Protein AF-0000000074729184 (afdb_homodimer)

Sequence (604 aa):
MAMTLVSCALLVPGFPAAHVAEIGSKRNSAFKLLSKLRTRQGRRKLGRFFAEGETFLRMRPRGVFVRKSRWKQEGLAQIRQQVLEGAEAPEAPAARPLFWGGGVPEDDGAAARQASYAVLENELFDQISTQEKSQGVLCVFGMPLDTAVSKVTSSNVVVLDGVEDPNNLGVILRTMEAFGSRTLLVTKGTVDVFNPKVVRCSMGAAVRGRVDVAEVLASELRPMLRGYRLFSTRLDGSLPSTRLQERLTGRDAFLFGHEARGLSRELLDLADEHVRIPMSPHVDSLNVGVAVGVLLHSTLKGMAMTLVSCALLVPGFPAAHVAEIGSKRNSAFKLLSKLRTRQGRRKLGRFFAEGETFLRMRPRGVFVRKSRWKQEGLAQIRQQVLEGAEAPEAPAARPLFWGGGVPEDDGAAARQASYAVLENELFDQISTQEKSQGVLCVFGMPLDTAVSKVTSSNVVVLDGVEDPNNLGVILRTMEAFGSRTLLVTKGTVDVFNPKVVRCSMGAAVRGRVDVAEVLASELRPMLRGYRLFSTRLDGSLPSTRLQERLTGRDAFLFGHEARGLSRELLDLADEHVRIPMSPHVDSLNVGVAVGVLLHSTLKG

Structure (mmCIF, N/CA/C/O backbone):
data_AF-0000000074729184-model_v1
#
loop_
_entity.id
_entity.type
_entity.pdbx_description
1 polymer 'tRNA/rRNA methyltransferase SpoU type domain-containing protein'
#
loop_
_atom_site.group_PDB
_atom_site.id
_atom_site.type_symbol
_atom_site.label_atom_id
_atom_site.label_alt_id
_atom_site.label_comp_id
_atom_site.label_asym_id
_atom_site.label_entity_id
_atom_site.label_seq_id
_atom_site.pdbx_PDB_ins_code
_atom_site.Cartn_x
_atom_site.Cartn_y
_atom_site.Cartn_z
_atom_site.occupancy
_atom_site.B_iso_or_equiv
_atom_site.auth_seq_id
_atom_site.auth_comp_id
_atom_site.auth_asym_id
_atom_site.auth_atom_id
_atom_site.pdbx_PDB_model_num
ATOM 1 N N . MET A 1 1 ? 1.644 -3.072 58.469 1 27.36 1 MET A N 1
ATOM 2 C CA . MET A 1 1 ? 0.978 -1.812 58.156 1 27.36 1 MET A CA 1
ATOM 3 C C . MET A 1 1 ? 0.994 -1.547 56.656 1 27.36 1 MET A C 1
ATOM 5 O O . MET A 1 1 ? 2.062 -1.442 56.031 1 27.36 1 MET A O 1
ATOM 9 N N . ALA A 1 2 ? -0.051 -2.082 55.938 1 30.73 2 ALA A N 1
ATOM 10 C CA . ALA A 1 2 ? -0.292 -2.268 54.531 1 30.73 2 ALA A CA 1
ATOM 11 C C . ALA A 1 2 ? -0.452 -0.927 53.812 1 30.73 2 ALA A C 1
ATOM 13 O O . ALA A 1 2 ? -1.361 -0.155 54.125 1 30.73 2 ALA A O 1
ATOM 14 N N . MET A 1 3 ? 0.65 -0.183 53.344 1 28.08 3 MET A N 1
ATOM 15 C CA . MET A 1 3 ? 0.645 1.119 52.688 1 28.08 3 MET A CA 1
ATOM 16 C C . MET A 1 3 ? -0.182 1.078 51.406 1 28.08 3 MET A C 1
ATOM 18 O O . MET A 1 3 ? 0.105 0.29 50.5 1 28.08 3 MET A O 1
ATOM 22 N N . THR A 1 4 ? -1.462 1.43 51.469 1 27.19 4 THR A N 1
ATOM 23 C CA . THR A 1 4 ? -2.434 1.506 50.375 1 27.19 4 THR A CA 1
ATOM 24 C C . THR A 1 4 ? -1.97 2.488 49.281 1 27.19 4 THR A C 1
ATOM 26 O O . THR A 1 4 ? -1.747 3.666 49.594 1 27.19 4 THR A O 1
ATOM 29 N N . LEU A 1 5 ? -1.323 2.102 48.219 1 26.89 5 LEU A N 1
ATOM 30 C CA . LEU A 1 5 ? -0.9 2.881 47.062 1 26.89 5 LEU A CA 1
ATOM 31 C C . LEU A 1 5 ? -2.094 3.566 46.406 1 26.89 5 LEU A C 1
ATOM 33 O O . LEU A 1 5 ? -2.963 2.898 45.844 1 26.89 5 LEU A O 1
ATOM 37 N N . VAL A 1 6 ? -2.623 4.691 46.969 1 28.09 6 VAL A N 1
ATOM 38 C CA . VAL A 1 6 ? -3.682 5.504 46.375 1 28.09 6 VAL A CA 1
ATOM 39 C C . VAL A 1 6 ? -3.244 6.012 45 1 28.09 6 VAL A C 1
ATOM 41 O O . VAL A 1 6 ? -2.211 6.676 44.875 1 28.09 6 VAL A O 1
ATOM 44 N N . SER A 1 7 ? -3.525 5.359 43.969 1 28.75 7 SER A N 1
ATOM 45 C CA . SER A 1 7 ? -3.414 5.805 42.594 1 28.75 7 SER A CA 1
ATOM 46 C C . SER A 1 7 ? -3.979 7.211 42.406 1 28.75 7 SER A C 1
ATOM 48 O O . SER A 1 7 ? -5.168 7.441 42.625 1 28.75 7 SER A O 1
ATOM 50 N N . CYS A 1 8 ? -3.277 8.25 42.781 1 27.09 8 CYS A N 1
ATOM 51 C CA . CYS A 1 8 ? -3.621 9.664 42.625 1 27.09 8 CYS A CA 1
ATOM 52 C C . CYS A 1 8 ? -4.035 9.977 41.188 1 27.09 8 CYS A C 1
ATOM 54 O O . CYS A 1 8 ? -3.221 9.891 40.281 1 27.09 8 CYS A O 1
ATOM 56 N N . ALA A 1 9 ? -5.223 9.648 40.812 1 32.56 9 ALA A N 1
ATOM 57 C CA . ALA A 1 9 ? -5.875 10.312 39.688 1 32.56 9 ALA A CA 1
ATOM 58 C C . ALA A 1 9 ? -5.609 11.812 39.688 1 32.56 9 ALA A C 1
ATOM 60 O O . ALA A 1 9 ? -6.172 12.539 40.531 1 32.56 9 ALA A O 1
ATOM 61 N N . LEU A 1 10 ? -4.375 12.203 39.594 1 30.69 10 LEU A N 1
ATOM 62 C CA . LEU A 1 10 ? -4.125 13.641 39.469 1 30.69 10 LEU A CA 1
ATOM 63 C C . LEU A 1 10 ? -5.074 14.273 38.469 1 30.69 10 LEU A C 1
ATOM 65 O O . LEU A 1 10 ? -5.016 13.969 37.25 1 30.69 10 LEU A O 1
ATOM 69 N N . LEU A 1 11 ? -6.293 14.562 38.75 1 34.03 11 LEU A N 1
ATOM 70 C CA . LEU A 1 11 ? -7.078 15.602 38.094 1 34.03 11 LEU A CA 1
ATOM 71 C C . LEU A 1 11 ? -6.211 16.812 37.75 1 34.03 11 LEU A C 1
ATOM 73 O O . LEU A 1 11 ? -5.684 17.469 38.656 1 34.03 11 LEU A O 1
ATOM 77 N N . VAL A 1 12 ? -5.438 16.828 36.719 1 35.41 12 VAL A N 1
ATOM 78 C CA . VAL A 1 12 ? -4.852 18.141 36.469 1 35.41 12 VAL A CA 1
ATOM 79 C C . VAL A 1 12 ? -5.91 19.219 36.656 1 35.41 12 VAL A C 1
ATOM 81 O O . VAL A 1 12 ? -6.949 19.219 36 1 35.41 12 VAL A O 1
ATOM 84 N N . PRO A 1 13 ? -6.152 19.875 37.719 1 38.81 13 PRO A N 1
ATOM 85 C CA . PRO A 1 13 ? -7.219 20.766 38.188 1 38.81 13 PRO A CA 1
ATOM 86 C C . PRO A 1 13 ? -7.715 21.719 37.094 1 38.81 13 PRO A C 1
ATOM 88 O O . PRO A 1 13 ? -8.883 22.125 37.094 1 38.81 13 PRO A O 1
ATOM 91 N N . GLY A 1 14 ? -6.848 22.281 36.25 1 37 14 GLY A N 1
ATOM 92 C CA . GLY A 1 14 ? -7.102 23.516 35.5 1 37 14 GLY A CA 1
ATOM 93 C C . GLY A 1 14 ? -7.93 23.297 34.25 1 37 14 GLY A C 1
ATOM 94 O O . GLY A 1 14 ? -8.117 24.219 33.469 1 37 14 GLY A O 1
ATOM 95 N N . PHE A 1 15 ? -7.812 22.141 33.562 1 41.38 15 PHE A N 1
ATOM 96 C CA . PHE A 1 15 ? -8.602 22.281 32.375 1 41.38 15 PHE A CA 1
ATOM 97 C C . PHE A 1 15 ? -10.094 22.281 32.688 1 41.38 15 PHE A C 1
ATOM 99 O O . PHE A 1 15 ? -10.609 21.328 33.281 1 41.38 15 PHE A O 1
ATOM 106 N N . PRO A 1 16 ? -10.703 23.375 32.969 1 42.16 16 PRO A N 1
ATOM 107 C CA . PRO A 1 16 ? -12.156 23.359 33.188 1 42.16 16 PRO A CA 1
ATOM 108 C C . PRO A 1 16 ? -12.859 22.266 32.406 1 42.16 16 PRO A C 1
ATOM 110 O O . PRO A 1 16 ? -12.359 21.844 31.344 1 42.16 16 PRO A O 1
ATOM 113 N N . ALA A 1 17 ? -13.609 21.328 32.969 1 47.88 17 ALA A N 1
ATOM 114 C CA . ALA A 1 17 ? -14.5 20.391 32.281 1 47.88 17 ALA A CA 1
ATOM 115 C C . ALA A 1 17 ? -15.109 21.016 31.031 1 47.88 17 ALA A C 1
ATOM 117 O O . ALA A 1 17 ? -16.141 21.688 31.109 1 47.88 17 ALA A O 1
ATOM 118 N N . ALA A 1 18 ? -14.297 21.594 30.188 1 54.84 18 ALA A N 1
ATOM 119 C CA . ALA A 1 18 ? -14.883 22.25 29.031 1 54.84 18 ALA A CA 1
ATOM 120 C C . ALA A 1 18 ? -15.945 21.375 28.375 1 54.84 18 ALA A C 1
ATOM 122 O O . ALA A 1 18 ? -15.828 20.156 28.359 1 54.84 18 ALA A O 1
ATOM 123 N N . HIS A 1 19 ? -17.156 21.812 28.266 1 70.31 19 HIS A N 1
ATOM 124 C CA . HIS A 1 19 ? -18.359 21.266 27.641 1 70.31 19 HIS A CA 1
ATOM 125 C C . HIS A 1 19 ? -18.016 20.641 26.297 1 70.31 19 HIS A C 1
ATOM 127 O O . HIS A 1 19 ? -17.344 21.25 25.469 1 70.31 19 HIS A O 1
ATOM 133 N N . VAL A 1 20 ? -18.109 19.328 26.25 1 86.81 20 VAL A N 1
ATOM 134 C CA . VAL A 1 20 ? -17.953 18.594 25 1 86.81 20 VAL A CA 1
ATOM 135 C C . VAL A 1 20 ? -19.297 18.469 24.297 1 86.81 20 VAL A C 1
ATOM 137 O O . VAL A 1 20 ? -20.266 18 24.891 1 86.81 20 VAL A O 1
ATOM 140 N N . ALA A 1 21 ? -19.359 19.016 23.109 1 92 21 ALA A N 1
ATOM 141 C CA . ALA A 1 21 ? -20.609 18.938 22.344 1 92 21 ALA A CA 1
ATOM 142 C C . ALA A 1 21 ? -20.938 17.484 22.016 1 92 21 ALA A C 1
ATOM 144 O O . ALA A 1 21 ? -20.047 16.703 21.656 1 92 21 ALA A O 1
ATOM 145 N N . GLU A 1 22 ? -22.172 17.125 22.219 1 93.94 22 GLU A N 1
ATOM 146 C CA . GLU A 1 22 ? -22.688 15.82 21.797 1 93.94 22 GLU A CA 1
ATOM 147 C C . GLU A 1 22 ? -23.594 15.961 20.578 1 93.94 22 GLU A C 1
ATOM 149 O O . GLU A 1 22 ? -24.625 16.625 20.641 1 93.94 22 GLU A O 1
ATOM 154 N N . ILE A 1 23 ? -23.234 15.297 19.547 1 96.5 23 ILE A N 1
ATOM 155 C CA . ILE A 1 23 ? -23.922 15.461 18.281 1 96.5 23 ILE A CA 1
ATOM 156 C C . ILE A 1 23 ? -24.688 14.18 17.938 1 96.5 23 ILE A C 1
ATOM 158 O O . ILE A 1 23 ? -24.062 13.148 17.656 1 96.5 23 ILE A O 1
ATOM 162 N N . GLY A 1 24 ? -26 14.328 17.828 1 96.25 24 GLY A N 1
ATOM 163 C CA . GLY A 1 24 ? -26.828 13.156 17.578 1 96.25 24 GLY A CA 1
ATOM 164 C C . GLY A 1 24 ? -27.656 13.273 16.328 1 96.25 24 GLY A C 1
ATOM 165 O O . GLY A 1 24 ? -28.359 12.328 15.945 1 96.25 24 GLY A O 1
ATOM 166 N N . SER A 1 25 ? -27.562 14.469 15.672 1 95.88 25 SER A N 1
ATOM 167 C CA . SER A 1 25 ? -28.422 14.695 14.508 1 95.88 25 SER A CA 1
ATOM 168 C C . SER A 1 25 ? -27.594 15.055 13.281 1 95.88 25 SER A C 1
ATOM 170 O O . SER A 1 25 ? -26.609 15.812 13.375 1 95.88 25 SER A O 1
ATOM 172 N N . LYS A 1 26 ? -28.062 14.555 12.141 1 96.06 26 LYS A N 1
ATOM 173 C CA . LYS A 1 26 ? -27.438 14.867 10.867 1 96.06 26 LYS A CA 1
ATOM 174 C C . LYS A 1 26 ? -27.609 16.344 10.516 1 96.06 26 LYS A C 1
ATOM 176 O O . LYS A 1 26 ? -26.906 16.875 9.648 1 96.06 26 LYS A O 1
ATOM 181 N N . ARG A 1 27 ? -28.594 17 11.148 1 95.75 27 ARG A N 1
ATOM 182 C CA . ARG A 1 27 ? -28.891 18.391 10.867 1 95.75 27 ARG A CA 1
ATOM 183 C C . ARG A 1 27 ? -27.938 19.312 11.633 1 95.75 27 ARG A C 1
ATOM 185 O O . ARG A 1 27 ? -27.922 20.531 11.391 1 95.75 27 ARG A O 1
ATOM 192 N N . ASN A 1 28 ? -27.188 18.75 12.562 1 97 28 ASN A N 1
ATOM 193 C CA . ASN A 1 28 ? -26.234 19.547 13.32 1 97 28 ASN A CA 1
ATOM 194 C C . ASN A 1 28 ? -25.203 20.219 12.406 1 97 28 ASN A C 1
ATOM 196 O O . ASN A 1 28 ? -24.625 19.562 11.539 1 97 28 ASN A O 1
ATOM 200 N N . SER A 1 29 ? -24.984 21.453 12.602 1 97 29 SER A N 1
ATOM 201 C CA . SER A 1 29 ? -24.125 22.219 11.711 1 97 29 SER A CA 1
ATOM 202 C C . SER A 1 29 ? -22.703 21.672 11.688 1 97 29 SER A C 1
ATOM 204 O O . SER A 1 29 ? -22.094 21.562 10.633 1 97 29 SER A O 1
ATOM 206 N N . ALA A 1 30 ? -22.234 21.312 12.844 1 97.19 30 ALA A N 1
ATOM 207 C CA . ALA A 1 30 ? -20.875 20.781 12.922 1 97.19 30 ALA A CA 1
ATOM 208 C C . ALA A 1 30 ? -20.766 19.453 12.164 1 97.19 30 ALA A C 1
ATOM 210 O O . ALA A 1 30 ? -19.766 19.203 11.484 1 97.19 30 ALA A O 1
ATOM 211 N N . PHE A 1 31 ? -21.797 18.672 12.266 1 97.94 31 PHE A N 1
ATOM 212 C CA . PHE A 1 31 ? -21.797 17.406 11.547 1 97.94 31 PHE A CA 1
ATOM 213 C C . PHE A 1 31 ? -21.797 17.641 10.039 1 97.94 31 PHE A C 1
ATOM 215 O O . PHE A 1 31 ? -21.078 16.953 9.305 1 97.94 31 PHE A O 1
ATOM 222 N N . LYS A 1 32 ? -22.562 18.547 9.594 1 97.88 32 LYS A N 1
ATOM 223 C CA . LYS A 1 32 ? -22.641 18.859 8.164 1 97.88 32 LYS A CA 1
ATOM 224 C C . LYS A 1 32 ? -21.281 19.328 7.633 1 97.88 32 LYS A C 1
ATOM 226 O O . LYS A 1 32 ? -20.859 18.906 6.562 1 97.88 32 LYS A O 1
ATOM 231 N N . LEU A 1 33 ? -20.703 20.203 8.43 1 97.62 33 LEU A N 1
ATOM 232 C CA . LEU A 1 33 ? -19.406 20.719 8.008 1 97.62 33 LEU A CA 1
ATOM 233 C C . LEU A 1 33 ? -18.359 19.609 8 1 97.62 33 LEU A C 1
ATOM 235 O O . LEU A 1 33 ? -17.562 19.516 7.062 1 97.62 33 LEU A O 1
ATOM 239 N N . LEU A 1 34 ? -18.375 18.781 9.016 1 97.62 34 LEU A N 1
ATOM 240 C CA . LEU A 1 34 ? -17.453 17.641 9.078 1 97.62 34 LEU A CA 1
ATOM 241 C C . LEU A 1 34 ? -17.641 16.719 7.887 1 97.62 34 LEU A C 1
ATOM 243 O O . LEU A 1 34 ? -16.672 16.266 7.289 1 97.62 34 LEU A O 1
ATOM 247 N N . SER A 1 35 ? -18.844 16.469 7.496 1 97.69 35 SER A N 1
ATOM 248 C CA . SER A 1 35 ? -19.188 15.602 6.371 1 97.69 35 SER A CA 1
ATOM 249 C C . SER A 1 35 ? -18.656 16.172 5.059 1 97.69 35 SER A C 1
ATOM 251 O O . SER A 1 35 ? -18.266 15.422 4.164 1 97.69 35 SER A O 1
ATOM 253 N N . LYS A 1 36 ? -18.625 17.469 4.965 1 97.25 36 LYS A N 1
ATOM 254 C CA . LYS A 1 36 ? -18.156 18.125 3.75 1 97.25 36 LYS A CA 1
ATOM 255 C C . LYS A 1 36 ? -16.656 17.875 3.549 1 97.25 36 LYS A C 1
ATOM 257 O O . LYS A 1 36 ? -16.156 17.969 2.426 1 97.25 36 LYS A O 1
ATOM 262 N N . LEU A 1 37 ? -15.938 17.578 4.629 1 97.19 37 LEU A N 1
ATOM 263 C CA . LEU A 1 37 ? -14.492 17.375 4.555 1 97.19 37 LEU A CA 1
ATOM 264 C C . LEU A 1 37 ? -14.156 16.078 3.83 1 97.19 37 LEU A C 1
ATOM 266 O O . LEU A 1 37 ? -13 15.844 3.479 1 97.19 37 LEU A O 1
ATOM 270 N N . ARG A 1 38 ? -15.133 15.242 3.531 1 96.19 38 ARG A N 1
ATOM 271 C CA . ARG A 1 38 ? -14.922 14 2.801 1 96.19 38 ARG A CA 1
ATOM 272 C C . ARG A 1 38 ? -14.602 14.273 1.334 1 96.19 38 ARG A C 1
ATOM 274 O O . ARG A 1 38 ? -13.984 13.453 0.663 1 96.19 38 ARG A O 1
ATOM 281 N N . THR A 1 39 ? -15.047 15.484 0.867 1 95.75 39 THR A N 1
ATOM 282 C CA . THR A 1 39 ? -14.852 15.82 -0.538 1 95.75 39 THR A CA 1
ATOM 283 C C . THR A 1 39 ? -13.711 16.828 -0.697 1 95.75 39 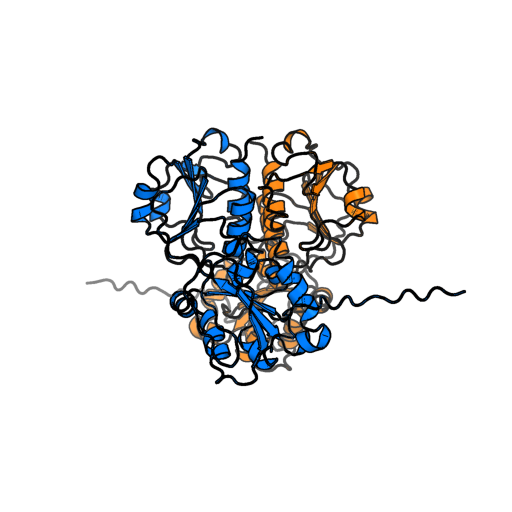THR A C 1
ATOM 285 O O . THR A 1 39 ? -13.453 17.625 0.205 1 95.75 39 THR A O 1
ATOM 288 N N . ARG A 1 40 ? -13.102 16.75 -1.852 1 94.19 40 ARG A N 1
ATOM 289 C CA . ARG A 1 40 ? -12.047 17.703 -2.164 1 94.19 40 ARG A CA 1
ATOM 290 C C . ARG A 1 40 ? -12.562 19.125 -2.105 1 94.19 40 ARG A C 1
ATOM 292 O O . ARG A 1 40 ? -11.922 20 -1.521 1 94.19 40 ARG A O 1
ATOM 299 N N . GLN A 1 41 ? -13.688 19.328 -2.672 1 95.19 41 GLN A N 1
ATOM 300 C CA . GLN A 1 41 ? -14.289 20.656 -2.695 1 95.19 41 GLN A CA 1
ATOM 301 C C . GLN A 1 41 ? -14.578 21.156 -1.283 1 95.19 41 GLN A C 1
ATOM 303 O O . GLN A 1 41 ? -14.305 22.312 -0.959 1 95.19 41 GLN A O 1
ATOM 308 N N . GLY A 1 42 ? -15.117 20.359 -0.445 1 96.56 42 GLY A N 1
ATOM 309 C CA . GLY A 1 42 ? -15.391 20.719 0.938 1 96.56 42 GLY A CA 1
ATOM 310 C C . GLY A 1 42 ? -14.148 21.109 1.711 1 96.56 42 GLY A C 1
ATOM 311 O O . GLY A 1 42 ? -14.156 22.094 2.443 1 96.56 42 GLY A O 1
ATOM 312 N N . ARG A 1 43 ? -13.117 20.359 1.54 1 95.5 43 ARG A N 1
ATOM 313 C CA . ARG A 1 43 ? -11.852 20.641 2.209 1 95.5 43 ARG A CA 1
ATOM 314 C C . ARG A 1 43 ? -11.273 21.984 1.75 1 95.5 43 ARG A C 1
ATOM 316 O O . ARG A 1 43 ? -10.82 22.781 2.57 1 95.5 43 ARG A O 1
ATOM 323 N N . ARG A 1 44 ? -11.305 22.234 0.492 1 91.81 44 ARG A N 1
ATOM 324 C CA . ARG A 1 44 ? -10.781 23.484 -0.05 1 91.81 44 ARG A CA 1
ATOM 325 C C . ARG A 1 44 ? -11.602 24.672 0.431 1 91.81 44 ARG A C 1
ATOM 327 O O . ARG A 1 44 ? -11.047 25.719 0.772 1 91.81 44 ARG A O 1
ATOM 334 N N . LYS A 1 45 ? -12.859 24.5 0.462 1 93.94 45 LYS A N 1
ATOM 335 C CA . LYS A 1 45 ? -13.75 25.562 0.882 1 93.94 45 LYS A CA 1
ATOM 336 C C . LYS A 1 45 ? -13.57 25.891 2.363 1 93.94 45 LYS A C 1
ATOM 338 O O . LYS A 1 45 ? -13.508 27.062 2.752 1 93.94 45 LYS A O 1
ATOM 343 N N . LEU A 1 46 ? -13.461 24.875 3.193 1 95.06 46 LEU A N 1
ATOM 344 C CA . LEU A 1 46 ? -13.422 25.062 4.641 1 95.06 46 LEU A CA 1
ATOM 345 C C . LEU A 1 46 ? -11.992 25.234 5.129 1 95.06 46 LEU A C 1
ATOM 347 O O . LEU A 1 46 ? -11.766 25.656 6.266 1 95.06 46 LEU A O 1
ATOM 351 N N . GLY A 1 47 ? -10.992 24.906 4.289 1 93.31 47 GLY A N 1
ATOM 352 C CA . GLY A 1 47 ? -9.594 25.016 4.664 1 93.31 47 GLY A CA 1
ATOM 353 C C . GLY A 1 47 ? -9.195 24.031 5.75 1 93.31 47 GLY A C 1
ATOM 354 O O . GLY A 1 47 ? -8.422 24.375 6.648 1 93.31 47 GLY A O 1
ATOM 355 N N . ARG A 1 48 ? -9.867 22.844 5.707 1 95.75 48 ARG A N 1
ATOM 356 C CA . ARG A 1 48 ? -9.617 21.812 6.711 1 95.75 48 ARG A CA 1
ATOM 357 C C . ARG A 1 48 ? -9.578 20.422 6.074 1 95.75 48 ARG A C 1
ATOM 359 O O . ARG A 1 48 ? -10.117 20.219 4.984 1 95.75 48 ARG A O 1
ATOM 366 N N . PHE A 1 49 ? -8.891 19.562 6.676 1 95.94 49 PHE A N 1
ATOM 367 C CA . PHE A 1 49 ? -8.969 18.141 6.363 1 95.94 49 PHE A CA 1
ATOM 368 C C . PHE A 1 49 ? -8.969 17.297 7.637 1 95.94 49 PHE A C 1
ATOM 370 O O . PHE A 1 49 ? -8.711 17.812 8.727 1 95.94 49 PHE A O 1
ATOM 377 N N . PHE A 1 50 ? -9.391 16.047 7.543 1 96.75 50 PHE A N 1
ATOM 378 C CA . PHE A 1 50 ? -9.391 15.234 8.75 1 96.75 50 PHE A CA 1
ATOM 379 C C . PHE A 1 50 ? -8.609 13.938 8.531 1 96.75 50 PHE A C 1
ATOM 381 O O . PHE A 1 50 ? -8.344 13.555 7.387 1 96.75 50 PHE A O 1
ATOM 388 N N . ALA A 1 51 ? -8.203 13.406 9.562 1 95.81 51 ALA A N 1
ATOM 389 C CA . ALA A 1 51 ? -7.543 12.102 9.641 1 95.81 51 ALA A CA 1
ATOM 390 C C . ALA A 1 51 ? -8.172 11.227 10.719 1 95.81 51 ALA A C 1
ATOM 392 O O . ALA A 1 51 ? -8.516 11.719 11.797 1 95.81 51 ALA A O 1
ATOM 393 N N . GLU A 1 52 ? -8.281 10.016 10.359 1 95.38 52 GLU A N 1
ATOM 394 C CA . GLU A 1 52 ? -8.898 9.078 11.289 1 95.38 52 GLU A CA 1
ATOM 395 C C . GLU A 1 52 ? -7.852 8.18 11.953 1 95.38 52 GLU A C 1
ATOM 397 O O . GLU A 1 52 ? -6.992 7.617 11.273 1 95.38 52 GLU A O 1
ATOM 402 N N . GLY A 1 53 ? -7.906 8.109 13.281 1 92.88 53 GLY A N 1
ATOM 403 C CA . GLY A 1 53 ? -7.023 7.199 13.992 1 92.88 53 GLY A CA 1
ATOM 404 C C . GLY A 1 53 ? -6.324 7.848 15.172 1 92.88 53 GLY A C 1
ATOM 405 O O . GLY A 1 53 ? -6.09 9.055 15.172 1 92.88 53 GLY A O 1
ATOM 406 N N . GLU A 1 54 ? -5.93 7.059 16.109 1 91.56 54 GLU A N 1
ATOM 407 C CA . GLU A 1 54 ? -5.34 7.531 17.359 1 91.56 54 GLU A CA 1
ATOM 408 C C . GLU A 1 54 ? -3.984 8.188 17.125 1 91.56 54 GLU A C 1
ATOM 410 O O . GLU A 1 54 ? -3.594 9.102 17.844 1 91.56 54 GLU A O 1
ATOM 415 N N . THR A 1 55 ? -3.293 7.715 16.109 1 88.19 55 THR A N 1
ATOM 416 C CA . THR A 1 55 ? -1.965 8.25 15.82 1 88.19 55 THR A CA 1
ATOM 417 C C . THR A 1 55 ? -2.025 9.75 15.578 1 88.19 55 THR A C 1
ATOM 419 O O . THR A 1 55 ? -1.078 10.477 15.898 1 88.19 55 THR A O 1
ATOM 422 N N . PHE A 1 56 ? -3.117 10.227 15.133 1 93.5 56 PHE A N 1
ATOM 423 C CA . PHE A 1 56 ? -3.232 11.625 14.734 1 93.5 56 PHE A CA 1
ATOM 424 C C . PHE A 1 56 ? -3.574 12.508 15.922 1 93.5 56 PHE A C 1
ATOM 426 O O . PHE A 1 56 ? -3.49 13.734 15.836 1 93.5 56 PHE A O 1
ATOM 433 N N . LEU A 1 57 ? -3.916 11.914 17.062 1 92.94 57 LEU A N 1
ATOM 434 C CA . LEU A 1 57 ? -4.152 12.672 18.281 1 92.94 57 LEU A CA 1
ATOM 435 C C . LEU A 1 57 ? -2.883 13.391 18.734 1 92.94 57 LEU A C 1
ATOM 437 O O . LEU A 1 57 ? -2.943 14.516 19.234 1 92.94 57 LEU A O 1
ATOM 441 N N . ARG A 1 58 ? -1.79 12.828 18.406 1 91.38 58 ARG A N 1
ATOM 442 C CA . ARG A 1 58 ? -0.522 13.391 18.859 1 91.38 58 ARG A CA 1
ATOM 443 C C . ARG A 1 58 ? 0.066 14.336 17.828 1 91.38 58 ARG A C 1
ATOM 445 O O . ARG A 1 58 ? 1.239 14.703 17.906 1 91.38 58 ARG A O 1
ATOM 452 N N . MET A 1 59 ? -0.737 14.703 16.891 1 91.44 59 MET A N 1
ATOM 453 C CA . MET A 1 59 ? -0.232 15.555 15.82 1 91.44 59 MET A CA 1
ATOM 454 C C . MET A 1 59 ? -0.889 16.938 15.867 1 91.44 59 MET A C 1
ATOM 456 O O . MET A 1 59 ? -1.088 17.562 14.828 1 91.44 59 MET A O 1
ATOM 460 N N . ARG A 1 60 ? -1.317 17.312 17.047 1 90.25 60 ARG A N 1
ATOM 461 C CA . ARG A 1 60 ? -1.812 18.641 17.359 1 90.25 60 ARG A CA 1
ATOM 462 C C . ARG A 1 60 ? -3.006 19.016 16.484 1 90.25 60 ARG A C 1
ATOM 464 O O . ARG A 1 60 ? -2.982 20.031 15.781 1 90.25 60 ARG A O 1
ATOM 471 N N . PRO A 1 61 ? -4.012 18.188 16.547 1 94.25 61 PRO A N 1
ATOM 472 C CA . PRO A 1 61 ? -5.227 18.531 15.797 1 94.25 61 PRO A CA 1
ATOM 473 C C . PRO A 1 61 ? -5.898 19.797 16.312 1 94.25 61 PRO A C 1
ATOM 475 O O . PRO A 1 61 ? -5.699 20.188 17.469 1 94.25 61 PRO A O 1
ATOM 478 N N . ARG A 1 62 ? -6.66 20.453 15.398 1 93.44 62 ARG A N 1
ATOM 479 C CA . ARG A 1 62 ? -7.434 21.625 15.766 1 93.44 62 ARG A CA 1
ATOM 480 C C . ARG A 1 62 ? -8.781 21.234 16.359 1 93.44 62 ARG A C 1
ATOM 482 O O . ARG A 1 62 ? -9.406 22.031 17.062 1 93.44 62 ARG A O 1
ATOM 489 N N . GLY A 1 63 ? -9.203 20.062 16.047 1 94.44 63 GLY A N 1
ATOM 490 C CA . GLY A 1 63 ? -10.453 19.5 16.531 1 94.44 63 GLY A CA 1
ATOM 491 C C . GLY A 1 63 ? -10.445 17.984 16.562 1 94.44 63 GLY A C 1
ATOM 492 O O . GLY A 1 63 ? -9.797 17.344 15.719 1 94.44 63 GLY A O 1
ATOM 493 N N . VAL A 1 64 ? -11.156 17.422 17.531 1 96 64 VAL A N 1
ATOM 494 C CA . VAL A 1 64 ? -11.258 15.969 17.641 1 96 64 VAL A CA 1
ATOM 495 C C . VAL A 1 64 ? -12.719 15.57 17.797 1 96 64 VAL A C 1
ATOM 497 O O . VAL A 1 64 ? -13.422 16.062 18.688 1 96 64 VAL A O 1
ATOM 500 N N . PHE A 1 65 ? -13.172 14.797 16.906 1 97.06 65 PHE A N 1
ATOM 501 C CA . PHE A 1 65 ? -14.5 14.203 16.984 1 97.06 65 PHE A CA 1
ATOM 502 C C . PHE A 1 65 ? -14.414 12.742 17.406 1 97.06 65 PHE A C 1
ATOM 504 O O . PHE A 1 65 ? -13.719 11.945 16.766 1 97.06 65 PHE A O 1
ATOM 511 N N . VAL A 1 66 ? -15.148 12.398 18.453 1 96.75 66 VAL A N 1
ATOM 512 C CA . VAL A 1 66 ? -15 11.086 19.078 1 96.75 66 VAL A CA 1
ATOM 513 C C . VAL A 1 66 ? -16.297 10.297 18.922 1 96.75 66 VAL A C 1
ATOM 515 O O . VAL A 1 66 ? -17.391 10.836 19.141 1 96.75 66 VAL A O 1
ATOM 518 N N . ARG A 1 67 ? -16.109 9.055 18.547 1 96.56 67 ARG A N 1
ATOM 519 C CA . ARG A 1 67 ? -17.25 8.141 18.516 1 96.56 67 ARG A CA 1
ATOM 520 C C . ARG A 1 67 ? -17.828 7.934 19.906 1 96.56 67 ARG A C 1
ATOM 522 O O . ARG A 1 67 ? -17.078 7.758 20.875 1 96.56 67 ARG A O 1
ATOM 529 N N . LYS A 1 68 ? -19.078 7.824 20.078 1 95.19 68 LYS A N 1
ATOM 530 C CA . LYS A 1 68 ? -19.75 7.742 21.375 1 95.19 68 LYS A CA 1
ATOM 531 C C . LYS A 1 68 ? -19.281 6.508 22.141 1 95.19 68 LYS A C 1
ATOM 533 O O . LYS A 1 68 ? -19.016 6.59 23.344 1 95.19 68 LYS A O 1
ATOM 538 N N . SER A 1 69 ? -19.219 5.434 21.5 1 93.25 69 SER A N 1
ATOM 539 C CA . SER A 1 69 ? -18.797 4.207 22.156 1 93.25 69 SER A CA 1
ATOM 540 C C . SER A 1 69 ? -17.391 4.34 22.734 1 93.25 69 SER A C 1
ATOM 542 O O . SER A 1 69 ? -17.109 3.869 23.828 1 93.25 69 SER A O 1
ATOM 544 N N . ARG A 1 70 ? -16.516 4.992 22.016 1 91.5 70 ARG A N 1
ATOM 545 C CA . ARG A 1 70 ? -15.156 5.238 22.484 1 91.5 70 ARG A CA 1
ATOM 546 C C . ARG A 1 70 ? -15.141 6.18 23.672 1 91.5 70 ARG A C 1
ATOM 548 O O . ARG A 1 70 ? -14.398 5.965 24.641 1 91.5 70 ARG A O 1
ATOM 555 N N . TRP A 1 71 ? -15.883 7.133 23.594 1 86.56 71 TRP A N 1
ATOM 556 C CA . TRP A 1 71 ? -16.016 8.109 24.672 1 86.56 71 TRP A CA 1
ATOM 557 C C . TRP A 1 71 ? -16.516 7.445 25.938 1 86.56 71 TRP A C 1
ATOM 559 O O . TRP A 1 71 ? -16.016 7.738 27.031 1 86.56 71 TRP A O 1
ATOM 569 N N . LYS A 1 72 ? -17.375 6.609 25.844 1 83.62 72 LYS A N 1
ATOM 570 C CA . LYS A 1 72 ? -17.953 5.922 26.984 1 83.62 72 LYS A CA 1
ATOM 571 C C . LYS A 1 72 ? -16.938 4.977 27.625 1 83.62 72 LYS A C 1
ATOM 573 O O . LYS A 1 72 ? -16.922 4.801 28.844 1 83.62 72 LYS A O 1
ATOM 578 N N . GLN A 1 73 ? -16.156 4.438 26.828 1 80.38 73 GLN A N 1
ATOM 579 C CA . GLN A 1 73 ? -15.188 3.441 27.297 1 80.38 73 GLN A CA 1
ATOM 580 C C . GLN A 1 73 ? -14.039 4.102 28.062 1 80.38 73 GLN A C 1
ATOM 582 O O . GLN A 1 73 ? -13.672 3.652 29.141 1 80.38 73 GLN A O 1
ATOM 587 N N . GLU A 1 74 ? -13.406 5.035 27.531 1 76.25 74 GLU A N 1
ATOM 588 C CA . GLU A 1 74 ? -12.148 5.527 28.078 1 76.25 74 GLU A CA 1
ATOM 589 C C . GLU A 1 74 ? -12.258 6.996 28.469 1 76.25 74 GLU A C 1
ATOM 591 O O . GLU A 1 74 ? -11.391 7.523 29.172 1 76.25 74 GLU A O 1
ATOM 596 N N . GLY A 1 75 ? -13.414 7.582 28.047 1 74.19 75 GLY A N 1
ATOM 597 C CA . GLY A 1 75 ? -13.547 9.008 28.297 1 74.19 75 GLY A CA 1
ATOM 598 C C . GLY A 1 75 ? -12.656 9.859 27.422 1 74.19 75 GLY A C 1
ATOM 599 O O . GLY A 1 75 ? -12.039 9.344 26.484 1 74.19 75 GLY A O 1
ATOM 600 N N . LEU A 1 76 ? -12.727 11.117 27.688 1 81.06 76 LEU A N 1
ATOM 601 C CA . LEU A 1 76 ? -11.984 12.078 26.875 1 81.06 76 LEU A CA 1
ATOM 602 C C . LEU A 1 76 ? -10.594 12.32 27.453 1 81.06 76 LEU A C 1
ATOM 604 O O . LEU A 1 76 ? -9.719 12.867 26.781 1 81.06 76 LEU A O 1
ATOM 608 N N . ALA A 1 77 ? -10.492 11.867 28.703 1 83.12 77 ALA A N 1
ATOM 609 C CA . ALA A 1 77 ? -9.266 12.211 29.422 1 83.12 77 ALA A CA 1
ATOM 610 C C . ALA A 1 77 ? -8.039 11.648 28.703 1 83.12 77 ALA A C 1
ATOM 612 O O . ALA A 1 77 ? -7.055 12.352 28.484 1 83.12 77 ALA A O 1
ATOM 613 N N . GLN A 1 78 ? -8.18 10.438 28.359 1 85.81 78 GLN A N 1
ATOM 614 C CA . GLN A 1 78 ? -7.055 9.797 27.672 1 85.81 78 GLN A CA 1
ATOM 615 C C . GLN A 1 78 ? -6.793 10.445 26.312 1 85.81 78 GLN A C 1
ATOM 617 O O . GLN A 1 78 ? -5.637 10.625 25.922 1 85.81 78 GLN A O 1
ATOM 622 N N . ILE A 1 79 ? -7.84 10.82 25.656 1 90.19 79 ILE A N 1
ATOM 623 C CA . ILE A 1 79 ? -7.738 11.469 24.359 1 90.19 79 ILE A CA 1
ATOM 624 C C . ILE A 1 79 ? -7.078 12.836 24.516 1 90.19 79 ILE A C 1
ATOM 626 O O . ILE A 1 79 ? -6.145 13.172 23.781 1 90.19 79 ILE A O 1
ATOM 630 N N . ARG A 1 80 ? -7.477 13.562 25.469 1 89.12 80 ARG A N 1
ATOM 631 C CA . ARG A 1 80 ? -6.941 14.898 25.719 1 89.12 80 ARG A CA 1
ATOM 632 C C . ARG A 1 80 ? -5.461 14.836 26.078 1 89.12 80 ARG A C 1
ATOM 634 O O . ARG A 1 80 ? -4.676 15.688 25.656 1 89.12 80 ARG A O 1
ATOM 641 N N . GLN A 1 81 ? -5.176 13.852 26.859 1 88.31 81 GLN A N 1
ATOM 642 C CA . GLN A 1 81 ? -3.781 13.68 27.25 1 88.31 81 GLN A CA 1
ATOM 643 C C . GLN A 1 81 ? -2.891 13.445 26.031 1 88.31 81 GLN A C 1
ATOM 645 O O . GLN A 1 81 ? -1.801 14.016 25.938 1 88.31 81 GLN A O 1
ATOM 650 N N . GLN A 1 82 ? -3.359 12.695 25.125 1 88.31 82 GLN A N 1
ATOM 651 C CA . GLN A 1 82 ? -2.592 12.422 23.922 1 88.31 82 GLN A CA 1
ATOM 652 C C . GLN A 1 82 ? -2.436 13.672 23.062 1 88.31 82 GLN A C 1
ATOM 654 O O . GLN A 1 82 ? -1.358 13.938 22.531 1 88.31 82 GLN A O 1
ATOM 659 N N . VAL A 1 83 ? -3.467 14.383 22.969 1 89.19 83 VAL A N 1
ATOM 660 C CA . VAL A 1 83 ? -3.457 15.617 22.188 1 89.19 83 VAL A CA 1
ATOM 661 C C . VAL A 1 83 ? -2.471 16.609 22.797 1 89.19 83 VAL A C 1
ATOM 663 O O . VAL A 1 83 ? -1.709 17.266 22.078 1 89.19 83 VAL A O 1
ATOM 666 N N . LEU A 1 84 ? -2.469 16.641 24.062 1 81.5 84 LEU A N 1
ATOM 667 C CA . LEU A 1 84 ? -1.615 17.578 24.781 1 81.5 84 LEU A CA 1
ATOM 668 C C . LEU A 1 84 ? -0.146 17.188 24.641 1 81.5 84 LEU A C 1
ATOM 670 O O . LEU A 1 84 ? 0.725 18.062 24.594 1 81.5 84 LEU A O 1
ATOM 674 N N . GLU A 1 85 ? 0.081 15.984 24.5 1 80.25 85 GLU A N 1
ATOM 675 C CA . GLU A 1 85 ? 1.463 15.547 24.328 1 80.25 85 GLU A CA 1
ATOM 676 C C . GLU A 1 85 ? 2.033 16.031 23 1 80.25 85 GLU A C 1
ATOM 678 O O . GLU A 1 85 ? 3.188 16.453 22.922 1 80.25 85 GLU A O 1
ATOM 683 N N . GLY A 1 86 ? 1.218 16.172 21.969 1 68.44 86 GLY A N 1
ATOM 684 C CA . GLY A 1 86 ? 1.426 16.766 20.656 1 68.44 86 GLY A CA 1
ATOM 685 C C . GLY A 1 86 ? 2.842 16.609 20.141 1 68.44 86 GLY A C 1
ATOM 686 O O . GLY A 1 86 ? 3.381 17.5 19.484 1 68.44 86 GLY A O 1
ATOM 687 N N . ALA A 1 87 ? 3.559 15.656 20.406 1 68.94 87 ALA A N 1
ATOM 688 C CA . ALA A 1 87 ? 5.004 15.516 20.25 1 68.94 87 ALA A CA 1
ATOM 689 C C . ALA A 1 87 ? 5.359 15.102 18.828 1 68.94 87 ALA A C 1
ATOM 691 O O . ALA A 1 87 ? 6.527 15.164 18.422 1 68.94 87 ALA A O 1
ATOM 692 N N . GLU A 1 88 ? 4.383 14.969 18 1 76.06 88 GLU A N 1
ATOM 693 C CA . GLU A 1 88 ? 4.738 14.297 16.75 1 76.06 88 GLU A CA 1
ATOM 694 C C . GLU A 1 88 ? 4.508 15.211 15.547 1 76.06 88 GLU A C 1
ATOM 696 O O . GLU A 1 88 ? 4.516 14.75 14.406 1 76.06 88 GLU A O 1
ATOM 701 N N . ALA A 1 89 ? 4.215 16.469 15.82 1 78.69 89 ALA A N 1
ATOM 702 C CA . ALA A 1 89 ? 4.035 17.422 14.734 1 78.69 89 ALA A CA 1
ATOM 703 C C . ALA A 1 89 ? 4.438 18.828 15.156 1 78.69 89 ALA A C 1
ATOM 705 O O . ALA A 1 89 ? 4.383 19.156 16.344 1 78.69 89 ALA A O 1
ATOM 706 N N . PRO A 1 90 ? 4.91 19.5 14.102 1 77.5 90 PRO A N 1
ATOM 707 C CA . PRO A 1 90 ? 5.145 20.922 14.43 1 77.5 90 PRO A CA 1
ATOM 708 C C . PRO A 1 90 ? 3.855 21.672 14.758 1 77.5 90 PRO A C 1
ATOM 710 O O . PRO A 1 90 ? 2.764 21.094 14.664 1 77.5 90 PRO A O 1
ATOM 713 N N . GLU A 1 91 ? 4.066 22.875 15.234 1 74.75 91 GLU A N 1
ATOM 714 C CA . GLU A 1 91 ? 2.906 23.703 15.547 1 74.75 91 GLU A CA 1
ATOM 715 C C . GLU A 1 91 ? 1.98 23.828 14.336 1 74.75 91 GLU A C 1
ATOM 717 O O . GLU A 1 91 ? 2.445 23.984 13.203 1 74.75 91 GLU A O 1
ATOM 722 N N . ALA A 1 92 ? 0.714 23.688 14.625 1 69.69 92 ALA A N 1
ATOM 723 C CA . ALA A 1 92 ? -0.287 23.812 13.562 1 69.69 92 ALA A CA 1
ATOM 724 C C . ALA A 1 92 ? -0.196 25.156 12.875 1 69.69 92 ALA A C 1
ATOM 726 O O . ALA A 1 92 ? -0.109 26.203 13.531 1 69.69 92 ALA A O 1
ATOM 727 N N . PRO A 1 93 ? -0.254 25.062 11.594 1 75.62 93 PRO A N 1
ATOM 728 C CA . PRO A 1 93 ? -0.227 26.344 10.883 1 75.62 93 PRO A CA 1
ATOM 729 C C . PRO A 1 93 ? -1.526 27.141 11.039 1 75.62 93 PRO A C 1
ATOM 731 O O . PRO A 1 93 ? -2.555 26.562 11.422 1 75.62 93 PRO A O 1
ATOM 734 N N . ALA A 1 94 ? -1.377 28.422 10.859 1 82.25 94 ALA A N 1
ATOM 735 C CA . ALA A 1 94 ? -2.586 29.234 10.812 1 82.25 94 ALA A CA 1
ATOM 736 C C . ALA A 1 94 ? -3.504 28.797 9.672 1 82.25 94 ALA A C 1
ATOM 738 O O . ALA A 1 94 ? -3.043 28.234 8.68 1 82.25 94 ALA A O 1
ATOM 739 N N . ALA A 1 95 ? -4.742 28.875 9.969 1 85.69 95 ALA A N 1
ATOM 740 C CA . ALA A 1 95 ? -5.77 28.562 8.984 1 85.69 95 ALA A CA 1
ATOM 741 C C . ALA A 1 95 ? -6.898 29.578 9.016 1 85.69 95 ALA A C 1
ATOM 743 O O . ALA A 1 95 ? -6.926 30.469 9.883 1 85.69 95 ALA A O 1
ATOM 744 N N . ARG A 1 96 ? -7.688 29.516 8.016 1 87.25 96 ARG A N 1
ATOM 745 C CA . ARG A 1 96 ? -8.859 30.375 8.047 1 87.25 96 ARG A CA 1
ATOM 746 C C . ARG A 1 96 ? -9.781 30 9.203 1 87.25 96 ARG A C 1
ATOM 748 O O . ARG A 1 96 ? -9.953 28.828 9.508 1 87.25 96 ARG A O 1
ATOM 755 N N . PRO A 1 97 ? -10.352 31 9.797 1 92.44 97 PRO A N 1
ATOM 756 C CA . PRO A 1 97 ? -11.297 30.688 10.867 1 92.44 97 PRO A CA 1
ATOM 757 C C . PRO A 1 97 ? -12.477 29.844 10.383 1 92.44 97 PRO A C 1
ATOM 759 O O . PRO A 1 97 ? -12.891 29.953 9.227 1 92.44 97 PRO A O 1
ATOM 762 N N . LEU A 1 98 ? -12.93 28.969 11.234 1 94.5 98 LEU A N 1
ATOM 763 C CA . LEU A 1 98 ? -14.062 28.109 10.93 1 94.5 98 LEU A CA 1
ATOM 764 C C . LEU A 1 98 ? -15.055 28.078 12.086 1 94.5 98 LEU A C 1
ATOM 766 O O . LEU A 1 98 ? -14.688 27.719 13.211 1 94.5 98 LEU A O 1
ATOM 770 N N . PHE A 1 99 ? -16.297 28.438 11.766 1 95.31 99 PHE A N 1
ATOM 771 C CA . PHE A 1 99 ? -17.391 28.344 12.734 1 95.31 99 PHE A CA 1
ATOM 772 C C . PHE A 1 99 ? -18.141 27.031 12.555 1 95.31 99 PHE A C 1
ATOM 774 O O . PHE A 1 99 ? -18.953 26.891 11.641 1 95.31 99 PHE A O 1
ATOM 781 N N . TRP A 1 100 ? -17.938 26.078 13.422 1 94.69 100 TRP A N 1
ATOM 782 C CA . TRP A 1 100 ? -18.547 24.75 13.328 1 94.69 100 TRP A CA 1
ATOM 783 C C . TRP A 1 100 ? -20.047 24.828 13.586 1 94.69 100 TRP A C 1
ATOM 785 O O . TRP A 1 100 ? -20.844 24.234 12.852 1 94.69 100 TRP A O 1
ATOM 795 N N . GLY A 1 101 ? -20.344 25.656 14.664 1 94 101 GLY A N 1
ATOM 796 C CA . GLY A 1 101 ? -21.703 25.609 15.18 1 94 101 GLY A CA 1
ATOM 797 C C . GLY A 1 101 ? -22.031 24.297 15.867 1 94 101 GLY A C 1
ATOM 798 O O . GLY A 1 101 ? -21.141 23.531 16.219 1 94 101 GLY A O 1
ATOM 799 N N . GLY A 1 102 ? -23.297 24.109 16.297 1 92.62 102 GLY A N 1
ATOM 800 C CA . GLY A 1 102 ? -23.766 22.859 16.859 1 92.62 102 GLY A CA 1
ATOM 801 C C . GLY A 1 102 ? -23.156 22.547 18.203 1 92.62 102 GLY A C 1
ATOM 802 O O . GLY A 1 102 ? -23 21.375 18.562 1 92.62 102 GLY A O 1
ATOM 803 N N . GLY A 1 103 ? -22.672 23.5 18.828 1 93.12 103 GLY A N 1
ATOM 804 C CA . GLY A 1 103 ? -22.125 23.312 20.172 1 93.12 103 GLY A CA 1
ATOM 805 C C . GLY A 1 103 ? -20.609 23.156 20.172 1 93.12 103 GLY A C 1
ATOM 806 O O . GLY A 1 103 ? -19.984 23.141 21.234 1 93.12 103 GLY A O 1
ATOM 807 N N . VAL A 1 104 ? -20.047 23.047 19.016 1 94.44 104 VAL A N 1
ATOM 808 C CA . VAL A 1 104 ? -18.594 22.906 18.922 1 94.44 104 VAL A CA 1
ATOM 809 C C . VAL A 1 104 ? -17.938 24.297 18.922 1 94.44 104 VAL A C 1
ATOM 811 O O . VAL A 1 104 ? -18.359 25.172 18.172 1 94.44 104 VAL A O 1
ATOM 814 N N . PRO A 1 105 ? -17 24.438 19.766 1 92.31 105 PRO A N 1
ATOM 815 C CA . PRO A 1 105 ? -16.328 25.734 19.812 1 92.31 105 PRO A CA 1
ATOM 816 C C . PRO A 1 105 ? -15.758 26.156 18.453 1 92.31 105 PRO A C 1
ATOM 818 O O . PRO A 1 105 ? -15.352 25.297 17.672 1 92.31 105 PRO A O 1
ATOM 821 N N . GLU A 1 106 ? -15.68 27.406 18.266 1 91.25 106 GLU A N 1
ATOM 822 C CA . GLU A 1 106 ? -15.133 27.969 17.047 1 91.25 106 GLU A CA 1
ATOM 823 C C . GLU A 1 106 ? -13.633 27.719 16.938 1 91.25 106 GLU A C 1
ATOM 825 O O . GLU A 1 106 ? -12.922 27.719 17.938 1 91.25 106 GLU A O 1
ATOM 830 N N . ASP A 1 107 ? -13.234 27.469 15.734 1 92.81 107 ASP A N 1
ATOM 831 C CA . ASP A 1 107 ? -11.82 27.453 15.383 1 92.81 107 ASP A CA 1
ATOM 832 C C . ASP A 1 107 ? -11.383 28.812 14.828 1 92.81 107 ASP A C 1
ATOM 834 O O . ASP A 1 107 ? -11.664 29.125 13.672 1 92.81 107 ASP A O 1
ATOM 838 N N . ASP A 1 108 ? -10.656 29.578 15.578 1 90.56 108 ASP A N 1
ATOM 839 C CA . ASP A 1 108 ? -10.32 30.938 15.203 1 90.56 108 ASP A CA 1
ATOM 840 C C . ASP A 1 108 ? -9.203 30.969 14.156 1 90.56 108 ASP A C 1
ATOM 842 O O . ASP A 1 108 ? -8.812 32.031 13.68 1 90.56 108 ASP A O 1
ATOM 846 N N . GLY A 1 109 ? -8.703 29.797 13.852 1 89.12 109 GLY A N 1
ATOM 847 C CA . GLY A 1 109 ? -7.688 29.719 12.812 1 89.12 109 GLY A CA 1
ATOM 848 C C . GLY A 1 109 ? -6.289 30.031 13.312 1 89.12 109 GLY A C 1
ATOM 849 O O . GLY A 1 109 ? -5.32 29.922 12.562 1 89.12 109 GLY A O 1
ATOM 850 N N . ALA A 1 110 ? -6.18 30.344 14.633 1 87.81 110 ALA A N 1
ATOM 851 C CA . ALA A 1 110 ? -4.883 30.734 15.172 1 87.81 110 ALA A CA 1
ATOM 852 C C . ALA A 1 110 ? -3.922 29.562 15.219 1 87.81 110 ALA A C 1
ATOM 854 O O . ALA A 1 110 ? -4.344 28.406 15.406 1 87.81 110 ALA A O 1
ATOM 855 N N . ALA A 1 111 ? -2.641 29.938 15.078 1 82.81 111 ALA A N 1
ATOM 856 C CA . ALA A 1 111 ? -1.618 28.906 15.266 1 82.81 111 ALA A CA 1
ATOM 857 C C . ALA A 1 111 ? -1.573 28.438 16.719 1 82.81 111 ALA A C 1
ATOM 859 O O . ALA A 1 111 ? -1.916 29.188 17.641 1 82.81 111 ALA A O 1
ATOM 860 N N . ALA A 1 112 ? -1.229 27.266 16.984 1 77.75 112 ALA A N 1
ATOM 861 C CA . ALA A 1 112 ? -1.035 26.672 18.297 1 77.75 112 ALA A CA 1
ATOM 862 C C . ALA A 1 112 ? -2.328 26.703 19.109 1 77.75 112 ALA A C 1
ATOM 864 O O . ALA A 1 112 ? -2.297 26.766 20.328 1 77.75 112 ALA A O 1
ATOM 865 N N . ARG A 1 113 ? -3.4 26.719 18.469 1 79.5 113 ARG A N 1
ATOM 866 C CA . ARG A 1 113 ? -4.672 26.688 19.188 1 79.5 113 ARG A CA 1
ATOM 867 C C . ARG A 1 113 ? -4.887 25.344 19.859 1 79.5 113 ARG A C 1
ATOM 869 O O . ARG A 1 113 ? -4.406 24.312 19.375 1 79.5 113 ARG A O 1
ATOM 876 N N . GLN A 1 114 ? -5.691 25.391 20.953 1 84.06 114 GLN A N 1
ATOM 877 C CA . GLN A 1 114 ? -6.105 24.156 21.609 1 84.06 114 GLN A CA 1
ATOM 878 C C . GLN A 1 114 ? -7.215 23.469 20.812 1 84.06 114 GLN A C 1
ATOM 880 O O . GLN A 1 114 ? -8.07 24.125 20.234 1 84.06 114 GLN A O 1
ATOM 885 N N . ALA A 1 115 ? -7.207 22.219 20.875 1 90.88 115 ALA A N 1
ATOM 886 C CA . ALA A 1 115 ? -8.172 21.438 20.109 1 90.88 115 ALA A CA 1
ATOM 887 C C . ALA A 1 115 ? -9.57 21.547 20.703 1 90.88 115 ALA A C 1
ATOM 889 O O . ALA A 1 115 ? -9.727 21.594 21.922 1 90.88 115 ALA A O 1
ATOM 890 N N . SER A 1 116 ? -10.555 21.656 19.875 1 92.5 116 SER A N 1
ATOM 891 C CA . SER A 1 116 ? -11.938 21.469 20.281 1 92.5 116 SER A CA 1
ATOM 892 C C . SER A 1 116 ? -12.328 19.984 20.266 1 92.5 116 SER A C 1
ATOM 894 O O . SER A 1 116 ? -11.727 19.203 19.531 1 92.5 116 SER A O 1
ATOM 896 N N . TYR A 1 117 ? -13.32 19.641 21.078 1 93.5 117 TYR A N 1
ATOM 897 C CA . TYR A 1 117 ? -13.75 18.25 21.172 1 93.5 117 TYR A CA 1
ATOM 898 C C . TYR A 1 117 ? -15.258 18.125 20.984 1 93.5 117 TYR A C 1
ATOM 900 O O . TYR A 1 117 ? -16.016 18.984 21.438 1 93.5 117 TYR A O 1
ATOM 908 N N . ALA A 1 118 ? -15.688 17.094 20.344 1 96.19 118 ALA A N 1
ATOM 909 C CA . ALA A 1 118 ? -17.109 16.75 20.203 1 96.19 118 ALA A CA 1
ATOM 910 C C . ALA A 1 118 ? -17.312 15.242 20.156 1 96.19 118 ALA A C 1
ATOM 912 O O . ALA A 1 118 ? -16.406 14.5 19.766 1 96.19 118 ALA A O 1
ATOM 913 N N . VAL A 1 119 ? -18.453 14.805 20.578 1 96.19 119 VAL A N 1
ATOM 914 C CA . VAL A 1 119 ? -18.828 13.398 20.531 1 96.19 119 VAL A CA 1
ATOM 915 C C . VAL A 1 119 ? -19.922 13.18 19.5 1 96.19 119 VAL A C 1
ATOM 917 O O . VAL A 1 119 ? -20.938 13.891 19.484 1 96.19 119 VAL A O 1
ATOM 920 N N . LEU A 1 120 ? -19.703 12.227 18.609 1 97.12 120 LEU A N 1
ATOM 921 C CA . LEU A 1 120 ? -20.688 11.859 17.594 1 97.12 120 LEU A CA 1
ATOM 922 C C . LEU A 1 120 ? -21.391 10.562 17.969 1 97.12 120 LEU A C 1
ATOM 924 O O . LEU A 1 120 ? -20.75 9.609 18.422 1 97.12 120 LEU A O 1
ATOM 928 N N . GLU A 1 121 ? -22.656 10.609 17.734 1 97.5 121 GLU A N 1
ATOM 929 C CA . GLU A 1 121 ? -23.344 9.328 17.797 1 97.5 121 GLU A CA 1
ATOM 930 C C . GLU A 1 121 ? -22.688 8.305 16.875 1 97.5 121 GLU A C 1
ATOM 932 O O . GLU A 1 121 ? -22.172 8.656 15.82 1 97.5 121 GLU A O 1
ATOM 937 N N . ASN A 1 122 ? -22.859 7.012 17.281 1 96.56 122 ASN A N 1
ATOM 938 C CA . ASN A 1 122 ? -22.156 5.961 16.578 1 96.56 122 ASN A CA 1
ATOM 939 C C . ASN A 1 122 ? -22.516 5.941 15.094 1 96.56 122 ASN A C 1
ATOM 941 O O . ASN A 1 122 ? -21.641 5.887 14.227 1 96.56 122 ASN A O 1
ATOM 945 N N . GLU A 1 123 ? -23.703 6.051 14.766 1 96.38 123 GLU A N 1
ATOM 946 C CA . GLU A 1 123 ? -24.172 5.992 13.383 1 96.38 123 GLU A CA 1
ATOM 947 C C . GLU A 1 123 ? -23.641 7.168 12.57 1 96.38 123 GLU A C 1
ATOM 949 O O . GLU A 1 123 ? -23.328 7.02 11.391 1 96.38 123 GLU A O 1
ATOM 954 N N . LEU A 1 124 ? -23.625 8.336 13.203 1 97.25 124 LEU A N 1
ATOM 955 C CA . LEU A 1 124 ? -23.109 9.523 12.531 1 97.25 124 LEU A CA 1
ATOM 956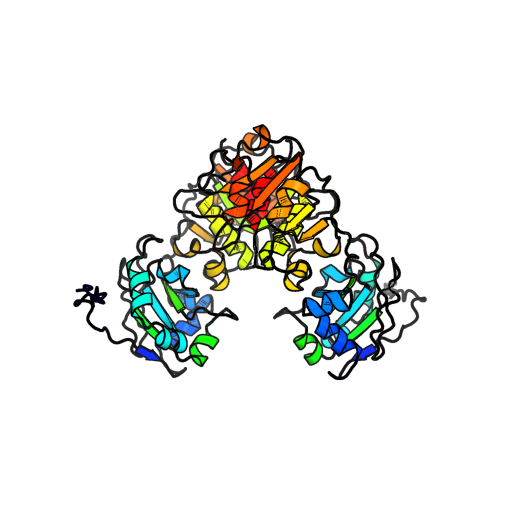 C C . LEU A 1 124 ? -21.609 9.383 12.258 1 97.25 124 LEU A C 1
ATOM 958 O O . LEU A 1 124 ? -21.141 9.711 11.164 1 97.25 124 LEU A O 1
ATOM 962 N N . PHE A 1 125 ? -20.891 8.898 13.281 1 97.44 125 PHE A N 1
ATOM 963 C CA . PHE A 1 125 ? -19.469 8.656 13.109 1 97.44 125 PHE A CA 1
ATOM 964 C C . PHE A 1 125 ? -19.219 7.707 11.945 1 97.44 125 PHE A C 1
ATOM 966 O O . PHE A 1 125 ? -18.344 7.949 11.117 1 97.44 125 PHE A O 1
ATOM 973 N N . ASP A 1 126 ? -20.016 6.66 11.797 1 95.12 126 ASP A N 1
ATOM 974 C CA . ASP A 1 126 ? -19.844 5.617 10.781 1 95.12 126 ASP A CA 1
ATOM 975 C C . ASP A 1 126 ? -20.062 6.176 9.375 1 95.12 126 ASP A C 1
ATOM 977 O O . ASP A 1 126 ? -19.5 5.664 8.406 1 95.12 126 ASP A O 1
ATOM 981 N N . GLN A 1 127 ? -20.797 7.215 9.297 1 94.81 127 GLN A N 1
ATOM 982 C CA . GLN A 1 127 ? -21.062 7.836 8 1 94.81 127 GLN A CA 1
ATOM 983 C C . GLN A 1 127 ? -19.828 8.578 7.488 1 94.81 127 GLN A C 1
ATOM 985 O O . GLN A 1 127 ? -19.688 8.781 6.281 1 94.81 127 GLN A O 1
ATOM 990 N N . ILE A 1 128 ? -19 8.992 8.422 1 95.06 128 ILE A N 1
ATOM 991 C CA . ILE A 1 128 ? -17.844 9.789 8.047 1 95.06 128 ILE A CA 1
ATOM 992 C C . ILE A 1 128 ? -16.609 8.898 7.969 1 95.06 128 ILE A C 1
ATOM 994 O O . ILE A 1 128 ? -15.711 9.133 7.152 1 95.06 128 ILE A O 1
ATOM 998 N N . SER A 1 129 ? -16.594 7.871 8.742 1 93.19 129 SER A N 1
ATOM 999 C CA . SER A 1 129 ? -15.445 6.977 8.875 1 93.19 129 SER A CA 1
ATOM 1000 C C . SER A 1 129 ? -15.086 6.332 7.543 1 93.19 129 SER A C 1
ATOM 1002 O O . SER A 1 129 ? -15.977 6.023 6.742 1 93.19 129 SER A O 1
ATOM 1004 N N . THR A 1 130 ? -13.859 6.25 7.367 1 83.88 130 THR A N 1
ATOM 1005 C CA . THR A 1 130 ? -13.336 5.613 6.16 1 83.88 130 THR A CA 1
ATOM 1006 C C . THR A 1 130 ? -12.828 4.207 6.469 1 83.88 130 THR A C 1
ATOM 1008 O O . THR A 1 130 ? -12.242 3.553 5.605 1 83.88 130 THR A O 1
ATOM 1011 N N . GLN A 1 131 ? -13.031 3.699 7.641 1 85.25 131 GLN A N 1
ATOM 1012 C CA . GLN A 1 131 ? -12.484 2.42 8.07 1 85.25 131 GLN A CA 1
ATOM 1013 C C . GLN A 1 131 ? -13.586 1.463 8.508 1 85.25 131 GLN A C 1
ATOM 1015 O O . GLN A 1 131 ? -14.578 1.885 9.102 1 85.25 131 GLN A O 1
ATOM 1020 N N . GLU A 1 132 ? -13.367 0.207 8.117 1 76.81 132 GLU A N 1
ATOM 1021 C CA . GLU A 1 132 ? -14.273 -0.818 8.617 1 76.81 132 GLU A CA 1
ATOM 1022 C C . GLU A 1 132 ? -14.156 -0.981 10.125 1 76.81 132 GLU A C 1
ATOM 1024 O O . GLU A 1 132 ? -15.164 -1.054 10.836 1 76.81 132 GLU A O 1
ATOM 1029 N N . LYS A 1 133 ? -12.914 -1.043 10.664 1 81.19 133 LYS A N 1
ATOM 1030 C CA . LYS A 1 133 ? -12.648 -1.121 12.094 1 81.19 133 LYS A CA 1
ATOM 1031 C C . LYS A 1 133 ? -12.016 0.172 12.609 1 81.19 133 LYS A C 1
ATOM 1033 O O . LYS A 1 133 ? -10.797 0.265 12.742 1 81.19 133 LYS A O 1
ATOM 1038 N N . SER A 1 134 ? -12.891 1.084 13.023 1 90.31 134 SER A N 1
ATOM 1039 C CA . SER A 1 134 ? -12.438 2.412 13.422 1 90.31 134 SER A CA 1
ATOM 1040 C C . SER A 1 134 ? -12.008 2.432 14.883 1 90.31 134 SER A C 1
ATOM 1042 O O . SER A 1 134 ? -12.586 1.731 15.719 1 90.31 134 SER A O 1
ATOM 1044 N N . GLN A 1 135 ? -11 3.252 15.18 1 91.12 135 GLN A N 1
ATOM 1045 C CA . GLN A 1 135 ? -10.57 3.471 16.562 1 91.12 135 GLN A CA 1
ATOM 1046 C C . GLN A 1 135 ? -11.406 4.562 17.219 1 91.12 135 GLN A C 1
ATOM 1048 O O . GLN A 1 135 ? -11.156 4.93 18.375 1 91.12 135 GLN A O 1
ATOM 1053 N N . GLY A 1 136 ? -12.312 5.184 16.469 1 94.69 136 GLY A N 1
ATOM 1054 C CA . GLY A 1 136 ? -13.352 6.035 17.031 1 94.69 136 GLY A CA 1
ATOM 1055 C C . GLY A 1 136 ? -12.914 7.477 17.203 1 94.69 136 GLY A C 1
ATOM 1056 O O . GLY A 1 136 ? -13.453 8.203 18.047 1 94.69 136 GLY A O 1
ATOM 1057 N N . VAL A 1 137 ? -11.898 7.906 16.484 1 95.94 137 VAL A N 1
ATOM 1058 C CA . VAL A 1 137 ? -11.469 9.289 16.625 1 95.94 137 VAL A CA 1
ATOM 1059 C C . VAL A 1 137 ? -11.195 9.875 15.234 1 95.94 137 VAL A C 1
ATOM 1061 O O . VAL A 1 137 ? -10.555 9.234 14.398 1 95.94 137 VAL A O 1
ATOM 1064 N N . LEU A 1 138 ? -11.711 11.031 14.977 1 97.06 138 LEU A N 1
ATOM 1065 C CA . LEU A 1 138 ? -11.438 11.867 13.812 1 97.06 138 LEU A CA 1
ATOM 1066 C C . LEU A 1 138 ? -10.75 13.164 14.227 1 97.06 138 LEU A C 1
ATOM 1068 O O . LEU A 1 138 ? -11.297 13.938 15.016 1 97.06 138 LEU A O 1
ATOM 1072 N N . CYS A 1 139 ? -9.625 13.406 13.68 1 96.25 139 CYS A N 1
ATOM 1073 C CA . CYS A 1 139 ? -8.852 14.609 13.984 1 96.25 139 CYS A CA 1
ATOM 1074 C C . CYS A 1 139 ? -8.898 15.594 12.82 1 96.25 139 CYS A C 1
ATOM 1076 O O . CYS A 1 139 ? -8.625 15.219 11.68 1 96.25 139 CYS A O 1
ATOM 1078 N N . VAL A 1 140 ? -9.203 16.812 13.133 1 96.5 140 VAL A N 1
ATOM 1079 C CA . VAL A 1 140 ? -9.312 17.828 12.102 1 96.5 140 VAL A CA 1
ATOM 1080 C C . VAL A 1 140 ? -8.07 18.719 12.133 1 96.5 140 VAL A C 1
ATOM 1082 O O . VAL A 1 140 ? -7.617 19.125 13.203 1 96.5 140 VAL A O 1
ATOM 1085 N N . PHE A 1 141 ? -7.547 19.031 10.945 1 94.94 141 PHE A N 1
ATOM 1086 C CA . PHE A 1 141 ? -6.352 19.844 10.773 1 94.94 141 PHE A CA 1
ATOM 1087 C C . PHE A 1 141 ? -6.609 20.969 9.781 1 94.94 141 PHE A C 1
ATOM 1089 O O . PHE A 1 141 ? -7.605 20.953 9.055 1 94.94 141 PHE A O 1
ATOM 1096 N N . GLY A 1 142 ? -5.711 21.984 9.852 1 92.12 142 GLY A N 1
ATOM 1097 C CA . GLY A 1 142 ? -5.758 23.047 8.859 1 92.12 142 GLY A CA 1
ATOM 1098 C C . GLY A 1 142 ? -5.023 22.703 7.578 1 92.12 142 GLY A C 1
ATOM 1099 O O . GLY A 1 142 ? -3.971 22.062 7.613 1 92.12 142 GLY A O 1
ATOM 1100 N N . MET A 1 143 ? -5.59 23.078 6.473 1 89.5 143 MET A N 1
ATOM 1101 C CA . MET A 1 143 ? -4.867 22.984 5.207 1 89.5 143 MET A CA 1
ATOM 1102 C C . MET A 1 143 ? -3.852 24.109 5.066 1 89.5 143 MET A C 1
ATOM 1104 O O . MET A 1 143 ? -4.094 25.219 5.52 1 89.5 143 MET A O 1
ATOM 1108 N N . PRO A 1 144 ? -2.721 23.719 4.402 1 78.44 144 PRO A N 1
ATOM 1109 C CA . PRO A 1 144 ? -1.785 24.812 4.156 1 78.44 144 PRO A CA 1
ATOM 1110 C C . PRO A 1 144 ? -2.365 25.891 3.238 1 78.44 144 PRO A C 1
ATOM 1112 O O . PRO A 1 144 ? -3.121 25.578 2.314 1 78.44 144 PRO A O 1
ATOM 1115 N N . LEU A 1 145 ? -2.141 27.125 3.637 1 69 145 LEU A N 1
ATOM 1116 C CA . LEU A 1 145 ? -2.574 28.219 2.781 1 69 145 LEU A CA 1
ATOM 1117 C C . LEU A 1 145 ? -1.815 28.219 1.459 1 69 145 LEU A C 1
ATOM 1119 O O . LEU A 1 145 ? -0.65 27.812 1.409 1 69 145 LEU A O 1
ATOM 1123 N N . ASP A 1 146 ? -2.574 28.016 0.311 1 60.38 146 ASP A N 1
ATOM 1124 C CA . ASP A 1 146 ? -2.043 27.906 -1.045 1 60.38 146 ASP A CA 1
ATOM 1125 C C . ASP A 1 146 ? -0.728 28.672 -1.183 1 60.38 146 ASP A C 1
ATOM 1127 O O . ASP A 1 146 ? -0.698 29.891 -1.051 1 60.38 146 ASP A O 1
ATOM 1131 N N . THR A 1 147 ? 0.371 28.156 -0.718 1 55.69 147 THR A N 1
ATOM 1132 C CA . THR A 1 147 ? 1.625 28.797 -1.087 1 55.69 147 THR A CA 1
ATOM 1133 C C . THR A 1 147 ? 2.164 28.219 -2.395 1 55.69 147 THR A C 1
ATOM 1135 O O . THR A 1 147 ? 2.287 27 -2.539 1 55.69 147 THR A O 1
ATOM 1138 N N . ALA A 1 148 ? 1.727 28.844 -3.525 1 55.19 148 ALA A N 1
ATOM 1139 C CA . ALA A 1 148 ? 2.311 28.484 -4.812 1 55.19 148 ALA A CA 1
ATOM 1140 C C . ALA A 1 148 ? 3.791 28.141 -4.664 1 55.19 148 ALA A C 1
ATOM 1142 O O . ALA A 1 148 ? 4.531 28.859 -3.988 1 55.19 148 ALA A O 1
ATOM 1143 N N . VAL A 1 149 ? 4.125 26.719 -4.805 1 60.56 149 VAL A N 1
ATOM 1144 C CA . VAL A 1 149 ? 5.551 26.438 -4.926 1 60.56 149 VAL A CA 1
ATOM 1145 C C . VAL A 1 149 ? 6.164 27.328 -6 1 60.56 149 VAL A C 1
ATOM 1147 O O . VAL A 1 149 ? 5.91 27.141 -7.195 1 60.56 149 VAL A O 1
ATOM 1150 N N . SER A 1 150 ? 6.43 28.609 -5.75 1 62.62 150 SER A N 1
ATOM 1151 C CA . SER A 1 150 ? 6.961 29.531 -6.75 1 62.62 150 SER A CA 1
ATOM 1152 C C . SER A 1 150 ? 8.383 29.141 -7.156 1 62.62 150 SER A C 1
ATOM 1154 O O . SER A 1 150 ? 8.75 29.25 -8.328 1 62.62 150 SER A O 1
ATOM 1156 N N . LYS A 1 151 ? 9.148 28.641 -6.184 1 78.44 151 LYS A N 1
ATOM 1157 C CA . LYS A 1 151 ? 10.523 28.281 -6.531 1 78.44 151 LYS A CA 1
ATOM 1158 C C . LYS A 1 151 ? 10.914 26.953 -5.883 1 78.44 151 LYS A C 1
ATOM 1160 O O . LYS A 1 151 ? 10.758 26.781 -4.672 1 78.44 151 LYS A O 1
ATOM 1165 N N . VAL A 1 152 ? 11.289 26.047 -6.762 1 84.69 152 VAL A N 1
ATOM 1166 C CA . VAL A 1 152 ? 11.781 24.766 -6.281 1 84.69 152 VAL A CA 1
ATOM 1167 C C . VAL A 1 152 ? 13.25 24.875 -5.887 1 84.69 152 VAL A C 1
ATOM 1169 O O . VAL A 1 152 ? 14.086 25.266 -6.707 1 84.69 152 VAL A O 1
ATOM 1172 N N . THR A 1 153 ? 13.57 24.594 -4.594 1 84.19 153 THR A N 1
ATOM 1173 C CA . THR A 1 153 ? 14.945 24.734 -4.133 1 84.19 153 THR A CA 1
ATOM 1174 C C . THR A 1 153 ? 15.461 23.406 -3.584 1 84.19 153 THR A C 1
ATOM 1176 O O . THR A 1 153 ? 16.656 23.266 -3.307 1 84.19 153 THR A O 1
ATOM 1179 N N . SER A 1 154 ? 14.633 22.406 -3.572 1 88.5 154 SER A N 1
ATOM 1180 C CA . SER A 1 154 ? 15.023 21.125 -2.994 1 88.5 154 SER A CA 1
ATOM 1181 C C . SER A 1 154 ? 16.016 20.406 -3.887 1 88.5 154 SER A C 1
ATOM 1183 O O . SER A 1 154 ? 15.992 20.562 -5.109 1 88.5 154 SER A O 1
ATOM 1185 N N . SER A 1 155 ? 16.875 19.609 -3.262 1 89.56 155 SER A N 1
ATOM 1186 C CA . SER A 1 155 ? 17.891 18.844 -4.008 1 89.56 155 SER A CA 1
ATOM 1187 C C . SER A 1 155 ? 17.25 17.688 -4.777 1 89.56 155 SER A C 1
ATOM 1189 O O . SER A 1 155 ? 17.734 17.297 -5.836 1 89.56 155 SER A O 1
ATOM 1191 N N . ASN A 1 156 ? 16.234 17.141 -4.238 1 93.94 156 ASN A N 1
ATOM 1192 C CA . ASN A 1 156 ? 15.516 16.031 -4.867 1 93.94 156 ASN A CA 1
ATOM 1193 C C . ASN A 1 156 ? 14.016 16.312 -4.953 1 93.94 156 ASN A C 1
ATOM 1195 O O . ASN A 1 156 ? 13.367 16.594 -3.939 1 93.94 156 ASN A O 1
ATOM 1199 N N . VAL A 1 157 ? 13.531 16.328 -6.156 1 97.25 157 VAL A N 1
ATOM 1200 C CA . VAL A 1 157 ? 12.117 16.578 -6.426 1 97.25 157 VAL A CA 1
ATOM 1201 C C . VAL A 1 157 ? 11.453 15.312 -6.965 1 97.25 157 VAL A C 1
ATOM 1203 O O . VAL A 1 157 ? 12.039 14.609 -7.797 1 97.25 157 VAL A O 1
ATOM 1206 N N . VAL A 1 158 ? 10.289 14.992 -6.453 1 98.38 158 VAL A N 1
ATOM 1207 C CA . VAL A 1 158 ? 9.492 13.891 -6.988 1 98.38 158 VAL A CA 1
ATOM 1208 C C . VAL A 1 158 ? 8.336 14.445 -7.812 1 98.38 158 VAL A C 1
ATOM 1210 O O . VAL A 1 158 ? 7.652 15.383 -7.391 1 98.38 158 VAL A O 1
ATOM 1213 N N . VAL A 1 159 ? 8.188 13.938 -8.992 1 98.38 159 VAL A N 1
ATOM 1214 C CA . VAL A 1 159 ? 7.066 14.273 -9.867 1 98.38 159 VAL A CA 1
ATOM 1215 C C . VAL A 1 159 ? 6.199 13.039 -10.094 1 98.38 159 VAL A C 1
ATOM 1217 O O . VAL A 1 159 ? 6.688 12.008 -10.555 1 98.38 159 VAL A O 1
ATOM 1220 N N . LEU A 1 160 ? 4.922 13.148 -9.758 1 98.5 160 LEU A N 1
ATOM 1221 C CA . LEU A 1 160 ? 3.982 12.055 -9.977 1 98.5 160 LEU A CA 1
ATOM 1222 C C . LEU A 1 160 ? 3.018 12.383 -11.109 1 98.5 160 LEU A C 1
ATOM 1224 O O . LEU A 1 160 ? 2.334 13.414 -11.062 1 98.5 160 LEU A O 1
ATOM 1228 N N . ASP A 1 161 ? 2.967 11.508 -12.055 1 98.19 161 ASP A N 1
ATOM 1229 C CA . ASP A 1 161 ? 2.129 11.672 -13.234 1 98.19 161 ASP A CA 1
ATOM 1230 C C . ASP A 1 161 ? 0.883 10.797 -13.156 1 98.19 161 ASP A C 1
ATOM 1232 O O . ASP A 1 161 ? 0.862 9.688 -13.695 1 98.19 161 ASP A O 1
ATOM 1236 N N . GLY A 1 162 ? -0.154 11.344 -12.547 1 97.56 162 GLY A N 1
ATOM 1237 C CA . GLY A 1 162 ? -1.451 10.688 -12.547 1 97.56 162 GLY A CA 1
ATOM 1238 C C . GLY A 1 162 ? -1.516 9.5 -11.602 1 97.56 162 GLY A C 1
ATOM 1239 O O . GLY A 1 162 ? -2.119 8.477 -11.93 1 97.56 162 GLY A O 1
ATOM 1240 N N . VAL A 1 163 ? -0.863 9.5 -10.461 1 97.56 163 VAL A N 1
ATOM 1241 C CA . VAL A 1 163 ? -0.981 8.445 -9.461 1 97.56 163 VAL A CA 1
ATOM 1242 C C . VAL A 1 163 ? -2.359 8.5 -8.805 1 97.56 163 VAL A C 1
ATOM 1244 O O . VAL A 1 163 ? -2.709 9.492 -8.164 1 97.56 163 VAL A O 1
ATOM 1247 N N . GLU A 1 164 ? -3.1 7.426 -8.906 1 96.12 164 GLU A N 1
ATOM 1248 C CA . GLU A 1 164 ? -4.512 7.48 -8.539 1 96.12 164 GLU A CA 1
ATOM 1249 C C . GLU A 1 164 ? -4.766 6.805 -7.195 1 96.12 164 GLU A C 1
ATOM 1251 O O . GLU A 1 164 ? -5.719 7.148 -6.492 1 96.12 164 GLU A O 1
ATOM 1256 N N . ASP A 1 165 ? -4.039 5.844 -6.824 1 95.12 165 ASP A N 1
ATOM 1257 C CA . ASP A 1 165 ? -4.289 5.066 -5.613 1 95.12 165 ASP A CA 1
ATOM 1258 C C . ASP A 1 165 ? -3.889 5.852 -4.363 1 95.12 165 ASP A C 1
ATOM 1260 O O . ASP A 1 165 ? -2.719 6.207 -4.199 1 95.12 165 ASP A O 1
ATOM 1264 N N . PRO A 1 166 ? -4.797 6.062 -3.43 1 95.81 166 PRO A N 1
ATOM 1265 C CA . PRO A 1 166 ? -4.492 6.852 -2.234 1 95.81 166 PRO A CA 1
ATOM 1266 C C . PRO A 1 166 ? -3.438 6.199 -1.347 1 95.81 166 PRO A C 1
ATOM 1268 O O . PRO A 1 166 ? -2.646 6.895 -0.704 1 95.81 166 PRO A O 1
ATOM 1271 N N . ASN A 1 167 ? -3.428 4.895 -1.269 1 94.88 167 ASN A N 1
ATOM 1272 C CA . ASN A 1 167 ? -2.408 4.215 -0.473 1 94.88 167 ASN A CA 1
ATOM 1273 C C . ASN A 1 167 ? -1.005 4.504 -0.997 1 94.88 167 ASN A C 1
ATOM 1275 O O . ASN A 1 167 ? -0.105 4.832 -0.223 1 94.88 167 ASN A O 1
ATOM 1279 N N . ASN A 1 168 ? -0.894 4.449 -2.295 1 97.44 168 ASN A N 1
ATOM 1280 C CA . ASN A 1 168 ? 0.404 4.734 -2.898 1 97.44 168 ASN A CA 1
ATOM 1281 C C . ASN A 1 168 ? 0.868 6.152 -2.588 1 97.44 168 ASN A C 1
ATOM 1283 O O . ASN A 1 168 ? 2.014 6.359 -2.184 1 97.44 168 ASN A O 1
ATOM 1287 N N . LEU A 1 169 ? 0.006 7.082 -2.777 1 98.19 169 LEU A N 1
ATOM 1288 C CA . LEU A 1 169 ? 0.402 8.469 -2.545 1 98.19 169 LEU A CA 1
ATOM 1289 C C . LEU A 1 169 ? 0.778 8.688 -1.083 1 98.19 169 LEU A C 1
ATOM 1291 O O . LEU A 1 169 ? 1.751 9.383 -0.786 1 98.19 169 LEU A O 1
ATOM 1295 N N . GLY A 1 170 ? -0.013 8.117 -0.178 1 97.31 170 GLY A N 1
ATOM 1296 C CA . GLY A 1 170 ? 0.342 8.211 1.229 1 97.31 170 GLY A CA 1
ATOM 1297 C C . GLY A 1 170 ? 1.716 7.645 1.536 1 97.31 170 GLY A C 1
ATOM 1298 O O . GLY A 1 170 ? 2.518 8.281 2.219 1 97.31 170 GLY A O 1
ATOM 1299 N N . VAL A 1 171 ? 2 6.484 1.007 1 97.56 171 VAL A N 1
ATOM 1300 C CA . VAL A 1 171 ? 3.277 5.809 1.201 1 97.56 171 VAL A CA 1
ATOM 1301 C C . VAL A 1 171 ? 4.406 6.656 0.612 1 97.56 171 VAL A C 1
ATOM 1303 O O . VAL A 1 171 ? 5.473 6.785 1.217 1 97.56 171 VAL A O 1
ATOM 1306 N N . ILE A 1 172 ? 4.145 7.238 -0.517 1 98.5 172 ILE A N 1
ATOM 1307 C CA . ILE A 1 172 ? 5.145 8.055 -1.193 1 98.5 172 ILE A CA 1
ATOM 1308 C C . ILE A 1 172 ? 5.477 9.281 -0.339 1 98.5 172 ILE A C 1
ATOM 1310 O O . ILE A 1 172 ? 6.648 9.609 -0.146 1 98.5 172 ILE A O 1
ATOM 1314 N N . LEU A 1 173 ? 4.492 9.945 0.218 1 97.06 173 LEU A N 1
ATOM 1315 C CA . LEU A 1 173 ? 4.715 11.086 1.092 1 97.06 173 LEU A CA 1
ATOM 1316 C C . LEU A 1 173 ? 5.566 10.695 2.293 1 97.06 173 LEU A C 1
ATOM 1318 O O . LEU A 1 173 ? 6.523 11.398 2.635 1 97.06 173 LEU A O 1
ATOM 1322 N N . ARG A 1 174 ? 5.184 9.562 2.857 1 96.56 174 ARG A N 1
ATOM 1323 C CA . ARG A 1 174 ? 5.934 9.047 3.996 1 96.56 174 ARG A CA 1
ATOM 1324 C C . ARG A 1 174 ? 7.383 8.766 3.615 1 96.56 174 ARG A C 1
ATOM 1326 O O . ARG A 1 174 ? 8.305 9.094 4.363 1 96.56 174 ARG A O 1
ATOM 1333 N N . THR A 1 175 ? 7.566 8.211 2.5 1 98.06 175 THR A N 1
ATOM 1334 C CA . THR A 1 175 ? 8.891 7.867 1.987 1 98.06 175 THR A CA 1
ATOM 1335 C C . THR A 1 175 ? 9.703 9.125 1.704 1 98.06 175 THR A C 1
ATOM 1337 O O . THR A 1 175 ? 10.883 9.195 2.049 1 98.06 175 THR A O 1
ATOM 1340 N N . MET A 1 176 ? 9.086 10.109 1.1 1 97.31 176 MET A N 1
ATOM 1341 C CA . MET A 1 176 ? 9.758 11.375 0.813 1 97.31 176 MET A CA 1
ATOM 1342 C C . MET A 1 176 ? 10.227 12.047 2.1 1 97.31 176 MET A C 1
ATOM 1344 O O . MET A 1 176 ? 11.367 12.508 2.182 1 97.31 176 MET A O 1
ATOM 1348 N N . GLU A 1 177 ? 9.344 12.062 3.064 1 95.25 177 GLU A N 1
ATOM 1349 C CA . GLU A 1 177 ? 9.734 12.625 4.352 1 95.25 177 GLU A CA 1
ATOM 1350 C C . GLU A 1 177 ? 10.93 11.883 4.945 1 95.25 177 GLU A C 1
ATOM 1352 O O . GLU A 1 177 ? 11.859 12.508 5.453 1 95.25 177 GLU A O 1
ATOM 1357 N N . ALA A 1 178 ? 10.938 10.625 4.852 1 96.25 178 ALA A N 1
ATOM 1358 C CA . ALA A 1 178 ? 11.992 9.781 5.41 1 96.25 178 ALA A CA 1
ATOM 1359 C C . ALA A 1 178 ? 13.336 10.062 4.742 1 96.25 178 ALA A C 1
ATOM 1361 O O . ALA A 1 178 ? 14.367 10.117 5.41 1 96.25 178 ALA A O 1
ATOM 1362 N N . PHE A 1 179 ? 13.297 10.281 3.453 1 96.38 179 PHE A N 1
ATOM 1363 C CA . PHE A 1 179 ? 14.547 10.391 2.711 1 96.38 179 PHE A CA 1
ATOM 1364 C C . PHE A 1 179 ? 14.898 11.852 2.459 1 96.38 179 PHE A C 1
ATOM 1366 O O . PHE A 1 179 ? 15.844 12.156 1.729 1 96.38 179 PHE A O 1
ATOM 1373 N N . GLY A 1 180 ? 14.117 12.773 2.969 1 94.12 180 GLY A N 1
ATOM 1374 C CA . GLY A 1 180 ? 14.445 14.188 2.932 1 94.12 180 GLY A CA 1
ATOM 1375 C C . GLY A 1 180 ? 14.086 14.852 1.615 1 94.12 180 GLY A C 1
ATOM 1376 O O . GLY A 1 180 ? 14.656 15.875 1.254 1 94.12 180 GLY A O 1
ATOM 1377 N N . SER A 1 181 ? 13.281 14.242 0.815 1 94.88 181 SER A N 1
ATOM 1378 C CA . SER A 1 181 ? 12.727 14.875 -0.377 1 94.88 181 SER A CA 1
ATOM 1379 C C . SER A 1 181 ? 11.57 15.805 -0.023 1 94.88 181 SER A C 1
ATOM 1381 O O . SER A 1 181 ? 10.508 15.352 0.407 1 94.88 181 SER A O 1
ATOM 1383 N N . ARG A 1 182 ? 11.703 17.062 -0.336 1 93.38 182 ARG A N 1
ATOM 1384 C CA . ARG A 1 182 ? 10.812 18.047 0.29 1 93.38 182 ARG A CA 1
ATOM 1385 C C . ARG A 1 182 ? 9.836 18.625 -0.729 1 93.38 182 ARG A C 1
ATOM 1387 O O . ARG A 1 182 ? 9.016 19.484 -0.39 1 93.38 182 ARG A O 1
ATOM 1394 N N . THR A 1 183 ? 9.922 18.234 -1.967 1 95.56 183 THR A N 1
ATOM 1395 C CA . THR A 1 183 ? 9.039 18.797 -2.984 1 95.56 183 THR A CA 1
ATOM 1396 C C . THR A 1 183 ? 8.383 17.703 -3.805 1 95.56 183 THR A C 1
ATOM 1398 O O . THR A 1 183 ? 9.062 16.844 -4.363 1 95.56 183 THR A O 1
ATOM 1401 N N . LEU A 1 184 ? 7.09 17.781 -3.809 1 96.56 184 LEU A N 1
ATOM 1402 C CA . LEU A 1 184 ? 6.277 16.875 -4.625 1 96.56 184 LEU A CA 1
ATOM 1403 C C . LEU A 1 184 ? 5.457 17.672 -5.641 1 96.56 184 LEU A C 1
ATOM 1405 O O . LEU A 1 184 ? 4.633 18.5 -5.27 1 96.56 184 LEU A O 1
ATOM 1409 N N . LEU A 1 185 ? 5.758 17.438 -6.898 1 96.62 185 LEU A N 1
ATOM 1410 C CA . LEU A 1 185 ? 4.934 17.969 -7.98 1 96.62 185 LEU A CA 1
ATOM 1411 C C . LEU A 1 185 ? 4.016 16.891 -8.547 1 96.62 185 LEU A C 1
ATOM 1413 O O . LEU A 1 185 ? 4.461 15.773 -8.82 1 96.62 185 LEU A O 1
ATOM 1417 N N . VAL A 1 186 ? 2.723 17.234 -8.656 1 96.75 186 VAL A N 1
ATOM 1418 C CA . VAL A 1 186 ? 1.768 16.25 -9.141 1 96.75 186 VAL A CA 1
ATOM 1419 C C . VAL A 1 186 ? 1.024 16.797 -10.352 1 96.75 186 VAL A C 1
ATOM 1421 O O . VAL A 1 186 ? 0.699 17.984 -10.406 1 96.75 186 VAL A O 1
ATOM 1424 N N . THR A 1 187 ? 0.81 15.953 -11.336 1 96.5 187 THR A N 1
ATOM 1425 C CA . THR A 1 187 ? 0.026 16.359 -12.5 1 96.5 187 THR A CA 1
ATOM 1426 C C . THR A 1 187 ? -1.441 15.984 -12.32 1 96.5 187 THR A C 1
ATOM 1428 O O . THR A 1 187 ? -1.806 15.328 -11.344 1 96.5 187 THR A O 1
ATOM 1431 N N . LYS A 1 188 ? -2.213 16.469 -13.242 1 93.81 188 LYS A N 1
ATOM 1432 C CA . LYS A 1 188 ? -3.645 16.172 -13.227 1 93.81 188 LYS A CA 1
ATOM 1433 C C . LYS A 1 188 ? -3.904 14.672 -13.203 1 93.81 188 LYS A C 1
ATOM 1435 O O . LYS A 1 188 ? -3.215 13.906 -13.875 1 93.81 188 LYS A O 1
ATOM 1440 N N . GLY A 1 189 ? -4.938 14.352 -12.398 1 94.44 189 GLY A N 1
ATOM 1441 C CA . GLY A 1 189 ? -5.285 12.938 -12.297 1 94.44 189 GLY A CA 1
ATOM 1442 C C . GLY A 1 189 ? -4.719 12.273 -11.055 1 94.44 189 GLY A C 1
ATOM 1443 O O . GLY A 1 189 ? -5.172 11.195 -10.664 1 94.44 189 GLY A O 1
ATOM 1444 N N . THR A 1 190 ? -3.762 12.914 -10.469 1 96.75 190 THR A N 1
ATOM 1445 C CA . THR A 1 190 ? -3.227 12.406 -9.211 1 96.75 190 THR A CA 1
ATOM 1446 C C . THR A 1 190 ? -4.203 12.648 -8.062 1 96.75 190 THR A C 1
ATOM 1448 O O . THR A 1 190 ? -4.801 13.727 -7.977 1 96.75 190 THR A O 1
ATOM 1451 N N . VAL A 1 191 ? -4.375 11.672 -7.25 1 97.19 191 VAL A N 1
ATOM 1452 C CA . VAL A 1 191 ? -5.293 11.766 -6.117 1 97.19 191 VAL A CA 1
ATOM 1453 C C . VAL A 1 191 ? -4.871 12.914 -5.203 1 97.19 191 VAL A C 1
ATOM 1455 O O . VAL A 1 191 ? -3.682 13.211 -5.082 1 97.19 191 VAL A O 1
ATOM 1458 N N . ASP A 1 192 ? -5.855 13.484 -4.551 1 96 192 ASP A N 1
ATOM 1459 C CA . ASP A 1 192 ? -5.648 14.641 -3.68 1 96 192 ASP A CA 1
ATOM 1460 C C . ASP A 1 192 ? -4.867 14.25 -2.426 1 96 192 ASP A C 1
ATOM 1462 O O . ASP A 1 192 ? -5.191 13.25 -1.774 1 96 192 ASP A O 1
ATOM 1466 N N . VAL A 1 193 ? -3.873 15.023 -2.049 1 95.25 193 VAL A N 1
ATOM 1467 C CA . VAL A 1 193 ? -2.963 14.719 -0.952 1 95.25 193 VAL A CA 1
ATOM 1468 C C . VAL A 1 193 ? -3.719 14.758 0.374 1 95.25 193 VAL A C 1
ATOM 1470 O O . VAL A 1 193 ? -3.34 14.078 1.331 1 95.25 193 VAL A O 1
ATOM 1473 N N . PHE A 1 194 ? -4.789 15.461 0.416 1 95.25 194 PHE A N 1
ATOM 1474 C CA . PHE A 1 194 ? -5.52 15.609 1.671 1 95.25 194 PHE A CA 1
ATOM 1475 C C . PHE A 1 194 ? -6.742 14.703 1.699 1 95.25 194 PHE A C 1
ATOM 1477 O O . PHE A 1 194 ? -7.574 14.805 2.604 1 95.25 194 PHE A O 1
ATOM 1484 N N . ASN A 1 195 ? -6.816 13.875 0.669 1 96.19 195 ASN A N 1
ATOM 1485 C CA . ASN A 1 195 ? -7.777 12.781 0.759 1 96.19 195 ASN A CA 1
ATOM 1486 C C . ASN A 1 195 ? -7.617 12 2.057 1 96.19 195 ASN A C 1
ATOM 1488 O O . ASN A 1 195 ? -6.496 11.664 2.449 1 96.19 195 ASN A O 1
ATOM 1492 N N . PRO A 1 196 ? -8.766 11.703 2.727 1 95.12 196 PRO A N 1
ATOM 1493 C CA . PRO A 1 196 ? -8.672 11.062 4.039 1 95.12 196 PRO A CA 1
ATOM 1494 C C . PRO A 1 196 ? -7.859 9.766 4 1 95.12 196 PRO A C 1
ATOM 1496 O O . PRO A 1 196 ? -7.09 9.492 4.922 1 95.12 196 PRO A O 1
ATOM 1499 N N . LYS A 1 197 ? -8.023 9.031 2.963 1 93.38 197 LYS A N 1
ATOM 1500 C CA . LYS A 1 197 ? -7.277 7.777 2.854 1 93.38 197 LYS A CA 1
ATOM 1501 C C . LYS A 1 197 ? -5.789 8.039 2.639 1 93.38 197 LYS A C 1
ATOM 1503 O O . LYS A 1 197 ? -4.945 7.309 3.166 1 93.38 197 LYS A O 1
ATOM 1508 N N . VAL A 1 198 ? -5.465 9.062 1.847 1 96.75 198 VAL A N 1
ATOM 1509 C CA . VAL A 1 198 ? -4.07 9.438 1.644 1 96.75 198 VAL A CA 1
ATOM 1510 C C . VAL A 1 198 ? -3.447 9.852 2.975 1 96.75 198 VAL A C 1
ATOM 1512 O O . VAL A 1 198 ? -2.369 9.383 3.34 1 96.75 198 VAL A O 1
ATOM 1515 N N . VAL A 1 199 ? -4.148 10.68 3.697 1 95.88 199 VAL A N 1
ATOM 1516 C CA . VAL A 1 199 ? -3.654 11.188 4.973 1 95.88 199 VAL A CA 1
ATOM 1517 C C . VAL A 1 199 ? -3.395 10.031 5.93 1 95.88 199 VAL A C 1
ATOM 1519 O O . VAL A 1 199 ? -2.334 9.953 6.555 1 95.88 199 VAL A O 1
ATOM 1522 N N . ARG A 1 200 ? -4.262 9.172 5.977 1 92.69 200 ARG A N 1
ATOM 1523 C CA . ARG A 1 200 ? -4.109 8.016 6.855 1 92.69 200 ARG A CA 1
ATOM 1524 C C . ARG A 1 200 ? -2.896 7.184 6.461 1 92.69 200 ARG A C 1
ATOM 1526 O O . ARG A 1 200 ? -2.076 6.832 7.309 1 92.69 200 ARG A O 1
ATOM 1533 N N . CYS A 1 201 ? -2.758 6.914 5.18 1 92.94 201 CYS A N 1
ATOM 1534 C CA . CYS A 1 201 ? -1.694 6.047 4.68 1 92.94 201 CYS A CA 1
ATOM 1535 C C . CYS A 1 201 ? -0.339 6.734 4.773 1 92.94 201 CYS A C 1
ATOM 1537 O O . CYS A 1 201 ? 0.702 6.078 4.707 1 92.94 201 CYS A O 1
ATOM 1539 N N . SER A 1 202 ? -0.322 8.023 4.922 1 94.75 202 SER A N 1
ATOM 1540 C CA . SER A 1 202 ? 0.931 8.766 5.027 1 94.75 202 SER A CA 1
ATOM 1541 C C . SER A 1 202 ? 1.526 8.648 6.426 1 94.75 202 SER A C 1
ATOM 1543 O O . SER A 1 202 ? 2.666 9.055 6.66 1 94.75 202 SER A O 1
ATOM 1545 N N . MET A 1 203 ? 0.693 8.133 7.379 1 90.69 203 MET A N 1
ATOM 1546 C CA . MET A 1 203 ? 1.098 7.953 8.766 1 90.69 203 MET A CA 1
ATOM 1547 C C . MET A 1 203 ? 1.647 9.25 9.344 1 90.69 203 MET A C 1
ATOM 1549 O O . MET A 1 203 ? 2.715 9.258 9.961 1 90.69 203 MET A O 1
ATOM 1553 N N . GLY A 1 204 ? 1.034 10.391 9 1 91.56 204 GLY A N 1
ATOM 1554 C CA . GLY A 1 204 ? 1.347 11.672 9.609 1 91.56 204 GLY A CA 1
ATOM 1555 C C . GLY A 1 204 ? 2.135 12.594 8.695 1 91.56 204 GLY A C 1
ATOM 1556 O O . GLY A 1 204 ? 2.191 13.805 8.922 1 91.56 204 GLY A O 1
ATOM 1557 N N . ALA A 1 205 ? 2.738 12.062 7.645 1 93 205 ALA A N 1
ATOM 1558 C CA . ALA A 1 205 ? 3.551 12.883 6.75 1 93 205 ALA A CA 1
ATOM 1559 C C . ALA A 1 205 ? 2.725 14.016 6.145 1 93 205 ALA A C 1
ATOM 1561 O O . ALA A 1 205 ? 3.189 15.156 6.059 1 93 205 ALA A O 1
ATOM 1562 N N . ALA A 1 206 ? 1.526 13.742 5.77 1 92.44 206 ALA A N 1
ATOM 1563 C CA . ALA A 1 206 ? 0.641 14.75 5.188 1 92.44 206 ALA A CA 1
ATOM 1564 C C . ALA A 1 206 ? 0.304 15.836 6.207 1 92.44 206 ALA A C 1
ATOM 1566 O O . ALA A 1 206 ? 0.138 17 5.844 1 92.44 206 ALA A O 1
ATOM 1567 N N . VAL A 1 207 ? 0.206 15.492 7.453 1 91.69 207 VAL A N 1
ATOM 1568 C CA . VAL A 1 207 ? -0.144 16.422 8.523 1 91.69 207 VAL A CA 1
ATOM 1569 C C . VAL A 1 207 ? 1.07 17.266 8.891 1 91.69 207 VAL A C 1
ATOM 1571 O O . VAL A 1 207 ? 0.955 18.484 9.062 1 91.69 207 VAL A O 1
ATOM 1574 N N . ARG A 1 208 ? 2.215 16.609 8.938 1 90.25 208 ARG A N 1
ATOM 1575 C CA . ARG A 1 208 ? 3.432 17.312 9.328 1 90.25 208 ARG A CA 1
ATOM 1576 C C . ARG A 1 208 ? 3.848 18.328 8.258 1 90.25 208 ARG A C 1
ATOM 1578 O O . ARG A 1 208 ? 4.5 19.328 8.555 1 90.25 208 ARG A O 1
ATOM 1585 N N . GLY A 1 209 ? 3.604 18.125 7.062 1 86.56 209 GLY A N 1
ATOM 1586 C CA . GLY A 1 209 ? 3.75 19.109 6.004 1 86.56 209 GLY A CA 1
ATOM 1587 C C . GLY A 1 209 ? 5.195 19.406 5.652 1 86.56 209 GLY A C 1
ATOM 1588 O O . GLY A 1 209 ? 5.535 20.516 5.273 1 86.56 209 GLY A O 1
ATOM 1589 N N . ARG A 1 210 ? 5.988 18.422 5.789 1 87.31 210 ARG A N 1
ATOM 1590 C CA . ARG A 1 210 ? 7.398 18.625 5.48 1 87.31 210 ARG A CA 1
ATOM 1591 C C . ARG A 1 210 ? 7.648 18.531 3.979 1 87.31 210 ARG A C 1
ATOM 1593 O O . ARG A 1 210 ? 8.703 18.938 3.492 1 87.31 210 ARG A O 1
ATOM 1600 N N . VAL A 1 211 ? 6.695 18 3.271 1 89.81 211 VAL A N 1
ATOM 1601 C CA . VAL A 1 211 ? 6.746 17.906 1.815 1 89.81 211 VAL A CA 1
ATOM 1602 C C . VAL A 1 211 ? 5.812 18.953 1.205 1 89.81 211 VAL A C 1
ATOM 1604 O O . VAL A 1 211 ? 4.605 18.938 1.466 1 89.81 211 VAL A O 1
ATOM 1607 N N . ASP A 1 212 ? 6.414 19.828 0.462 1 91.31 212 ASP A N 1
ATOM 1608 C CA . ASP A 1 212 ? 5.629 20.812 -0.282 1 91.31 212 ASP A CA 1
ATOM 1609 C C . ASP A 1 212 ? 5.012 20.188 -1.531 1 91.31 212 ASP A C 1
ATOM 1611 O O . ASP A 1 212 ? 5.727 19.641 -2.375 1 91.31 212 ASP A O 1
ATOM 1615 N N . VAL A 1 213 ? 3.709 20.344 -1.635 1 92.25 213 VAL A N 1
ATOM 1616 C CA . VAL A 1 213 ? 3 19.703 -2.74 1 92.25 213 VAL A CA 1
ATOM 1617 C C . VAL A 1 213 ? 2.402 20.781 -3.656 1 92.25 213 VAL A C 1
ATOM 1619 O O . VAL A 1 213 ? 1.803 21.75 -3.182 1 92.25 213 VAL A O 1
ATOM 1622 N N . ALA A 1 214 ? 2.572 20.578 -4.973 1 92.06 214 ALA A N 1
ATOM 1623 C CA . ALA A 1 214 ? 1.968 21.484 -5.945 1 92.06 214 ALA A CA 1
ATOM 1624 C C . ALA A 1 214 ? 1.446 20.719 -7.156 1 92.06 214 ALA A C 1
ATOM 1626 O O . ALA A 1 214 ? 2.098 19.781 -7.637 1 92.06 214 ALA A O 1
ATOM 1627 N N . GLU A 1 215 ? 0.289 21.078 -7.508 1 92.69 215 GLU A N 1
ATOM 1628 C CA . GLU A 1 215 ? -0.221 20.594 -8.789 1 92.69 215 GLU A CA 1
ATOM 1629 C C . GLU A 1 215 ? 0.297 21.438 -9.945 1 92.69 215 GLU A C 1
ATOM 1631 O O . GLU A 1 215 ? 0.269 22.672 -9.883 1 92.69 215 GLU A O 1
ATOM 1636 N N . VAL A 1 216 ? 0.756 20.734 -10.992 1 93.81 216 VAL A N 1
ATOM 1637 C CA . VAL A 1 216 ? 1.384 21.453 -12.094 1 93.81 216 VAL A CA 1
ATOM 1638 C C . VAL A 1 216 ? 0.956 20.844 -13.43 1 93.81 216 VAL A C 1
ATOM 1640 O O . VAL A 1 216 ? 0.672 19.641 -13.508 1 93.81 216 VAL A O 1
ATOM 1643 N N . LEU A 1 217 ? 0.927 21.703 -14.383 1 94.06 217 LEU A N 1
ATOM 1644 C CA . LEU A 1 217 ? 0.761 21.219 -15.75 1 94.06 217 LEU A CA 1
ATOM 1645 C C . LEU A 1 217 ? 2.076 20.672 -16.297 1 94.06 217 LEU A C 1
ATOM 1647 O O . LEU A 1 217 ? 3.152 21.156 -15.938 1 94.06 217 LEU A O 1
ATOM 1651 N N . ALA A 1 218 ? 1.907 19.672 -17.172 1 94 218 ALA A N 1
ATOM 1652 C CA . ALA A 1 218 ? 3.102 19.094 -17.781 1 94 218 ALA A CA 1
ATOM 1653 C C . ALA A 1 218 ? 3.963 20.172 -18.438 1 94 218 ALA A C 1
ATOM 1655 O O . ALA A 1 218 ? 5.191 20.141 -18.328 1 94 218 ALA A O 1
ATOM 1656 N N . SER A 1 219 ? 3.348 21.156 -19 1 93.31 219 SER A N 1
ATOM 1657 C CA . SER A 1 219 ? 4.031 22.219 -19.719 1 93.31 219 SER A CA 1
ATOM 1658 C C . SER A 1 219 ? 4.797 23.141 -18.781 1 93.31 219 SER A C 1
ATOM 1660 O O . SER A 1 219 ? 5.695 23.859 -19.203 1 93.31 219 SER A O 1
ATOM 1662 N N . GLU A 1 220 ? 4.492 23.109 -17.531 1 94.06 220 GLU A N 1
ATOM 1663 C CA . GLU A 1 220 ? 5.105 24 -16.547 1 94.06 220 GLU A CA 1
ATOM 1664 C C . GLU A 1 220 ? 6.312 23.344 -15.883 1 94.06 220 GLU A C 1
ATOM 1666 O O . GLU A 1 220 ? 7.105 24.016 -15.227 1 94.06 220 GLU A O 1
ATOM 1671 N N . LEU A 1 221 ? 6.469 22.078 -16.062 1 94.88 221 LEU A N 1
ATOM 1672 C CA . LEU A 1 221 ? 7.461 21.328 -15.305 1 94.88 221 LEU A CA 1
ATOM 1673 C C . LEU A 1 221 ? 8.875 21.766 -15.664 1 94.88 221 LEU A C 1
ATOM 1675 O O . LEU A 1 221 ? 9.68 22.062 -14.781 1 94.88 221 LEU A O 1
ATOM 1679 N N . ARG A 1 222 ? 9.188 21.844 -16.953 1 94 222 ARG A N 1
ATOM 1680 C CA . ARG A 1 222 ? 10.547 22.172 -17.375 1 94 222 ARG A CA 1
ATOM 1681 C C . ARG A 1 222 ? 10.945 23.562 -16.906 1 94 222 ARG A C 1
ATOM 1683 O O . ARG A 1 222 ? 12.008 23.75 -16.328 1 94 222 ARG A O 1
ATOM 1690 N N . PRO A 1 223 ? 10.039 24.578 -17.094 1 93.25 223 PRO A N 1
ATOM 1691 C CA . PRO A 1 223 ? 10.383 25.906 -16.562 1 93.25 223 PRO A CA 1
ATOM 1692 C C . PRO A 1 223 ? 10.555 25.922 -15.055 1 93.25 223 PRO A C 1
ATOM 1694 O O . PRO A 1 223 ? 11.445 26.594 -14.531 1 93.25 223 PRO A O 1
ATOM 1697 N N . MET A 1 224 ? 9.805 25.219 -14.336 1 93.25 224 MET A N 1
ATOM 1698 C CA . MET A 1 224 ? 9.836 25.172 -12.875 1 93.25 224 MET A CA 1
ATOM 1699 C C . MET A 1 224 ? 11.086 24.469 -12.375 1 93.25 224 MET A C 1
ATOM 1701 O O . MET A 1 224 ? 11.594 24.781 -11.297 1 93.25 224 MET A O 1
ATOM 1705 N N . LEU A 1 225 ? 11.523 23.531 -13.211 1 95.94 225 LEU A N 1
ATOM 1706 C CA . LEU A 1 225 ? 12.664 22.719 -12.812 1 95.94 225 LEU A CA 1
ATOM 1707 C C . LEU A 1 225 ? 13.898 23.078 -13.633 1 95.94 225 LEU A C 1
ATOM 1709 O O . LEU A 1 225 ? 14.695 22.203 -13.984 1 95.94 225 LEU A O 1
ATOM 1713 N N . ARG A 1 226 ? 13.914 24.312 -13.992 1 93.81 226 ARG A N 1
ATOM 1714 C CA . ARG A 1 226 ? 15.117 24.781 -14.672 1 93.81 226 ARG A CA 1
ATOM 1715 C C . ARG A 1 226 ? 16.359 24.547 -13.812 1 93.81 226 ARG A C 1
ATOM 1717 O O . ARG A 1 226 ? 16.359 24.859 -12.617 1 93.81 226 ARG A O 1
ATOM 1724 N N . GLY A 1 227 ? 17.406 23.922 -14.359 1 94.94 227 GLY A N 1
ATOM 1725 C CA . GLY A 1 227 ? 18.625 23.641 -13.625 1 94.94 227 GLY A CA 1
ATOM 1726 C C . GLY A 1 227 ? 18.625 22.25 -13 1 94.94 227 GLY A C 1
ATOM 1727 O O . GLY A 1 227 ? 19.641 21.812 -12.461 1 94.94 227 GLY A O 1
ATOM 1728 N N . TYR A 1 228 ? 17.5 21.625 -13.102 1 97.38 228 TYR A N 1
ATOM 1729 C CA . TYR A 1 228 ? 17.406 20.266 -12.586 1 97.38 228 TYR A CA 1
ATOM 1730 C C . TYR A 1 228 ? 17.656 19.25 -13.688 1 97.38 228 TYR A C 1
ATOM 1732 O O . TYR A 1 228 ?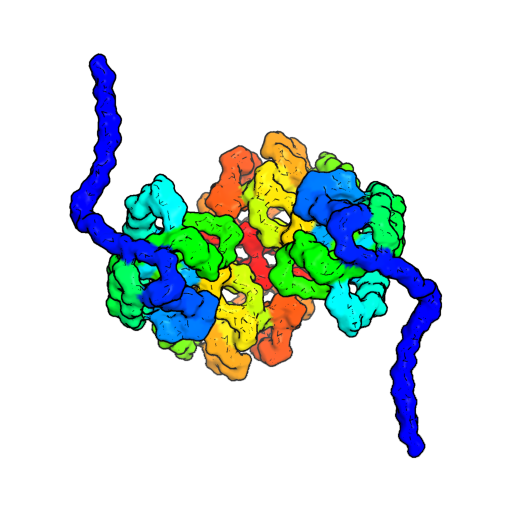 17.312 19.484 -14.852 1 97.38 228 TYR A O 1
ATOM 1740 N N . ARG A 1 229 ? 18.25 18.188 -13.359 1 98 229 ARG A N 1
ATOM 1741 C CA . ARG A 1 229 ? 18.25 17.016 -14.227 1 98 229 ARG A CA 1
ATOM 1742 C C . ARG A 1 229 ? 17.016 16.156 -13.992 1 98 229 ARG A C 1
ATOM 1744 O O . ARG A 1 229 ? 16.734 15.75 -12.859 1 98 229 ARG A O 1
ATOM 1751 N N . LEU A 1 230 ? 16.281 15.875 -15.047 1 98.19 230 LEU A N 1
ATOM 1752 C CA . LEU A 1 230 ? 15.039 15.117 -14.945 1 98.19 230 LEU A CA 1
ATOM 1753 C C . LEU A 1 230 ? 15.266 13.656 -15.305 1 98.19 230 LEU A C 1
ATOM 1755 O O . LEU A 1 230 ? 15.703 13.344 -16.422 1 98.19 230 LEU A O 1
ATOM 1759 N N . PHE A 1 231 ? 14.992 12.773 -14.344 1 98.38 231 PHE A N 1
ATOM 1760 C CA . PHE A 1 231 ? 15.094 11.336 -14.539 1 98.38 231 PHE A CA 1
ATOM 1761 C C . PHE A 1 231 ? 13.711 10.703 -14.648 1 98.38 231 PHE A C 1
ATOM 1763 O O . PHE A 1 231 ? 12.898 10.82 -13.734 1 98.38 231 PHE A O 1
ATOM 1770 N N . SER A 1 232 ? 13.438 10.07 -15.75 1 97.88 232 SER A N 1
ATOM 1771 C CA . SER A 1 232 ? 12.242 9.242 -15.836 1 97.88 232 SER A CA 1
ATOM 1772 C C . SER A 1 232 ? 12.539 7.797 -15.453 1 97.88 232 SER A C 1
ATOM 1774 O O . SER A 1 232 ? 13.688 7.352 -15.539 1 97.88 232 SER A O 1
ATOM 1776 N N . THR A 1 233 ? 11.562 7.098 -14.961 1 94.38 233 THR A N 1
ATOM 1777 C CA . THR A 1 233 ? 11.695 5.68 -14.641 1 94.38 233 THR A CA 1
ATOM 1778 C C . THR A 1 233 ? 11 4.816 -15.688 1 94.38 233 THR A C 1
ATOM 1780 O O . THR A 1 233 ? 9.797 4.977 -15.93 1 94.38 233 THR A O 1
ATOM 1783 N N . ARG A 1 234 ? 11.781 3.963 -16.25 1 91.38 234 ARG A N 1
ATOM 1784 C CA . ARG A 1 234 ? 11.25 3.107 -17.312 1 91.38 234 ARG A CA 1
ATOM 1785 C C . ARG A 1 234 ? 11.898 1.729 -17.281 1 91.38 234 ARG A C 1
ATOM 1787 O O . ARG A 1 234 ? 13.047 1.585 -16.844 1 91.38 234 ARG A O 1
ATOM 1794 N N . LEU A 1 235 ? 11.133 0.749 -17.828 1 89 235 LEU A N 1
ATOM 1795 C CA . LEU A 1 235 ? 11.617 -0.625 -17.859 1 89 235 LEU A CA 1
ATOM 1796 C C . LEU A 1 235 ? 12.828 -0.746 -18.781 1 89 235 LEU A C 1
ATOM 1798 O O . LEU A 1 235 ? 13.75 -1.524 -18.5 1 89 235 LEU A O 1
ATOM 1802 N N . ASP A 1 236 ? 12.828 0.086 -19.828 1 90.12 236 ASP A N 1
ATOM 1803 C CA . ASP A 1 236 ? 13.891 -0.028 -20.828 1 90.12 236 ASP A CA 1
ATOM 1804 C C . ASP A 1 236 ? 14.867 1.14 -20.719 1 90.12 236 ASP A C 1
ATOM 1806 O O . ASP A 1 236 ? 15.516 1.498 -21.703 1 90.12 236 ASP A O 1
ATOM 1810 N N . GLY A 1 237 ? 14.938 1.729 -19.594 1 93.25 237 GLY A N 1
ATOM 1811 C CA . GLY A 1 237 ? 15.883 2.816 -19.391 1 93.25 237 GLY A CA 1
ATOM 1812 C C . GLY A 1 237 ? 17.328 2.379 -19.531 1 93.25 237 GLY A C 1
ATOM 1813 O O . GLY A 1 237 ? 17.672 1.245 -19.203 1 93.25 237 GLY A O 1
ATOM 1814 N N . SER A 1 238 ? 18.125 3.312 -19.891 1 94.75 238 SER A N 1
ATOM 1815 C CA . SER A 1 238 ? 19.531 2.994 -20.156 1 94.75 238 SER A CA 1
ATOM 1816 C C . SER A 1 238 ? 20.359 3.078 -18.875 1 94.75 238 SER A C 1
ATOM 1818 O O . SER A 1 238 ? 21.406 2.439 -18.766 1 94.75 238 SER A O 1
ATOM 1820 N N . LEU A 1 239 ? 19.953 3.816 -17.906 1 96.75 239 LEU A N 1
ATOM 1821 C CA . LEU A 1 239 ? 20.688 3.984 -16.656 1 96.75 239 LEU A CA 1
ATOM 1822 C C . LEU A 1 239 ? 20.141 3.062 -15.578 1 96.75 239 LEU A C 1
ATOM 1824 O O . LEU A 1 239 ? 19.016 3.256 -15.109 1 96.75 239 LEU A O 1
ATOM 1828 N N . PRO A 1 240 ? 20.875 2.047 -15.203 1 96.69 240 PRO A N 1
ATOM 1829 C CA . PRO A 1 240 ? 20.406 1.265 -14.062 1 96.69 240 PRO A CA 1
ATOM 1830 C C . PRO A 1 240 ? 20.391 2.064 -12.758 1 96.69 240 PRO A C 1
ATOM 1832 O O . PRO A 1 240 ? 21.312 2.859 -12.516 1 96.69 240 PRO A O 1
ATOM 1835 N N . SER A 1 241 ? 19.359 1.862 -12.008 1 96.56 241 SER A N 1
ATOM 1836 C CA . SER A 1 241 ? 19.219 2.588 -10.75 1 96.56 241 SER A CA 1
ATOM 1837 C C . SER A 1 241 ? 20.406 2.334 -9.828 1 96.56 241 SER A C 1
ATOM 1839 O O . SER A 1 241 ? 20.734 3.168 -8.977 1 96.56 241 SER A O 1
ATOM 1841 N N . THR A 1 242 ? 21.094 1.252 -9.992 1 94.69 242 THR A N 1
ATOM 1842 C CA . THR A 1 242 ? 22.266 0.902 -9.188 1 94.69 242 THR A CA 1
ATOM 1843 C C . THR A 1 242 ? 23.438 1.818 -9.5 1 94.69 242 THR A C 1
ATOM 1845 O O . THR A 1 242 ? 24.406 1.876 -8.742 1 94.69 242 THR A O 1
ATOM 1848 N N . ARG A 1 243 ? 23.344 2.592 -10.586 1 95.31 243 ARG A N 1
ATOM 1849 C CA . ARG A 1 243 ? 24.406 3.516 -10.977 1 95.31 243 ARG A CA 1
ATOM 1850 C C . ARG A 1 243 ? 23.891 4.953 -10.992 1 95.31 243 ARG A C 1
ATOM 1852 O O . ARG A 1 243 ? 24.516 5.832 -11.586 1 95.31 243 ARG A O 1
ATOM 1859 N N . LEU A 1 244 ? 22.828 5.195 -10.398 1 95.94 244 LEU A N 1
ATOM 1860 C CA . LEU A 1 244 ? 22.188 6.5 -10.406 1 95.94 244 LEU A CA 1
ATOM 1861 C C . LEU A 1 244 ? 23.094 7.562 -9.797 1 95.94 244 LEU A C 1
ATOM 1863 O O . LEU A 1 244 ? 23.141 8.695 -10.281 1 95.94 244 LEU A O 1
ATOM 1867 N N . GLN A 1 245 ? 23.859 7.223 -8.789 1 93.56 245 GLN A N 1
ATOM 1868 C CA . GLN A 1 245 ? 24.703 8.148 -8.055 1 93.56 245 GLN A CA 1
ATOM 1869 C C . GLN A 1 245 ? 25.719 8.82 -8.984 1 93.56 245 GLN A C 1
ATOM 1871 O O . GLN A 1 245 ? 26.078 9.977 -8.789 1 93.56 245 GLN A O 1
ATOM 1876 N N . GLU A 1 246 ? 26.062 8.117 -9.969 1 94.81 246 GLU A N 1
ATOM 1877 C CA . GLU A 1 246 ? 27.062 8.609 -10.914 1 94.81 246 GLU A CA 1
ATOM 1878 C C . GLU A 1 246 ? 26.516 9.742 -11.766 1 94.81 246 GLU A C 1
ATOM 1880 O O . GLU A 1 246 ? 27.281 10.477 -12.406 1 94.81 246 GLU A O 1
ATOM 1885 N N . ARG A 1 247 ? 25.203 9.891 -11.758 1 96.56 247 ARG A N 1
ATOM 1886 C CA . ARG A 1 247 ? 24.578 10.828 -12.688 1 96.56 247 ARG A CA 1
ATOM 1887 C C . ARG A 1 247 ? 23.922 11.977 -11.945 1 96.56 247 ARG A C 1
ATOM 1889 O O . ARG A 1 247 ? 23.438 12.93 -12.57 1 96.56 247 ARG A O 1
ATOM 1896 N N . LEU A 1 248 ? 23.969 11.93 -10.672 1 96.88 248 LEU A N 1
ATOM 1897 C CA . LEU A 1 248 ? 23.297 12.938 -9.859 1 96.88 248 LEU A CA 1
ATOM 1898 C C . LEU A 1 248 ? 24.047 14.266 -9.922 1 96.88 248 LEU A C 1
ATOM 1900 O O . LEU A 1 248 ? 25.266 14.289 -9.961 1 96.88 248 LEU A O 1
ATOM 1904 N N . THR A 1 249 ? 23.312 15.383 -9.844 1 96.25 249 THR A N 1
ATOM 1905 C CA . THR A 1 249 ? 23.891 16.719 -9.922 1 96.25 249 THR A CA 1
ATOM 1906 C C . THR A 1 249 ? 23.656 17.5 -8.633 1 96.25 249 THR A C 1
ATOM 1908 O O . THR A 1 249 ? 24.25 18.562 -8.422 1 96.25 249 THR A O 1
ATOM 1911 N N . GLY A 1 250 ? 22.828 17.016 -7.812 1 94.19 250 GLY A N 1
ATOM 1912 C CA . GLY A 1 250 ? 22.406 17.75 -6.633 1 94.19 250 GLY A CA 1
ATOM 1913 C C . GLY A 1 250 ? 21.109 18.516 -6.84 1 94.19 250 GLY A C 1
ATOM 1914 O O . GLY A 1 250 ? 20.531 19.031 -5.887 1 94.19 250 GLY A O 1
ATOM 1915 N N . ARG A 1 251 ? 20.75 18.688 -8.023 1 96.62 251 ARG A N 1
ATOM 1916 C CA . ARG A 1 251 ? 19.453 1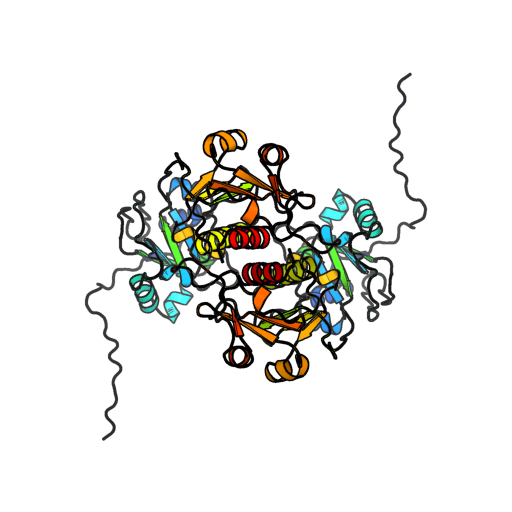9.188 -8.445 1 96.62 251 ARG A CA 1
ATOM 1917 C C . ARG A 1 251 ? 18.766 18.203 -9.391 1 96.62 251 ARG A C 1
ATOM 1919 O O . ARG A 1 251 ? 18.891 18.312 -10.609 1 96.62 251 ARG A O 1
ATOM 1926 N N . ASP A 1 252 ? 18.094 17.312 -8.773 1 97.88 252 ASP A N 1
ATOM 1927 C CA . ASP A 1 252 ? 17.562 16.188 -9.539 1 97.88 252 ASP A CA 1
ATOM 1928 C C . ASP A 1 252 ? 16.062 16.016 -9.312 1 97.88 252 ASP A C 1
ATOM 1930 O O . ASP A 1 252 ? 15.578 16.188 -8.188 1 97.88 252 ASP A O 1
ATOM 1934 N N . ALA A 1 253 ? 15.32 15.75 -10.344 1 98.19 253 ALA A N 1
ATOM 1935 C CA . ALA A 1 253 ? 13.898 15.438 -10.289 1 98.19 253 ALA A CA 1
ATOM 1936 C C . ALA A 1 253 ? 13.617 14.039 -10.828 1 98.19 253 ALA A C 1
ATOM 1938 O O . ALA A 1 253 ? 14.203 13.625 -11.828 1 98.19 253 ALA A O 1
ATOM 1939 N N . PHE A 1 254 ? 12.844 13.352 -10.141 1 98.5 254 PHE A N 1
ATOM 1940 C CA . PHE A 1 254 ? 12.508 11.984 -10.516 1 98.5 254 PHE A CA 1
ATOM 1941 C C . PHE A 1 254 ? 11.031 11.875 -10.891 1 98.5 254 PHE A C 1
ATOM 1943 O O . PHE A 1 254 ? 10.156 12.203 -10.094 1 98.5 254 PHE A O 1
ATOM 1950 N N . LEU A 1 255 ? 10.781 11.398 -12.109 1 98.5 255 LEU A N 1
ATOM 1951 C CA . LEU A 1 255 ? 9.43 11.305 -12.648 1 98.5 255 LEU A CA 1
ATOM 1952 C C . LEU A 1 255 ? 8.898 9.875 -12.516 1 98.5 255 LEU A C 1
ATOM 1954 O O . LEU A 1 255 ? 9.539 8.93 -12.984 1 98.5 255 LEU A O 1
ATOM 1958 N N . PHE A 1 256 ? 7.75 9.719 -11.867 1 98.12 256 PHE A N 1
ATOM 1959 C CA . PHE A 1 256 ? 7.066 8.438 -11.742 1 98.12 256 PHE A CA 1
ATOM 1960 C C . PHE A 1 256 ? 5.676 8.5 -12.367 1 98.12 256 PHE A C 1
ATOM 1962 O O . PHE A 1 256 ? 4.988 9.516 -12.25 1 98.12 256 PHE A O 1
ATOM 1969 N N . GLY A 1 257 ? 5.266 7.426 -12.961 1 95.75 257 GLY A N 1
ATOM 1970 C CA . GLY A 1 257 ? 4.047 7.441 -13.75 1 95.75 257 GLY A CA 1
ATOM 1971 C C . GLY A 1 257 ? 2.887 6.73 -13.086 1 95.75 257 GLY A C 1
ATOM 1972 O O . GLY A 1 257 ? 3.014 6.25 -11.953 1 95.75 257 GLY A O 1
ATOM 1973 N N . HIS A 1 258 ? 1.812 6.73 -13.844 1 93.56 258 HIS A N 1
ATOM 1974 C CA . HIS A 1 258 ? 0.565 6.078 -13.461 1 93.56 258 HIS A CA 1
ATOM 1975 C C . HIS A 1 258 ? 0.775 4.59 -13.211 1 93.56 258 HIS A C 1
ATOM 1977 O O . HIS A 1 258 ? 1.562 3.945 -13.906 1 93.56 258 HIS A O 1
ATOM 1983 N N . GLU A 1 259 ? 0.039 4.02 -12.266 1 88.69 259 GLU A N 1
ATOM 1984 C CA . GLU A 1 259 ? 0.186 2.639 -11.812 1 88.69 259 GLU A CA 1
ATOM 1985 C C . GLU A 1 259 ? -0.126 1.655 -12.938 1 88.69 259 GLU A C 1
ATOM 1987 O O . GLU A 1 259 ? 0.499 0.597 -13.031 1 88.69 259 GLU A O 1
ATOM 1992 N N . ALA A 1 260 ? -1.05 2.025 -13.867 1 84.06 260 ALA A N 1
ATOM 1993 C CA . ALA A 1 260 ? -1.452 1.135 -14.945 1 84.06 260 ALA A CA 1
ATOM 1994 C C . ALA A 1 260 ? -0.742 1.498 -16.25 1 84.06 260 ALA A C 1
ATOM 1996 O O . ALA A 1 260 ? -0.2 0.626 -16.938 1 84.06 260 ALA A O 1
ATOM 1997 N N . ARG A 1 261 ? -0.542 2.814 -16.484 1 89 261 ARG A N 1
ATOM 1998 C CA . ARG A 1 261 ? -0.136 3.27 -17.812 1 89 261 ARG A CA 1
ATOM 1999 C C . ARG A 1 261 ? 1.315 3.738 -17.812 1 89 261 ARG A C 1
ATOM 2001 O O . ARG A 1 261 ? 1.921 3.906 -18.875 1 89 261 ARG A O 1
ATOM 2008 N N . GLY A 1 262 ? 1.818 3.887 -16.641 1 93.38 262 GLY A N 1
ATOM 2009 C CA . GLY A 1 262 ? 3.154 4.457 -16.562 1 93.38 262 GLY A CA 1
ATOM 2010 C C . GLY A 1 262 ? 3.184 5.945 -16.859 1 93.38 262 GLY A C 1
ATOM 2011 O O . GLY A 1 262 ? 2.199 6.648 -16.625 1 93.38 262 GLY A O 1
ATOM 2012 N N . LEU A 1 263 ? 4.305 6.422 -17.25 1 96.38 263 LEU A N 1
ATOM 2013 C CA . LEU A 1 263 ? 4.477 7.84 -17.531 1 96.38 263 LEU A CA 1
ATOM 2014 C C . LEU A 1 263 ? 3.824 8.211 -18.859 1 96.38 263 LEU A C 1
ATOM 2016 O O . LEU A 1 263 ? 3.92 7.461 -19.828 1 96.38 263 LEU A O 1
ATOM 2020 N N . SER A 1 264 ? 3.223 9.383 -18.875 1 96.12 264 SER A N 1
ATOM 2021 C CA . SER A 1 264 ? 2.711 9.914 -20.141 1 96.12 264 SER A CA 1
ATOM 2022 C C . SER A 1 264 ? 3.848 10.25 -21.094 1 96.12 264 SER A C 1
ATOM 2024 O O . SER A 1 264 ? 4.98 10.492 -20.672 1 96.12 264 SER A O 1
ATOM 2026 N N . ARG A 1 265 ? 3.531 10.242 -22.344 1 95.19 265 ARG A N 1
ATOM 2027 C CA . ARG A 1 265 ? 4.512 10.602 -23.359 1 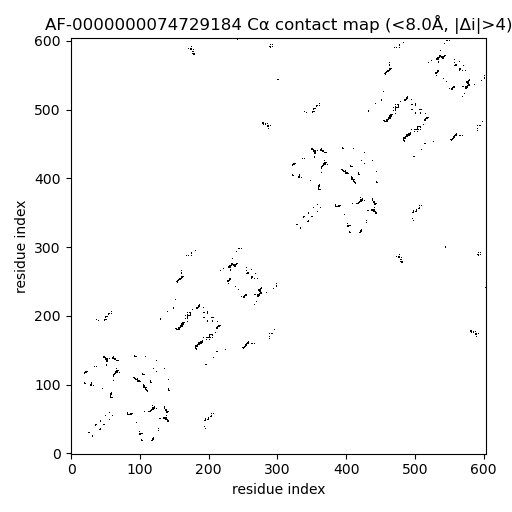95.19 265 ARG A CA 1
ATOM 2028 C C . ARG A 1 265 ? 5.059 12.008 -23.125 1 95.19 265 ARG A C 1
ATOM 2030 O O . ARG A 1 265 ? 6.246 12.258 -23.328 1 95.19 265 ARG A O 1
ATOM 2037 N N . GLU A 1 266 ? 4.203 12.875 -22.734 1 95.38 266 GLU A N 1
ATOM 2038 C CA . GLU A 1 266 ? 4.582 14.266 -22.469 1 95.38 266 GLU A CA 1
ATOM 2039 C C . GLU A 1 266 ? 5.68 14.336 -21.406 1 95.38 266 GLU A C 1
ATOM 2041 O O . GLU A 1 266 ? 6.66 15.07 -21.578 1 95.38 266 GLU A O 1
ATOM 2046 N N . LEU A 1 267 ? 5.586 13.633 -20.375 1 96.56 267 LEU A N 1
ATOM 2047 C CA . LEU A 1 267 ? 6.578 13.672 -19.312 1 96.56 267 LEU A CA 1
ATOM 2048 C C . LEU A 1 267 ? 7.828 12.891 -19.703 1 96.56 267 LEU A C 1
ATOM 2050 O O . LEU A 1 267 ? 8.938 13.266 -19.328 1 96.56 267 LEU A O 1
ATOM 2054 N N . LEU A 1 268 ? 7.656 11.812 -20.438 1 96.19 268 LEU A N 1
ATOM 2055 C CA . LEU A 1 268 ? 8.797 11.047 -20.922 1 96.19 268 LEU A CA 1
ATOM 2056 C C . LEU A 1 268 ? 9.703 11.922 -21.781 1 96.19 268 LEU A C 1
ATOM 2058 O O . LEU A 1 268 ? 10.93 11.844 -21.688 1 96.19 268 LEU A O 1
ATOM 2062 N N . ASP A 1 269 ? 9.086 12.781 -22.516 1 95.69 269 ASP A N 1
ATOM 2063 C CA . ASP A 1 269 ? 9.812 13.641 -23.438 1 95.69 269 ASP A CA 1
ATOM 2064 C C . ASP A 1 269 ? 10.578 14.734 -22.688 1 95.69 269 ASP A C 1
ATOM 2066 O O . ASP A 1 269 ? 11.523 15.32 -23.219 1 95.69 269 ASP A O 1
ATOM 2070 N N . LEU A 1 270 ? 10.211 15.023 -21.5 1 96.31 270 LEU A N 1
ATOM 2071 C CA . LEU A 1 270 ? 10.852 16.062 -20.703 1 96.31 270 LEU A CA 1
ATOM 2072 C C . LEU A 1 270 ? 12.125 15.531 -20.047 1 96.31 270 LEU A C 1
ATOM 2074 O O . LEU A 1 270 ? 12.969 16.312 -19.594 1 96.31 270 LEU A O 1
ATOM 2078 N N . ALA A 1 271 ? 12.258 14.273 -19.922 1 97.38 271 ALA A N 1
ATOM 2079 C CA . ALA A 1 271 ? 13.328 13.672 -19.141 1 97.38 271 ALA A CA 1
ATOM 2080 C C . ALA A 1 271 ? 14.68 13.836 -19.828 1 97.38 271 ALA A C 1
ATOM 2082 O O . ALA A 1 271 ? 14.773 13.727 -21.047 1 97.38 271 ALA A O 1
ATOM 2083 N N . ASP A 1 272 ? 15.688 14.078 -19.062 1 97.88 272 ASP A N 1
ATOM 2084 C CA . ASP A 1 272 ? 17.062 14.148 -19.547 1 97.88 272 ASP A CA 1
ATOM 2085 C C . ASP A 1 272 ? 17.672 12.75 -19.641 1 97.88 272 ASP A C 1
ATOM 2087 O O . ASP A 1 272 ? 18.547 12.5 -20.484 1 97.88 272 ASP A O 1
ATOM 2091 N N . GLU A 1 273 ? 17.281 11.844 -18.734 1 97.75 273 GLU A N 1
ATOM 2092 C CA . GLU A 1 273 ? 17.75 10.461 -18.703 1 97.75 273 GLU A CA 1
ATOM 2093 C C . GLU A 1 273 ? 16.641 9.516 -18.234 1 97.75 273 GLU A C 1
ATOM 2095 O O . GLU A 1 273 ? 15.734 9.93 -17.516 1 97.75 273 GLU A O 1
ATOM 2100 N N . HIS A 1 274 ? 16.781 8.273 -18.688 1 97.88 274 HIS A N 1
ATOM 2101 C CA . HIS A 1 274 ? 15.828 7.238 -18.312 1 97.88 274 HIS A CA 1
ATOM 2102 C C . HIS A 1 274 ? 16.469 6.18 -17.438 1 97.88 274 HIS A C 1
ATOM 2104 O O . HIS A 1 274 ? 17.422 5.504 -17.859 1 97.88 274 HIS A O 1
ATOM 2110 N N . VAL A 1 275 ? 15.938 6.066 -16.203 1 97.44 275 VAL A N 1
ATOM 2111 C CA . VAL A 1 275 ? 16.469 5.145 -15.203 1 97.44 275 VAL A CA 1
ATOM 2112 C C . VAL A 1 275 ? 15.68 3.846 -15.219 1 97.44 275 VAL A C 1
ATOM 2114 O O . VAL A 1 275 ? 14.445 3.865 -15.312 1 97.44 275 VAL A O 1
ATOM 2117 N N . ARG A 1 276 ? 16.344 2.773 -15.156 1 96.31 276 ARG A N 1
ATOM 2118 C CA . ARG A 1 276 ? 15.703 1.468 -15 1 96.31 276 ARG A CA 1
ATOM 2119 C C . ARG A 1 276 ? 16.062 0.843 -13.656 1 96.31 276 ARG A C 1
ATOM 2121 O O . ARG A 1 276 ? 17.203 0.94 -13.203 1 96.31 276 ARG A O 1
ATOM 2128 N N . ILE A 1 277 ? 15.094 0.387 -12.977 1 96.44 277 ILE A N 1
ATOM 2129 C CA . ILE A 1 277 ? 15.336 -0.476 -11.828 1 96.44 277 ILE A CA 1
ATOM 2130 C C . ILE A 1 277 ? 15.492 -1.922 -12.297 1 96.44 277 ILE A C 1
ATOM 2132 O O . ILE A 1 277 ? 14.555 -2.514 -12.836 1 96.44 277 ILE A O 1
ATOM 2136 N N . PRO A 1 278 ? 16.625 -2.439 -12.148 1 95.62 278 PRO A N 1
ATOM 2137 C CA . PRO A 1 278 ? 16.812 -3.816 -12.609 1 95.62 278 PRO A CA 1
ATOM 2138 C C . PRO A 1 278 ? 15.859 -4.797 -11.93 1 95.62 278 PRO A C 1
ATOM 2140 O O . PRO A 1 278 ? 15.781 -4.836 -10.703 1 95.62 278 PRO A O 1
ATOM 2143 N N . MET A 1 279 ? 15.148 -5.574 -12.711 1 94.44 279 MET A N 1
ATOM 2144 C CA . MET A 1 279 ? 14.18 -6.547 -12.211 1 94.44 279 MET A CA 1
ATOM 2145 C C . MET A 1 279 ? 14.273 -7.855 -12.984 1 94.44 279 MET A C 1
ATOM 2147 O O . MET A 1 279 ? 14.922 -7.918 -14.031 1 94.44 279 MET A O 1
ATOM 2151 N N . SER A 1 280 ? 13.664 -8.875 -12.461 1 91.38 280 SER A N 1
ATOM 2152 C CA . SER A 1 280 ? 13.555 -10.148 -13.164 1 91.38 280 SER A CA 1
ATOM 2153 C C . SER A 1 280 ? 12.773 -9.992 -14.469 1 91.38 280 SER A C 1
ATOM 2155 O O . SER A 1 280 ? 11.883 -9.148 -14.562 1 91.38 280 SER A O 1
ATOM 2157 N N . PRO A 1 281 ? 13.008 -10.688 -15.539 1 83.19 281 PRO A N 1
ATOM 2158 C CA . PRO A 1 281 ? 12.43 -10.516 -16.875 1 83.19 281 PRO A CA 1
ATOM 2159 C C . PRO A 1 281 ? 10.914 -10.664 -16.891 1 83.19 281 PRO A C 1
ATOM 2161 O O . PRO A 1 281 ? 10.242 -10.109 -17.766 1 83.19 281 PRO A O 1
ATOM 2164 N N . HIS A 1 282 ? 10.273 -11.305 -16.016 1 79.38 282 HIS A N 1
ATOM 2165 C CA . HIS A 1 282 ? 8.844 -11.578 -16.094 1 79.38 282 HIS A CA 1
ATOM 2166 C C . HIS A 1 282 ? 8.039 -10.531 -15.32 1 79.38 282 HIS A C 1
ATOM 2168 O O . HIS A 1 282 ? 6.809 -10.578 -15.297 1 79.38 282 HIS A O 1
ATOM 2174 N N . VAL A 1 283 ? 8.766 -9.594 -14.836 1 83.88 283 VAL A N 1
ATOM 2175 C CA . VAL A 1 283 ? 8.094 -8.562 -14.047 1 83.88 283 VAL A CA 1
ATOM 2176 C C . VAL A 1 283 ? 8.062 -7.254 -14.828 1 83.88 283 VAL A C 1
ATOM 2178 O O . VAL A 1 283 ? 9.078 -6.82 -15.367 1 83.88 283 VAL A O 1
ATOM 2181 N N . ASP A 1 284 ? 6.891 -6.594 -14.93 1 81.38 284 ASP A N 1
ATOM 2182 C CA . ASP A 1 284 ? 6.723 -5.426 -15.789 1 81.38 284 ASP A CA 1
ATOM 2183 C C . ASP A 1 284 ? 6.879 -4.133 -14.992 1 81.38 284 ASP A C 1
ATOM 2185 O O . ASP A 1 284 ? 7.098 -3.064 -15.57 1 81.38 284 ASP A O 1
ATOM 2189 N N . SER A 1 285 ? 6.676 -4.215 -13.773 1 88.94 285 SER A N 1
ATOM 2190 C CA . SER A 1 285 ? 6.809 -2.979 -13.008 1 88.94 285 SER A CA 1
ATOM 2191 C C . SER A 1 285 ? 6.785 -3.25 -11.508 1 88.94 285 SER A C 1
ATOM 2193 O O . SER A 1 285 ? 6.383 -4.332 -11.078 1 88.94 285 SER A O 1
ATOM 2195 N N . LEU A 1 286 ? 7.281 -2.316 -10.781 1 94.31 286 LEU A N 1
ATOM 2196 C CA . LEU A 1 286 ? 7.176 -2.295 -9.328 1 94.31 286 LEU A CA 1
ATOM 2197 C C . LEU A 1 286 ? 6.004 -1.423 -8.883 1 94.31 286 LEU A C 1
ATOM 2199 O O . LEU A 1 286 ? 5.5 -0.608 -9.656 1 94.31 286 LEU A O 1
ATOM 2203 N N . ASN A 1 287 ? 5.516 -1.698 -7.707 1 95.94 287 ASN A N 1
ATOM 2204 C CA . ASN A 1 287 ? 4.633 -0.726 -7.07 1 95.94 287 ASN A CA 1
ATOM 2205 C C . ASN A 1 287 ? 5.262 0.664 -7.039 1 95.94 287 ASN A C 1
ATOM 2207 O O . ASN A 1 287 ? 6.43 0.813 -6.676 1 95.94 287 ASN A O 1
ATOM 2211 N N . VAL A 1 288 ? 4.535 1.657 -7.371 1 97.75 288 VAL A N 1
ATOM 2212 C CA . VAL A 1 288 ? 5.09 2.994 -7.547 1 97.75 288 VAL A CA 1
ATOM 2213 C C . VAL A 1 288 ? 5.672 3.494 -6.227 1 97.75 288 VAL A C 1
ATOM 2215 O O . VAL A 1 288 ? 6.68 4.207 -6.215 1 97.75 288 VAL A O 1
ATOM 2218 N N . GLY A 1 289 ? 5.027 3.178 -5.066 1 98 289 GLY A N 1
ATOM 2219 C CA . GLY A 1 289 ? 5.59 3.537 -3.775 1 98 289 GLY A CA 1
ATOM 2220 C C . GLY A 1 289 ? 6.949 2.912 -3.521 1 98 289 GLY A C 1
ATOM 2221 O O . GLY A 1 289 ? 7.855 3.57 -3.006 1 98 289 GLY A O 1
ATOM 2222 N N . VAL A 1 290 ? 7.094 1.633 -3.898 1 98.25 290 VAL A N 1
ATOM 2223 C CA . VAL A 1 290 ? 8.359 0.924 -3.758 1 98.25 290 VAL A CA 1
ATOM 2224 C C . VAL A 1 290 ? 9.398 1.535 -4.691 1 98.25 290 VAL A C 1
ATOM 2226 O O . VAL A 1 290 ? 10.547 1.751 -4.297 1 98.25 290 VAL A O 1
ATOM 2229 N N . ALA A 1 291 ? 9 1.855 -5.938 1 98.19 291 ALA A N 1
ATOM 2230 C CA . ALA A 1 291 ? 9.906 2.457 -6.914 1 98.19 291 ALA A CA 1
ATOM 2231 C C . ALA A 1 291 ? 10.461 3.787 -6.406 1 98.19 291 ALA A C 1
ATOM 2233 O O . ALA A 1 291 ? 11.656 4.051 -6.512 1 98.19 291 ALA A O 1
ATOM 2234 N N . VAL A 1 292 ? 9.578 4.605 -5.855 1 98.44 292 VAL A N 1
ATOM 2235 C CA . VAL A 1 292 ? 9.984 5.891 -5.293 1 98.44 292 VAL A CA 1
ATOM 2236 C C . VAL A 1 292 ? 11 5.664 -4.176 1 98.44 292 VAL A C 1
ATOM 2238 O O . VAL A 1 292 ? 12.039 6.328 -4.129 1 98.44 292 VAL A O 1
ATOM 2241 N N . GLY A 1 293 ? 10.719 4.68 -3.305 1 98.25 293 GLY A N 1
ATOM 2242 C CA . GLY A 1 293 ? 11.617 4.375 -2.205 1 98.25 293 GLY A CA 1
ATOM 2243 C C . GLY A 1 293 ? 12.992 3.932 -2.67 1 98.25 293 GLY A C 1
ATOM 2244 O O . GLY A 1 293 ? 14.008 4.406 -2.156 1 98.25 293 GLY A O 1
ATOM 2245 N N . VAL A 1 294 ? 13.039 3.066 -3.641 1 97.88 294 VAL A N 1
ATOM 2246 C CA . VAL A 1 294 ? 14.273 2.525 -4.184 1 97.88 294 VAL A CA 1
ATOM 2247 C C . VAL A 1 294 ? 15.109 3.652 -4.793 1 97.88 294 VAL A C 1
ATOM 2249 O O . VAL A 1 294 ? 16.312 3.76 -4.527 1 97.88 294 VAL A O 1
ATOM 2252 N N . LEU A 1 295 ? 14.5 4.531 -5.539 1 97.5 295 LEU A N 1
ATOM 2253 C CA . LEU A 1 295 ? 15.242 5.578 -6.234 1 97.5 295 LEU A CA 1
ATOM 2254 C C . LEU A 1 295 ? 15.727 6.641 -5.258 1 97.5 295 LEU A C 1
ATOM 2256 O O . LEU A 1 295 ? 16.875 7.086 -5.332 1 97.5 295 LEU A O 1
ATOM 2260 N N . LEU A 1 296 ? 14.859 7.066 -4.352 1 97.5 296 LEU A N 1
ATOM 2261 C CA . LEU A 1 296 ? 15.281 8.07 -3.377 1 97.5 296 LEU A CA 1
ATOM 2262 C C . LEU A 1 296 ? 16.406 7.531 -2.502 1 97.5 296 LEU A C 1
ATOM 2264 O O . LEU A 1 296 ? 17.359 8.266 -2.182 1 97.5 296 LEU A O 1
ATOM 2268 N N . HIS A 1 297 ? 16.312 6.254 -2.111 1 97.06 297 HIS A N 1
ATOM 2269 C CA . HIS A 1 297 ? 17.375 5.637 -1.345 1 97.06 297 HIS A CA 1
ATOM 2270 C C . HIS A 1 297 ? 18.688 5.648 -2.123 1 97.06 297 HIS A C 1
ATOM 2272 O O . HIS A 1 297 ? 19.766 5.867 -1.547 1 97.06 297 HIS A O 1
ATOM 2278 N N . SER A 1 298 ? 18.594 5.445 -3.424 1 95.19 298 SER A N 1
ATOM 2279 C CA . SER A 1 298 ? 19.766 5.398 -4.293 1 95.19 298 SER A CA 1
ATOM 2280 C C . SER A 1 298 ? 20.453 6.762 -4.371 1 95.19 298 SER A C 1
ATOM 2282 O O . SER A 1 298 ? 21.594 6.863 -4.832 1 95.19 298 SER A O 1
ATOM 2284 N N . THR A 1 299 ? 19.766 7.824 -3.961 1 94.75 299 THR A N 1
ATOM 2285 C CA . THR A 1 299 ? 20.359 9.156 -3.994 1 94.75 299 THR A CA 1
ATOM 2286 C C . THR A 1 299 ? 21.156 9.422 -2.721 1 94.75 299 THR A C 1
ATOM 2288 O O . THR A 1 299 ? 21.922 10.383 -2.652 1 94.75 299 THR A O 1
ATOM 2291 N N . LEU A 1 300 ? 20.922 8.547 -1.702 1 91.5 300 LEU A N 1
ATOM 2292 C CA . LEU A 1 300 ? 21.594 8.75 -0.43 1 91.5 300 LEU A CA 1
ATOM 2293 C C . LEU A 1 300 ? 23.078 8.414 -0.549 1 91.5 300 LEU A C 1
ATOM 2295 O O . LEU A 1 300 ? 23.453 7.461 -1.234 1 91.5 300 LEU A O 1
ATOM 2299 N N . LYS A 1 301 ? 23.891 9.375 -0.021 1 74.31 301 LYS A N 1
ATOM 2300 C CA . LYS A 1 301 ? 25.344 9.188 -0.035 1 74.31 301 LYS A CA 1
ATOM 2301 C C . LYS A 1 301 ? 25.781 8.242 1.081 1 74.31 301 LYS A C 1
ATOM 2303 O O . LYS A 1 301 ? 25.188 8.227 2.16 1 74.31 301 LYS A O 1
ATOM 2308 N N . GLY A 1 302 ? 26.484 7.113 0.699 1 62.22 302 GLY A N 1
ATOM 2309 C CA . GLY A 1 302 ? 27.047 6.164 1.646 1 62.22 302 GLY A CA 1
ATOM 2310 C C . GLY A 1 302 ? 27.797 6.828 2.785 1 62.22 302 GLY A C 1
ATOM 2311 O O . GLY A 1 302 ? 28.141 8.008 2.705 1 62.22 302 GLY A O 1
ATOM 2312 N N . MET B 1 1 ? -16.031 2.334 -56.344 1 27.42 1 MET B N 1
ATOM 2313 C CA . MET B 1 1 ? -16.703 1.143 -55.844 1 27.42 1 MET B CA 1
ATOM 2314 C C . MET B 1 1 ? -16.062 0.665 -54.531 1 27.42 1 MET B C 1
ATOM 2316 O O . MET B 1 1 ? -14.914 0.212 -54.531 1 27.42 1 MET B O 1
ATOM 2320 N N . ALA B 1 2 ? -16.375 1.386 -53.406 1 32.72 2 ALA B N 1
ATOM 2321 C CA . ALA B 1 2 ? -15.75 1.368 -52.094 1 32.72 2 ALA B CA 1
ATOM 2322 C C . ALA B 1 2 ? -15.984 0.029 -51.406 1 32.72 2 ALA B C 1
ATOM 2324 O O . ALA B 1 2 ? -17.125 -0.4 -51.219 1 32.72 2 ALA B O 1
ATOM 2325 N N . MET B 1 3 ? -14.977 -1.009 -51.438 1 28.69 3 MET B N 1
ATOM 2326 C CA . MET B 1 3 ? -14.984 -2.357 -50.875 1 28.69 3 MET B CA 1
ATOM 2327 C C . MET B 1 3 ? -15.211 -2.32 -49.375 1 28.69 3 MET B C 1
ATOM 2329 O O . MET B 1 3 ? -14.453 -1.672 -48.656 1 28.69 3 MET B O 1
ATOM 2333 N N . THR B 1 4 ? -16.438 -2.455 -48.906 1 29.16 4 THR B N 1
ATOM 2334 C CA . THR B 1 4 ? -16.875 -2.529 -47.5 1 29.16 4 THR B CA 1
ATOM 2335 C C . THR B 1 4 ? -16.172 -3.668 -46.781 1 29.16 4 THR B C 1
ATOM 2337 O O . THR B 1 4 ? -16.328 -4.836 -47.156 1 29.16 4 THR B O 1
ATOM 2340 N N . LEU B 1 5 ? -15.016 -3.504 -46.156 1 27 5 LEU B N 1
ATOM 2341 C CA . LEU B 1 5 ? -14.273 -4.465 -45.375 1 27 5 LEU B CA 1
ATOM 2342 C C . LEU B 1 5 ? -15.133 -5.016 -44.219 1 27 5 LEU B C 1
ATOM 2344 O O . LEU B 1 5 ? -15.508 -4.281 -43.312 1 27 5 LEU B O 1
ATOM 2348 N N . VAL B 1 6 ? -16.016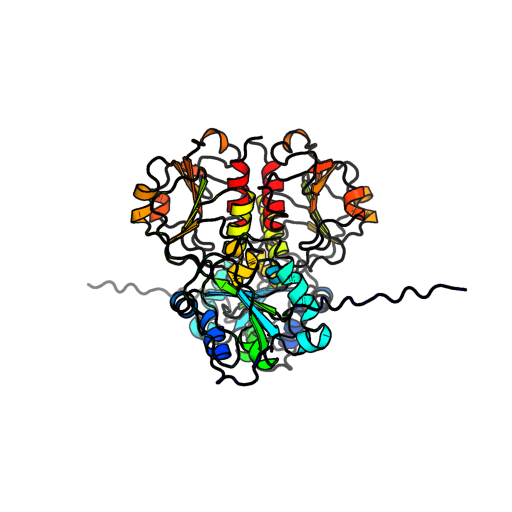 -6.012 -44.469 1 28.83 6 VAL B N 1
ATOM 2349 C CA . VAL B 1 6 ? -16.797 -6.758 -43.469 1 28.83 6 VAL B CA 1
ATOM 2350 C C . VAL B 1 6 ? -15.859 -7.375 -42.438 1 28.83 6 VAL B C 1
ATOM 2352 O O . VAL B 1 6 ? -14.961 -8.141 -42.781 1 28.83 6 VAL B O 1
ATOM 2355 N N . SER B 1 7 ? -15.562 -6.734 -41.406 1 28.81 7 SER B N 1
ATOM 2356 C CA . SER B 1 7 ? -14.852 -7.262 -40.25 1 28.81 7 SER B CA 1
ATOM 2357 C C . SER B 1 7 ? -15.414 -8.617 -39.812 1 28.81 7 SER B C 1
ATOM 2359 O O . SER B 1 7 ? -16.594 -8.719 -39.46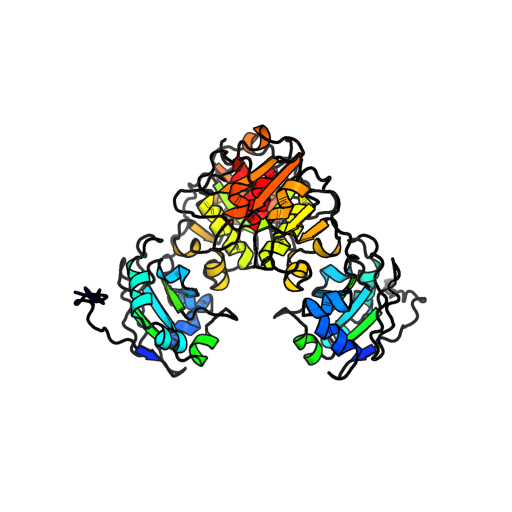9 1 28.81 7 SER B O 1
ATOM 2361 N N . CYS B 1 8 ? -15.086 -9.719 -40.5 1 27.34 8 CYS B N 1
ATOM 2362 C CA . CYS B 1 8 ? -15.438 -11.102 -40.188 1 27.34 8 CYS B CA 1
ATOM 2363 C C . CYS B 1 8 ? -15.164 -11.445 -38.75 1 27.34 8 CYS B C 1
ATOM 2365 O O . CYS B 1 8 ? -14.016 -11.414 -38.312 1 27.34 8 CYS B O 1
ATOM 2367 N N . ALA B 1 9 ? -16.047 -11.141 -37.875 1 32.66 9 ALA B N 1
ATOM 2368 C CA . ALA B 1 9 ? -16.109 -11.797 -36.562 1 32.66 9 ALA B CA 1
ATOM 2369 C C . ALA B 1 9 ? -15.852 -13.297 -36.688 1 32.66 9 ALA B C 1
ATOM 2371 O O . ALA B 1 9 ? -16.703 -14.039 -37.188 1 32.66 9 ALA B O 1
ATOM 2372 N N . LEU B 1 10 ? -14.648 -13.664 -37.062 1 30.66 10 LEU B N 1
ATOM 2373 C CA . LEU B 1 10 ? -14.32 -15.086 -37.094 1 30.66 10 LEU B CA 1
ATOM 2374 C C . LEU B 1 10 ? -14.789 -15.773 -35.812 1 30.66 10 LEU B C 1
ATOM 2376 O O . LEU B 1 10 ? -14.32 -15.453 -34.719 1 30.66 10 LEU B O 1
ATOM 2380 N N . LEU B 1 11 ? -15.992 -16.156 -35.625 1 34.31 11 LEU B N 1
ATOM 2381 C CA . LEU B 1 11 ? -16.375 -17.25 -34.75 1 34.31 11 LEU B CA 1
ATOM 2382 C C . LEU B 1 11 ? -15.328 -18.359 -34.781 1 34.31 11 LEU B C 1
ATOM 2384 O O . LEU B 1 11 ? -15.086 -18.984 -35.812 1 34.31 11 LEU B O 1
ATOM 2388 N N . VAL B 1 12 ? -14.234 -18.25 -34.094 1 35.56 12 VAL B N 1
ATOM 2389 C CA . VAL B 1 12 ? -13.438 -19.484 -34.094 1 35.56 12 VAL B CA 1
ATOM 2390 C C . VAL B 1 12 ? -14.352 -20.688 -33.938 1 35.56 12 VAL B C 1
ATOM 2392 O O . VAL B 1 12 ? -15.086 -20.812 -32.969 1 35.56 12 VAL B O 1
ATOM 2395 N N . PRO B 1 13 ? -14.859 -21.391 -34.844 1 38.81 13 PRO B N 1
ATOM 2396 C CA . PRO B 1 13 ? -15.883 -22.422 -34.938 1 38.81 13 PRO B CA 1
ATOM 2397 C C . PRO B 1 13 ? -15.812 -23.438 -33.812 1 38.81 13 PRO B C 1
ATOM 2399 O O . PRO B 1 13 ? -16.828 -24.062 -33.469 1 38.81 13 PRO B O 1
ATOM 2402 N N . GLY B 1 14 ? -14.641 -23.812 -33.281 1 37.16 14 GLY B N 1
ATOM 2403 C CA . GLY B 1 14 ? -14.43 -25.062 -32.562 1 37.16 14 GLY B CA 1
ATOM 2404 C C . GLY B 1 14 ? -14.812 -24.953 -31.094 1 37.16 14 GLY B C 1
ATOM 2405 O O . GLY B 1 14 ? -14.562 -25.891 -30.328 1 37.16 14 GLY B O 1
ATOM 2406 N N . PHE B 1 15 ? -14.648 -23.781 -30.453 1 41.53 15 PHE B N 1
ATOM 2407 C CA . PHE B 1 15 ? -14.969 -24.016 -29.062 1 41.53 15 PHE B CA 1
ATOM 2408 C C . PHE B 1 15 ? -16.469 -24.234 -28.875 1 41.53 15 PHE B C 1
ATOM 2410 O O . PHE B 1 15 ? -17.281 -23.391 -29.25 1 41.53 15 PHE B O 1
ATOM 2417 N N . PRO B 1 16 ? -16.969 -25.422 -28.953 1 42.06 16 PRO B N 1
ATOM 2418 C CA . PRO B 1 16 ? -18.391 -25.609 -28.688 1 42.06 16 PRO B CA 1
ATOM 2419 C C . PRO B 1 16 ? -18.953 -24.594 -27.688 1 42.06 16 PRO B C 1
ATOM 2421 O O . PRO B 1 16 ? -18.203 -24.078 -26.859 1 42.06 16 PRO B O 1
ATOM 2424 N N . ALA B 1 17 ? -19.953 -23.781 -27.969 1 48.31 17 ALA B N 1
ATOM 2425 C CA . ALA B 1 17 ? -20.719 -22.953 -27.031 1 48.31 17 ALA B CA 1
ATOM 2426 C C . ALA B 1 17 ? -20.828 -23.609 -25.656 1 48.31 17 ALA B C 1
ATOM 2428 O O . ALA B 1 17 ? -21.719 -24.422 -25.422 1 48.31 17 ALA B O 1
ATOM 2429 N N . ALA B 1 18 ? -19.703 -24.031 -25.094 1 54.94 18 ALA B N 1
ATOM 2430 C CA . ALA B 1 18 ? -19.812 -24.719 -23.812 1 54.94 18 ALA B CA 1
ATOM 2431 C C . ALA B 1 18 ? -20.75 -23.969 -22.859 1 54.94 18 ALA B C 1
ATOM 2433 O O . ALA B 1 18 ? -20.812 -22.734 -22.891 1 54.94 18 ALA B O 1
ATOM 2434 N N . HIS B 1 19 ? -21.797 -24.562 -22.422 1 70.56 19 HIS B N 1
ATOM 2435 C CA . HIS B 1 19 ? -22.812 -24.156 -21.453 1 70.56 19 HIS B CA 1
ATOM 2436 C C . HIS B 1 19 ? -22.203 -23.438 -20.266 1 70.56 19 HIS B C 1
ATOM 2438 O O . HIS B 1 19 ? -21.234 -23.922 -19.672 1 70.56 19 HIS B O 1
ATOM 2444 N N . VAL B 1 20 ? -22.438 -22.172 -20.172 1 86.69 20 VAL B N 1
ATOM 2445 C CA . VAL B 1 20 ? -22.031 -21.375 -19.016 1 86.69 20 VAL B CA 1
ATOM 2446 C C . VAL B 1 20 ? -23.125 -21.406 -17.953 1 86.69 20 VAL B C 1
ATOM 2448 O O . VAL B 1 20 ? -24.281 -21.109 -18.234 1 86.69 20 VAL B O 1
ATOM 2451 N N . ALA B 1 21 ? -22.766 -21.938 -16.812 1 91.81 21 ALA B N 1
ATOM 2452 C CA . ALA B 1 21 ? -23.734 -22 -15.719 1 91.81 21 ALA B CA 1
ATOM 2453 C C . ALA B 1 21 ? -24.141 -20.609 -15.273 1 91.81 21 ALA B C 1
ATOM 2455 O O . ALA B 1 21 ? -23.297 -19.703 -15.172 1 91.81 21 ALA B O 1
ATOM 2456 N N . GLU B 1 22 ? -25.422 -20.422 -15.094 1 93.88 22 GLU B N 1
ATOM 2457 C CA . GLU B 1 22 ? -25.953 -19.188 -14.508 1 93.88 22 GLU B CA 1
ATOM 2458 C C . GLU B 1 22 ? -26.438 -19.422 -13.078 1 93.88 22 GLU B C 1
ATOM 2460 O O . GLU B 1 22 ? -27.328 -20.234 -12.836 1 93.88 22 GLU B O 1
ATOM 2465 N N . ILE B 1 23 ? -25.875 -18.688 -12.195 1 96.5 23 ILE B N 1
ATOM 2466 C CA . ILE B 1 23 ? -26.125 -18.922 -10.781 1 96.5 23 ILE B CA 1
ATOM 2467 C C . ILE B 1 23 ? -26.891 -17.734 -10.195 1 96.5 23 ILE B C 1
ATOM 2469 O O . ILE B 1 23 ? -26.359 -16.641 -10.094 1 96.5 23 ILE B O 1
ATOM 2473 N N . GLY B 1 24 ? -28.094 -18.047 -9.695 1 96.25 24 GLY B N 1
ATOM 2474 C CA . GLY B 1 24 ? -28.938 -16.984 -9.18 1 96.25 24 GLY B CA 1
ATOM 2475 C C . GLY B 1 24 ? -29.344 -17.188 -7.734 1 96.25 24 GLY B C 1
ATOM 2476 O O . GLY B 1 24 ? -30.016 -16.344 -7.145 1 96.25 24 GLY B O 1
ATOM 2477 N N . SER B 1 25 ? -28.906 -18.344 -7.16 1 96 25 SER B N 1
ATOM 2478 C CA . SER B 1 25 ? -29.328 -18.656 -5.797 1 96 25 SER B CA 1
ATOM 2479 C C . SER B 1 25 ? -28.141 -18.891 -4.883 1 96 25 SER B C 1
ATOM 2481 O O . SER B 1 25 ? -27.156 -19.516 -5.289 1 96 25 SER B O 1
ATOM 2483 N N . LYS B 1 26 ? -28.312 -18.422 -3.652 1 96.06 26 LYS B N 1
ATOM 2484 C CA . LYS B 1 26 ? -27.281 -18.641 -2.637 1 96.06 26 LYS B CA 1
ATOM 2485 C C . LYS B 1 26 ? -27.156 -20.125 -2.279 1 96.06 26 LYS B C 1
ATOM 2487 O O . LYS B 1 26 ? -26.172 -20.531 -1.672 1 96.06 26 LYS B O 1
ATOM 2492 N N . ARG B 1 27 ? -28.172 -20.891 -2.619 1 96.12 27 ARG B N 1
ATOM 2493 C CA . ARG B 1 27 ? -28.188 -22.312 -2.287 1 96.12 27 ARG B CA 1
ATOM 2494 C C . ARG B 1 27 ? -27.422 -23.125 -3.32 1 96.12 27 ARG B C 1
ATOM 2496 O O . ARG B 1 27 ? -27.172 -24.328 -3.121 1 96.12 27 ARG B O 1
ATOM 2503 N N . ASN B 1 28 ? -27.062 -22.484 -4.402 1 97 28 ASN B N 1
ATOM 2504 C CA . ASN B 1 28 ? -26.281 -23.172 -5.434 1 97 28 ASN B CA 1
ATOM 2505 C C . ASN B 1 28 ? -24.953 -23.688 -4.883 1 97 28 ASN B C 1
ATOM 2507 O O . ASN B 1 28 ? -24.234 -22.938 -4.211 1 97 28 ASN B O 1
ATOM 2511 N N . SER B 1 29 ? -24.656 -24.891 -5.145 1 97 29 SER B N 1
ATOM 2512 C CA . SER B 1 29 ? -23.484 -25.531 -4.574 1 97 29 SER B CA 1
ATOM 2513 C C . SER B 1 29 ? -22.203 -24.781 -4.969 1 97 29 SER B C 1
ATOM 2515 O O . SER B 1 29 ? -21.312 -24.594 -4.141 1 97 29 SER B O 1
ATOM 2517 N N . ALA B 1 30 ? -22.141 -24.406 -6.203 1 97.25 30 ALA B N 1
ATOM 2518 C CA . ALA B 1 30 ? -20.953 -23.703 -6.676 1 97.25 30 ALA B CA 1
ATOM 2519 C C . ALA B 1 30 ? -20.781 -22.359 -5.969 1 97.25 30 ALA B C 1
ATOM 2521 O O . ALA B 1 30 ? -19.672 -21.969 -5.605 1 97.25 30 ALA B O 1
ATOM 2522 N N . PHE B 1 31 ? -21.891 -21.703 -5.742 1 97.88 31 PHE B N 1
ATOM 2523 C CA . PHE B 1 31 ? -21.828 -20.438 -5.031 1 97.88 31 PHE B CA 1
ATOM 2524 C C . PHE B 1 31 ? -21.344 -20.641 -3.598 1 97.88 31 PHE B C 1
ATOM 2526 O O . PHE B 1 31 ? -20.531 -19.859 -3.098 1 97.88 31 PHE B O 1
ATOM 2533 N N . LYS B 1 32 ? -21.812 -21.641 -2.969 1 97.88 32 LYS B N 1
ATOM 2534 C CA . LYS B 1 32 ? -21.422 -21.922 -1.594 1 97.88 32 LYS B CA 1
ATOM 2535 C C . LYS B 1 32 ? -19.922 -22.203 -1.498 1 97.88 32 LYS B C 1
ATOM 2537 O O . LYS B 1 32 ? -19.25 -21.703 -0.597 1 97.88 32 LYS B O 1
ATOM 2542 N N . LEU B 1 33 ? -19.5 -23.016 -2.432 1 97.62 33 LEU B N 1
ATOM 2543 C CA . LEU B 1 33 ? -18.094 -23.344 -2.434 1 97.62 33 LEU B CA 1
ATOM 2544 C C . LEU B 1 33 ? -17.234 -22.125 -2.717 1 97.62 33 LEU B C 1
ATOM 2546 O O . LEU B 1 33 ? -16.219 -21.906 -2.061 1 97.62 33 LEU B O 1
ATOM 2550 N N . LEU B 1 34 ? -17.656 -21.312 -3.674 1 97.62 34 LEU B N 1
ATOM 2551 C CA . LEU B 1 34 ? -16.953 -20.062 -3.99 1 97.62 34 LEU B CA 1
ATOM 2552 C C . LEU B 1 34 ? -16.906 -19.156 -2.773 1 97.62 34 LEU B C 1
ATOM 2554 O O . LEU B 1 34 ? -15.852 -18.562 -2.484 1 97.62 34 LEU B O 1
ATOM 2558 N N . SER B 1 35 ? -17.953 -19.062 -2.033 1 97.69 35 SER B N 1
ATOM 2559 C CA . SER B 1 35 ? -18.047 -18.219 -0.843 1 97.69 35 SER B CA 1
ATOM 2560 C C . SER B 1 35 ? -17.078 -18.688 0.24 1 97.69 35 SER B C 1
ATOM 2562 O O . SER B 1 35 ? -16.531 -17.875 0.989 1 97.69 35 SER B O 1
ATOM 2564 N N . LYS B 1 36 ? -16.859 -19.969 0.3 1 97.25 36 LYS B N 1
ATOM 2565 C CA . LYS B 1 36 ? -15.953 -20.531 1.301 1 97.25 36 LYS B CA 1
ATOM 2566 C C . LYS B 1 36 ? -14.508 -20.094 1.05 1 97.25 36 LYS B C 1
ATOM 2568 O O . LYS B 1 36 ? -13.688 -20.094 1.968 1 97.25 36 LYS B O 1
ATOM 2573 N N . LEU B 1 37 ? -14.195 -19.719 -0.191 1 97.19 37 LEU B N 1
ATOM 2574 C CA . LEU B 1 37 ? -12.836 -19.328 -0.55 1 97.19 37 LEU B CA 1
ATOM 2575 C C . LEU B 1 37 ? -12.469 -17.984 0.06 1 97.19 37 LEU B C 1
ATOM 2577 O O . LEU B 1 37 ? -11.297 -17.578 0.046 1 97.19 37 LEU B O 1
ATOM 2581 N N . ARG B 1 38 ? -13.414 -17.281 0.654 1 96.19 38 ARG B N 1
ATOM 2582 C CA . ARG B 1 38 ? -13.156 -16 1.312 1 96.19 38 ARG B CA 1
ATOM 2583 C C . ARG B 1 38 ? -12.383 -16.203 2.609 1 96.19 38 ARG B C 1
ATOM 2585 O O . ARG B 1 38 ? -11.703 -15.289 3.078 1 96.19 38 ARG B O 1
ATOM 2592 N N . THR B 1 39 ? -12.5 -17.453 3.16 1 95.75 39 THR B N 1
ATOM 2593 C CA . THR B 1 39 ? -11.852 -17.734 4.434 1 95.75 39 THR B CA 1
ATOM 2594 C C . THR B 1 39 ? -10.602 -18.578 4.223 1 95.75 39 THR B C 1
ATOM 2596 O O . THR B 1 39 ? -10.523 -19.359 3.271 1 95.75 39 THR B O 1
ATOM 2599 N N . ARG B 1 40 ? -9.68 -18.406 5.137 1 94.25 40 ARG B N 1
ATOM 2600 C CA . ARG B 1 40 ? -8.461 -19.203 5.094 1 94.25 40 ARG B CA 1
ATOM 2601 C C . ARG B 1 40 ? -8.781 -20.688 5.168 1 94.25 40 ARG B C 1
ATOM 2603 O O . ARG B 1 40 ? -8.234 -21.484 4.398 1 94.25 40 ARG B O 1
ATOM 2610 N N . GLN B 1 41 ? -9.633 -21.016 6.043 1 95.19 41 GLN B N 1
ATOM 2611 C CA . GLN B 1 41 ? -10.023 -22.422 6.223 1 95.19 41 GLN B CA 1
ATOM 2612 C C . GLN B 1 41 ? -10.664 -22.984 4.957 1 95.19 41 GLN B C 1
ATOM 2614 O O . GLN B 1 41 ? -10.352 -24.094 4.539 1 95.19 41 GLN B O 1
ATOM 2619 N N . GLY B 1 42 ? -11.539 -22.266 4.34 1 96.56 42 GLY B N 1
ATOM 2620 C CA . GLY B 1 42 ? -12.164 -22.688 3.1 1 96.56 42 GLY B CA 1
ATOM 2621 C C . GLY B 1 42 ? -11.172 -22.938 1.978 1 96.56 42 GLY B C 1
ATOM 2622 O O . GLY B 1 42 ? -11.273 -23.922 1.258 1 96.56 42 GLY B O 1
ATOM 2623 N N . ARG B 1 43 ? -10.242 -22.062 1.834 1 95.56 43 ARG B N 1
ATOM 2624 C CA . ARG B 1 43 ? -9.211 -22.188 0.808 1 95.56 43 ARG B CA 1
ATOM 2625 C C . ARG B 1 43 ? -8.359 -23.438 1.043 1 95.56 43 ARG B C 1
ATOM 2627 O O . ARG B 1 43 ? -8.078 -24.188 0.109 1 95.56 43 ARG B O 1
ATOM 2634 N N . ARG B 1 44 ? -7.969 -23.656 2.252 1 91.88 44 ARG B N 1
ATOM 2635 C CA . ARG B 1 44 ? -7.148 -24.812 2.584 1 91.88 44 ARG B CA 1
ATOM 2636 C C . ARG B 1 44 ? -7.914 -26.109 2.354 1 91.88 44 ARG B C 1
ATOM 2638 O O . ARG B 1 44 ? -7.355 -27.078 1.838 1 91.88 44 ARG B O 1
ATOM 2645 N N . LYS B 1 45 ? -9.133 -26.109 2.707 1 94.06 45 LYS B N 1
ATOM 2646 C CA . LYS B 1 45 ? -9.961 -27.297 2.555 1 94.06 45 LYS B CA 1
ATOM 2647 C C . LYS B 1 45 ? -10.203 -27.609 1.082 1 94.06 45 LYS B C 1
ATOM 2649 O O . LYS B 1 45 ? -10.109 -28.781 0.671 1 94.06 45 LYS B O 1
ATOM 2654 N N . LEU B 1 46 ? -10.469 -26.625 0.279 1 95.12 46 LEU B N 1
ATOM 2655 C CA . LEU B 1 46 ? -10.852 -26.812 -1.115 1 95.12 46 LEU B CA 1
ATOM 2656 C C . LEU B 1 46 ? -9.625 -26.828 -2.018 1 95.12 46 LEU B C 1
ATOM 2658 O O . LEU B 1 46 ? -9.703 -27.234 -3.18 1 95.12 46 LEU B O 1
ATOM 2662 N N . GLY B 1 47 ? -8.469 -26.328 -1.506 1 93.31 47 GLY B N 1
ATOM 2663 C CA . GLY B 1 47 ? -7.246 -26.266 -2.291 1 93.31 47 GLY B CA 1
ATOM 2664 C C . GLY B 1 47 ? -7.324 -25.266 -3.428 1 93.31 47 GLY B C 1
ATOM 2665 O O . GLY B 1 47 ? -6.812 -25.516 -4.523 1 93.31 47 GLY B O 1
ATOM 2666 N N . ARG B 1 48 ? -8.109 -24.172 -3.16 1 95.81 48 ARG B N 1
ATOM 2667 C CA . ARG B 1 48 ? -8.312 -23.141 -4.172 1 95.81 48 ARG B CA 1
ATOM 2668 C C . ARG B 1 48 ? -8.258 -21.75 -3.551 1 95.81 48 ARG B C 1
ATOM 2670 O O . ARG B 1 48 ? -8.461 -21.594 -2.344 1 95.81 48 ARG B O 1
ATOM 2677 N N . PHE B 1 49 ? -7.906 -20.812 -4.316 1 95.94 49 PHE B N 1
ATOM 2678 C CA . PHE B 1 49 ? -8.07 -19.422 -3.961 1 95.94 49 PHE B CA 1
ATOM 2679 C C . PHE B 1 49 ? -8.562 -18.609 -5.16 1 95.94 49 PHE B C 1
ATOM 2681 O O . PHE B 1 49 ? -8.578 -19.109 -6.285 1 95.94 49 PHE B O 1
ATOM 2688 N N . PHE B 1 50 ? -9.086 -17.406 -4.918 1 96.81 50 PHE B N 1
ATOM 2689 C CA . PHE B 1 50 ? -9.555 -16.625 -6.051 1 96.81 50 PHE B CA 1
ATOM 2690 C C . PHE B 1 50 ? -8.922 -15.242 -6.043 1 96.81 50 PHE B C 1
ATOM 2692 O O . PHE B 1 50 ? -8.383 -14.805 -5.027 1 96.81 50 PHE B O 1
ATOM 2699 N N . ALA B 1 51 ? -8.914 -14.68 -7.145 1 95.81 51 ALA B N 1
ATOM 2700 C CA . ALA B 1 51 ? -8.484 -13.305 -7.383 1 95.81 51 ALA B CA 1
ATOM 2701 C C . ALA B 1 51 ? -9.516 -12.547 -8.211 1 95.81 51 ALA B C 1
ATOM 2703 O O . ALA B 1 51 ? -10.094 -13.094 -9.148 1 95.81 51 ALA B O 1
ATOM 2704 N N . GLU B 1 52 ? -9.672 -11.344 -7.812 1 95.5 52 GLU B N 1
ATOM 2705 C CA . GLU B 1 52 ? -10.656 -10.508 -8.492 1 95.5 52 GLU B CA 1
ATOM 2706 C C . GLU B 1 52 ? -9.984 -9.5 -9.422 1 95.5 52 GLU B C 1
ATOM 2708 O O . GLU B 1 52 ? -9.039 -8.82 -9.016 1 95.5 52 GLU B O 1
ATOM 2713 N N . GLY B 1 53 ? -10.438 -9.469 -10.68 1 92.88 53 GLY B N 1
ATOM 2714 C CA . GLY B 1 53 ? -9.938 -8.469 -11.602 1 92.88 53 GLY B CA 1
ATOM 2715 C C . GLY B 1 53 ? -9.547 -9.039 -12.953 1 92.88 53 GLY B C 1
ATOM 2716 O O . GLY B 1 53 ? -9.164 -10.211 -13.047 1 92.88 53 GLY B O 1
ATOM 2717 N N . GLU B 1 54 ? -9.555 -8.227 -13.953 1 91.56 54 GLU B N 1
ATOM 2718 C CA . GLU B 1 54 ? -9.32 -8.633 -15.328 1 91.56 54 GLU B CA 1
ATOM 2719 C C . GLU B 1 54 ? -7.879 -9.109 -15.523 1 91.56 54 GLU B C 1
ATOM 2721 O O . GLU B 1 54 ? -7.609 -9.977 -16.359 1 91.56 54 GLU B O 1
ATOM 2726 N N . THR B 1 55 ? -6.98 -8.531 -14.758 1 88.12 55 THR B N 1
ATOM 2727 C CA . THR B 1 55 ? -5.57 -8.875 -14.898 1 88.12 55 THR B CA 1
ATOM 2728 C C . THR B 1 55 ? -5.359 -10.375 -14.68 1 88.12 55 THR B C 1
ATOM 2730 O O . THR B 1 55 ? -4.465 -10.969 -15.281 1 88.12 55 THR B O 1
ATOM 2733 N N . PHE B 1 56 ? -6.195 -10.977 -13.938 1 93.56 56 PHE B N 1
ATOM 2734 C CA . PHE B 1 56 ? -6 -12.367 -13.547 1 93.56 56 PHE B CA 1
ATOM 2735 C C . PHE B 1 56 ? -6.566 -13.312 -14.602 1 93.56 56 PHE B C 1
ATOM 2737 O O . PHE B 1 56 ? -6.301 -14.516 -14.57 1 93.56 56 PHE B O 1
ATOM 2744 N N . LEU B 1 57 ? -7.305 -12.789 -15.562 1 93 57 LEU B N 1
ATOM 2745 C CA . LEU B 1 57 ? -7.797 -13.594 -16.672 1 93 57 LEU B CA 1
ATOM 2746 C C . LEU B 1 57 ? -6.641 -14.156 -17.5 1 93 57 LEU B C 1
ATOM 2748 O O . LEU B 1 57 ? -6.699 -15.289 -17.969 1 93 57 LEU B O 1
ATOM 2752 N N . ARG B 1 58 ? -5.586 -13.453 -17.516 1 91.38 58 ARG B N 1
ATOM 2753 C CA . ARG B 1 58 ? -4.457 -13.859 -18.344 1 91.38 58 ARG B CA 1
ATOM 2754 C C . ARG B 1 58 ? -3.463 -14.703 -17.547 1 91.38 58 ARG B C 1
ATOM 2756 O O . ARG B 1 58 ? -2.33 -14.914 -17.984 1 91.38 58 ARG B O 1
ATOM 2763 N N . MET B 1 59 ? -3.893 -15.148 -16.422 1 91.44 59 MET B N 1
ATOM 2764 C CA . MET B 1 59 ? -2.98 -15.906 -15.57 1 91.44 59 MET B CA 1
ATOM 2765 C C . MET B 1 59 ? -3.434 -17.359 -15.438 1 91.44 59 MET B C 1
ATOM 2767 O O . MET B 1 59 ? -3.223 -17.984 -14.406 1 91.44 59 MET B O 1
ATOM 2771 N N . ARG B 1 60 ? -4.148 -17.812 -16.438 1 90.25 60 ARG B N 1
ATOM 2772 C CA . ARG B 1 60 ? -4.539 -19.203 -16.609 1 90.25 60 ARG B CA 1
ATOM 2773 C C . ARG B 1 60 ? -5.355 -19.703 -15.43 1 90.25 60 ARG B C 1
ATOM 2775 O O . ARG B 1 60 ? -4.996 -20.703 -14.789 1 90.25 60 ARG B O 1
ATOM 2782 N N . PRO B 1 61 ? -6.434 -19.031 -15.156 1 94.25 61 PRO B N 1
ATOM 2783 C CA . PRO B 1 61 ? -7.316 -19.516 -14.086 1 94.25 61 PRO B CA 1
ATOM 2784 C C . PRO B 1 61 ? -7.945 -20.859 -14.406 1 94.25 61 PRO B C 1
ATOM 2786 O O . PRO B 1 61 ? -8.055 -21.234 -15.578 1 94.25 61 PRO B O 1
ATOM 2789 N N . ARG B 1 62 ? -8.297 -21.578 -13.32 1 93.44 62 ARG B N 1
ATOM 2790 C CA . ARG B 1 62 ? -8.984 -22.859 -13.461 1 93.44 62 ARG B CA 1
ATOM 2791 C C . ARG B 1 62 ? -10.492 -22.656 -13.609 1 93.44 62 ARG B C 1
ATOM 2793 O O . ARG B 1 62 ? -11.195 -23.547 -14.109 1 93.44 62 ARG B O 1
ATOM 2800 N N . GLY B 1 63 ? -10.953 -21.547 -13.164 1 94.44 63 GLY B N 1
ATOM 2801 C CA . GLY B 1 63 ? -12.352 -21.156 -13.242 1 94.44 63 GLY B CA 1
ATOM 2802 C C . GLY B 1 63 ? -12.547 -19.641 -13.242 1 94.44 63 GLY B C 1
ATOM 2803 O O . GLY B 1 63 ? -11.766 -18.906 -12.633 1 94.44 63 GLY B O 1
ATOM 2804 N N . VAL B 1 64 ? -13.57 -19.203 -13.93 1 95.94 64 VAL B N 1
ATOM 2805 C CA . VAL B 1 64 ? -13.891 -17.781 -13.992 1 95.94 64 VAL B CA 1
ATOM 2806 C C . VAL B 1 64 ? -15.367 -17.578 -13.68 1 95.94 64 VAL B C 1
ATOM 2808 O O . VAL B 1 64 ? -16.234 -18.172 -14.328 1 95.94 64 VAL B O 1
ATOM 2811 N N . PHE B 1 65 ? -15.633 -16.844 -12.672 1 97 65 PHE B N 1
ATOM 2812 C CA . PHE B 1 65 ? -16.984 -16.438 -12.344 1 97 65 PHE B CA 1
ATOM 2813 C C . PHE B 1 65 ? -17.219 -14.984 -12.727 1 97 65 PHE B C 1
ATOM 2815 O O . PHE B 1 65 ? -16.484 -14.094 -12.312 1 97 65 PHE B O 1
ATOM 2822 N N . VAL B 1 66 ? -18.281 -14.758 -13.508 1 96.69 66 VAL B N 1
ATOM 2823 C CA . VAL B 1 66 ? -18.5 -13.453 -14.117 1 96.69 66 VAL B CA 1
ATOM 2824 C C . VAL B 1 66 ? -19.781 -12.828 -13.57 1 96.69 66 VAL B C 1
ATOM 2826 O O . VAL B 1 66 ? -20.797 -13.508 -13.453 1 96.69 66 VAL B O 1
ATOM 2829 N N . ARG B 1 67 ? -19.641 -11.578 -13.234 1 96.5 67 ARG B N 1
ATOM 2830 C CA . ARG B 1 67 ? -20.828 -10.82 -12.844 1 96.5 67 ARG B CA 1
ATOM 2831 C C . ARG B 1 67 ? -21.828 -10.711 -14 1 96.5 67 ARG B C 1
ATOM 2833 O O . ARG B 1 67 ? -21.422 -10.461 -15.141 1 96.5 67 ARG B O 1
ATOM 2840 N N . LYS B 1 68 ? -23.062 -10.766 -13.773 1 95.12 68 LYS B N 1
ATOM 2841 C CA . LYS B 1 68 ? -24.094 -10.797 -14.805 1 95.12 68 LYS B CA 1
ATOM 2842 C C . LYS B 1 68 ? -24.047 -9.531 -15.664 1 95.12 68 LYS B C 1
ATOM 2844 O O . LYS B 1 68 ? -24.156 -9.602 -16.891 1 95.12 68 LYS B O 1
ATOM 2849 N N . SER B 1 69 ? -23.938 -8.438 -15.039 1 93.19 69 SER B N 1
ATOM 2850 C CA . SER B 1 69 ? -23.906 -7.18 -15.773 1 93.19 69 SER B CA 1
ATOM 2851 C C . SER B 1 69 ? -22.719 -7.145 -16.75 1 93.19 69 SER B C 1
ATOM 2853 O O . SER B 1 69 ? -22.859 -6.668 -17.875 1 93.19 69 SER B O 1
ATOM 2855 N N . ARG B 1 70 ? -21.609 -7.668 -16.344 1 91.31 70 ARG B N 1
ATOM 2856 C CA . ARG B 1 70 ? -20.422 -7.746 -17.203 1 91.31 70 ARG B CA 1
ATOM 2857 C C . ARG B 1 70 ? -20.656 -8.703 -18.359 1 91.31 70 ARG B C 1
ATOM 2859 O O . ARG B 1 70 ? -20.281 -8.414 -19.5 1 91.31 70 ARG B O 1
ATOM 2866 N N . TRP B 1 71 ? -21.203 -9.742 -18.078 1 86.25 71 TRP B N 1
ATOM 2867 C CA . TRP B 1 71 ? -21.531 -10.75 -19.078 1 86.25 71 TRP B CA 1
ATOM 2868 C C . TRP B 1 71 ? -22.469 -10.188 -20.141 1 86.25 71 TRP B C 1
ATOM 2870 O O . TRP B 1 71 ? -22.281 -10.43 -21.344 1 86.25 71 TRP B O 1
ATOM 2880 N N . LYS B 1 72 ? -23.359 -9.461 -19.75 1 83.25 72 LYS B N 1
ATOM 2881 C CA . LYS B 1 72 ? -24.344 -8.883 -20.672 1 83.25 72 LYS B CA 1
ATOM 2882 C C . LYS B 1 72 ? -23.703 -7.824 -21.562 1 83.25 72 LYS B C 1
ATOM 2884 O O . LYS B 1 72 ? -24.078 -7.676 -22.734 1 83.25 72 LYS B O 1
ATOM 2889 N N . GLN B 1 73 ? -22.781 -7.164 -21.016 1 79.69 73 GLN B N 1
ATOM 2890 C CA . GLN B 1 73 ? -22.141 -6.062 -21.734 1 79.69 73 GLN B CA 1
ATOM 2891 C C . GLN B 1 73 ? -21.203 -6.582 -22.812 1 79.69 73 GLN B C 1
ATOM 2893 O O . GLN B 1 73 ? -21.234 -6.113 -23.953 1 79.69 73 GLN B O 1
ATOM 2898 N N . GLU B 1 74 ? -20.312 -7.426 -22.516 1 76.06 74 GLU B N 1
ATOM 2899 C CA . GLU B 1 74 ? -19.219 -7.754 -23.422 1 76.06 74 GLU B CA 1
ATOM 2900 C C . GLU B 1 74 ? -19.25 -9.234 -23.812 1 76.06 74 GLU B C 1
ATOM 2902 O O . GLU B 1 74 ? -18.578 -9.641 -24.75 1 76.06 74 GLU B O 1
ATOM 2907 N N . GLY B 1 75 ? -20.141 -9.969 -23.094 1 73.88 75 GLY B N 1
ATOM 2908 C CA . GLY B 1 75 ? -20.156 -11.406 -23.328 1 73.88 75 GLY B CA 1
ATOM 2909 C C . GLY B 1 75 ? -18.938 -12.117 -22.766 1 73.88 75 GLY B C 1
ATOM 2910 O O . GLY B 1 75 ? -18.141 -11.516 -22.047 1 73.88 75 GLY B O 1
ATOM 2911 N N . LEU B 1 76 ? -18.922 -13.375 -23.047 1 80.44 76 LEU B N 1
ATOM 2912 C CA . LEU B 1 76 ? -17.844 -14.227 -22.531 1 80.44 76 LEU B CA 1
ATOM 2913 C C . LEU B 1 76 ? -16.672 -14.289 -23.5 1 80.44 76 LEU B C 1
ATOM 2915 O O . LEU B 1 76 ? -15.578 -14.695 -23.125 1 80.44 76 LEU B O 1
ATOM 2919 N N . ALA B 1 77 ? -17.016 -13.836 -24.703 1 83.06 77 ALA B N 1
ATOM 2920 C CA . ALA B 1 77 ? -16.016 -14.039 -25.75 1 83.06 77 ALA B CA 1
ATOM 2921 C C . ALA B 1 77 ? -14.719 -13.297 -25.438 1 83.06 77 ALA B C 1
ATOM 2923 O O . ALA B 1 77 ? -13.633 -13.867 -25.531 1 83.06 77 ALA B O 1
ATOM 2924 N N . GLN B 1 78 ? -14.914 -12.109 -25.031 1 85.44 78 GLN B N 1
ATOM 2925 C CA . GLN B 1 78 ? -13.734 -11.32 -24.703 1 85.44 78 GLN B CA 1
ATOM 2926 C C . GLN B 1 78 ? -13 -11.898 -23.5 1 85.44 78 GLN B C 1
ATOM 2928 O O . GLN B 1 78 ? -11.766 -11.914 -23.469 1 85.44 78 GLN B O 1
ATOM 2933 N N . ILE B 1 79 ? -13.734 -12.391 -22.562 1 89.94 79 ILE B N 1
ATOM 2934 C CA . ILE B 1 79 ? -13.172 -12.984 -21.359 1 89.94 79 ILE B CA 1
ATOM 2935 C C . ILE B 1 79 ? -12.414 -14.258 -21.734 1 89.94 79 ILE B C 1
ATOM 2937 O O . ILE B 1 79 ? -11.273 -14.453 -21.312 1 89.94 79 ILE B O 1
ATOM 2941 N N . ARG B 1 80 ? -12.977 -15.055 -22.531 1 88.94 80 ARG B N 1
ATOM 2942 C CA . ARG B 1 80 ? -12.375 -16.312 -22.969 1 88.94 80 ARG B CA 1
ATOM 2943 C C . ARG B 1 80 ? -11.086 -16.062 -23.75 1 88.94 80 ARG B C 1
ATOM 2945 O O . ARG B 1 80 ? -10.109 -16.797 -23.578 1 88.94 80 ARG B O 1
ATOM 2952 N N . GLN B 1 81 ? -11.18 -15.07 -24.547 1 88.25 81 GLN B N 1
ATOM 2953 C CA . GLN B 1 81 ? -10 -14.734 -25.344 1 88.25 81 GLN B CA 1
ATOM 2954 C C . GLN B 1 81 ? -8.828 -14.359 -24.438 1 88.25 81 GLN B C 1
ATOM 2956 O O . GLN B 1 81 ? -7.695 -14.781 -24.688 1 88.25 81 GLN B O 1
ATOM 2961 N N . GLN B 1 82 ? -9.102 -13.656 -23.422 1 88.25 82 GLN B N 1
ATOM 2962 C CA . GLN B 1 82 ? -8.047 -13.258 -22.5 1 88.25 82 GLN B CA 1
ATOM 2963 C C . GLN B 1 82 ? -7.484 -14.469 -21.75 1 88.25 82 GLN B C 1
ATOM 2965 O O . GLN B 1 82 ? -6.27 -14.578 -21.562 1 88.25 82 GLN B O 1
ATOM 2970 N N . VAL B 1 83 ? -8.336 -15.305 -21.375 1 89.12 83 VAL B N 1
ATOM 2971 C CA . VAL B 1 83 ? -7.93 -16.516 -20.656 1 89.12 83 VAL B CA 1
ATOM 2972 C C . VAL B 1 83 ? -7.055 -17.375 -21.547 1 89.12 83 VAL B C 1
ATOM 2974 O O . VAL B 1 83 ? -6.035 -17.906 -21.109 1 89.12 83 VAL B O 1
ATOM 2977 N N . LEU B 1 84 ? -7.422 -17.422 -22.766 1 81.38 84 LEU B N 1
ATOM 2978 C CA . LEU B 1 84 ? -6.711 -18.266 -23.719 1 81.38 84 LEU B CA 1
ATOM 2979 C C . LEU B 1 84 ? -5.332 -17.688 -24.016 1 81.38 84 LEU B C 1
ATOM 2981 O O . LEU B 1 84 ? -4.379 -18.438 -24.25 1 81.38 84 LEU B O 1
ATOM 2985 N N . GLU B 1 85 ? -5.25 -16.453 -23.938 1 80.25 85 GLU B N 1
ATOM 2986 C CA . GLU B 1 85 ? -3.947 -15.844 -24.188 1 80.25 85 GLU B CA 1
ATOM 2987 C C . GLU B 1 85 ? -2.943 -16.219 -23.094 1 80.25 85 GLU B C 1
ATOM 2989 O O . GLU B 1 85 ? -1.779 -16.5 -23.391 1 80.25 85 GLU B O 1
ATOM 2994 N N . GLY B 1 86 ? -3.383 -16.438 -21.875 1 68.56 86 GLY B N 1
ATOM 2995 C CA . GLY B 1 86 ? -2.725 -16.984 -20.703 1 68.56 86 GLY B CA 1
ATOM 2996 C C . GLY B 1 86 ? -1.251 -16.625 -20.625 1 68.56 86 GLY B C 1
ATOM 2997 O O . GLY B 1 86 ? -0.439 -17.422 -20.156 1 68.56 86 GLY B O 1
ATOM 2998 N N . ALA B 1 87 ? -0.76 -15.617 -21.078 1 68.94 87 ALA B N 1
ATOM 2999 C CA . ALA B 1 87 ? 0.64 -15.297 -21.344 1 68.94 87 ALA B CA 1
ATOM 3000 C C . ALA B 1 87 ? 1.342 -14.797 -20.094 1 68.94 87 ALA B C 1
ATOM 3002 O O . ALA B 1 87 ? 2.57 -14.703 -20.047 1 68.94 87 ALA B O 1
ATOM 3003 N N . GLU B 1 88 ? 0.649 -14.773 -19 1 75.88 88 GLU B N 1
ATOM 3004 C CA . GLU B 1 88 ? 1.266 -14.023 -17.906 1 75.88 88 GLU B CA 1
ATOM 3005 C C . GLU B 1 88 ? 1.532 -14.93 -16.719 1 75.88 88 GLU B C 1
ATOM 3007 O O . GLU B 1 88 ? 1.832 -14.445 -15.617 1 75.88 88 GLU B O 1
ATOM 3012 N N . ALA B 1 89 ? 1.339 -16.219 -16.906 1 78.81 89 ALA B N 1
ATOM 3013 C CA . ALA B 1 89 ? 1.625 -17.156 -15.828 1 78.81 89 ALA B CA 1
ATOM 3014 C C . ALA B 1 89 ? 2.057 -18.516 -16.391 1 78.81 89 ALA B C 1
ATOM 3016 O O . ALA B 1 89 ? 1.694 -18.875 -17.516 1 78.81 89 ALA B O 1
ATOM 3017 N N . PRO B 1 90 ? 2.902 -19.109 -15.523 1 77.5 90 PRO B N 1
ATOM 3018 C CA . PRO B 1 90 ? 3.205 -20.484 -15.93 1 77.5 90 PRO B CA 1
ATOM 3019 C C . PRO B 1 90 ? 1.982 -21.391 -15.883 1 77.5 90 PRO B C 1
ATOM 3021 O O . PRO B 1 90 ? 0.907 -20.969 -15.453 1 77.5 90 PRO B O 1
ATOM 3024 N N . GLU B 1 91 ? 2.205 -22.578 -16.406 1 74.62 91 GLU B N 1
ATOM 3025 C CA . GLU B 1 91 ? 1.117 -23.562 -16.375 1 74.62 91 GLU B CA 1
ATOM 3026 C C . GLU B 1 91 ? 0.62 -23.781 -14.953 1 74.62 91 GLU B C 1
ATOM 3028 O O . GLU B 1 91 ? 1.416 -23.844 -14.016 1 74.62 91 GLU B O 1
ATOM 3033 N N . ALA B 1 92 ? -0.68 -23.812 -14.844 1 69.62 92 ALA B N 1
ATOM 3034 C CA . ALA B 1 92 ? -1.297 -24.047 -13.539 1 69.62 92 ALA B CA 1
ATOM 3035 C C . ALA B 1 92 ? -0.825 -25.359 -12.938 1 69.62 92 ALA B C 1
ATOM 3037 O O . ALA B 1 92 ? -0.812 -26.391 -13.609 1 69.62 92 ALA B O 1
ATOM 3038 N N . PRO B 1 93 ? -0.488 -25.234 -11.703 1 75.69 93 PRO B N 1
ATOM 3039 C CA . PRO B 1 93 ? -0.081 -26.5 -11.062 1 75.69 93 PRO B CA 1
ATOM 3040 C C . PRO B 1 93 ? -1.253 -27.453 -10.836 1 75.69 93 PRO B C 1
ATOM 3042 O O . PRO B 1 93 ? -2.412 -27.031 -10.867 1 75.69 93 PRO B O 1
ATOM 3045 N N . ALA B 1 94 ? -0.893 -28.688 -10.742 1 82.25 94 ALA B N 1
ATOM 3046 C CA . ALA B 1 94 ? -1.912 -29.656 -10.352 1 82.25 94 ALA B CA 1
ATOM 3047 C C . ALA B 1 94 ? -2.496 -29.328 -8.984 1 82.25 94 ALA B C 1
ATOM 3049 O O . ALA B 1 94 ? -1.831 -28.688 -8.156 1 82.25 94 ALA B O 1
ATOM 3050 N N . ALA B 1 95 ? -3.744 -29.578 -8.883 1 85.88 95 ALA B N 1
ATOM 3051 C CA . ALA B 1 95 ? -4.461 -29.359 -7.625 1 85.88 95 ALA B CA 1
ATOM 3052 C C . ALA B 1 95 ? -5.406 -30.531 -7.34 1 85.88 95 ALA B C 1
ATOM 3054 O O . ALA B 1 95 ? -5.582 -31.422 -8.18 1 85.88 95 ALA B O 1
ATOM 3055 N N . ARG B 1 96 ? -5.863 -30.547 -6.145 1 87.38 96 ARG B N 1
ATOM 3056 C CA . ARG B 1 96 ? -6.867 -31.562 -5.844 1 87.38 96 ARG B CA 1
ATOM 3057 C C . ARG B 1 96 ? -8.141 -31.328 -6.656 1 87.38 96 ARG B C 1
ATOM 3059 O O . ARG B 1 96 ? -8.547 -30.188 -6.871 1 87.38 96 ARG B O 1
ATOM 3066 N N . PRO B 1 97 ? -8.711 -32.406 -7.07 1 92.5 97 PRO B N 1
ATOM 3067 C CA . PRO B 1 97 ? -9.969 -32.25 -7.801 1 92.5 97 PRO B CA 1
ATOM 3068 C C . PRO B 1 97 ? -11.047 -31.547 -6.969 1 92.5 97 PRO B C 1
ATOM 3070 O O . PRO B 1 97 ? -11.078 -31.703 -5.742 1 92.5 97 PRO B O 1
ATOM 3073 N N . LEU B 1 98 ? -11.859 -30.766 -7.625 1 94.44 98 LEU B N 1
ATOM 3074 C CA . LEU B 1 98 ? -12.945 -30.047 -6.969 1 94.44 98 LEU B CA 1
ATOM 3075 C C . LEU B 1 98 ? -14.234 -30.172 -7.777 1 94.44 98 LEU B C 1
ATOM 3077 O O . LEU B 1 98 ? -14.273 -29.797 -8.953 1 94.44 98 LEU B O 1
ATOM 3081 N N . PHE B 1 99 ? -15.266 -30.672 -7.121 1 95.31 99 PHE B N 1
ATOM 3082 C CA . PHE B 1 99 ? -16.594 -30.734 -7.715 1 95.31 99 PHE B CA 1
ATOM 3083 C C . PHE B 1 99 ? -17.422 -29.531 -7.293 1 95.31 99 PHE B C 1
ATOM 3085 O O . PHE B 1 99 ? -17.938 -29.484 -6.172 1 95.31 99 PHE B O 1
ATOM 3092 N N . TRP B 1 100 ? -17.625 -28.578 -8.156 1 94.69 100 TRP B N 1
ATOM 3093 C CA . TRP B 1 100 ? -18.344 -27.344 -7.852 1 94.69 100 TRP B CA 1
ATOM 3094 C C . TRP B 1 100 ? -19.828 -27.625 -7.656 1 94.69 100 TRP B C 1
ATOM 3096 O O . TRP B 1 100 ? -20.438 -27.125 -6.707 1 94.69 100 TRP B O 1
ATOM 3106 N N . GLY B 1 101 ? -20.328 -28.5 -8.609 1 94.12 101 GLY B N 1
ATOM 3107 C CA . GLY B 1 101 ? -21.781 -28.641 -8.688 1 94.12 101 GLY B CA 1
ATOM 3108 C C . GLY B 1 101 ? -22.469 -27.391 -9.211 1 94.12 101 GLY B C 1
ATOM 3109 O O . GLY B 1 101 ? -21.828 -26.516 -9.789 1 94.12 101 GLY B O 1
ATOM 3110 N N . GLY B 1 102 ? -23.812 -27.391 -9.25 1 92.56 102 GLY B N 1
ATOM 3111 C CA . GLY B 1 102 ? -24.594 -26.219 -9.609 1 92.56 102 GLY B CA 1
ATOM 3112 C C . GLY B 1 102 ? -24.453 -25.844 -11.07 1 92.56 102 GLY B C 1
ATOM 3113 O O . GLY B 1 102 ? -24.578 -24.672 -11.43 1 92.56 102 GLY B O 1
ATOM 3114 N N . GLY B 1 103 ? -24.047 -26.734 -11.828 1 93.06 103 GLY B N 1
ATOM 3115 C CA . GLY B 1 103 ? -23.953 -26.484 -13.266 1 93.06 103 GLY B CA 1
ATOM 3116 C C . GLY B 1 103 ? -22.562 -26.141 -13.719 1 93.06 103 GLY B C 1
ATOM 3117 O O . GLY B 1 103 ? -22.281 -26.062 -14.922 1 93.06 103 GLY B O 1
ATOM 3118 N N . VAL B 1 104 ? -21.688 -25.953 -12.781 1 94.31 104 VAL B N 1
ATOM 3119 C CA . VAL B 1 104 ? -20.297 -25.625 -13.133 1 94.31 104 VAL B CA 1
ATOM 3120 C C . VAL B 1 104 ? -19.5 -26.906 -13.352 1 94.31 104 VAL B C 1
ATOM 3122 O O . VAL B 1 104 ? -19.562 -27.828 -12.531 1 94.31 104 VAL B O 1
ATOM 3125 N N . PRO B 1 105 ? -18.859 -26.953 -14.445 1 92.25 105 PRO B N 1
ATOM 3126 C CA . PRO B 1 105 ? -18.062 -28.156 -14.719 1 92.25 105 PRO B CA 1
ATOM 3127 C C . PRO B 1 105 ? -17.062 -28.469 -13.609 1 92.25 105 PRO B C 1
ATOM 3129 O O . PRO B 1 105 ? -16.547 -27.547 -12.961 1 92.25 105 PRO B O 1
ATOM 3132 N N . GLU B 1 106 ? -16.781 -29.703 -13.477 1 91.25 106 GLU B N 1
ATOM 3133 C CA . GLU B 1 106 ? -15.82 -30.172 -12.477 1 91.25 106 GLU B CA 1
ATOM 3134 C C . GLU B 1 106 ? -14.398 -29.719 -12.82 1 91.25 106 GLU B C 1
ATOM 3136 O O . GLU B 1 106 ? -14.031 -29.656 -14 1 91.25 106 GLU B O 1
ATOM 3141 N N . ASP B 1 107 ? -13.695 -29.391 -11.805 1 92.75 107 ASP B N 1
ATOM 3142 C CA . ASP B 1 107 ? -12.25 -29.188 -11.891 1 92.75 107 ASP B CA 1
ATOM 3143 C C . ASP B 1 107 ? -11.492 -30.453 -11.523 1 92.75 107 ASP B C 1
ATOM 3145 O O . ASP B 1 107 ? -11.375 -30.797 -10.344 1 92.75 107 ASP B O 1
ATOM 3149 N N . ASP B 1 108 ? -10.93 -31.141 -12.477 1 90.62 108 ASP B N 1
ATOM 3150 C CA . ASP B 1 108 ? -10.32 -32.438 -12.25 1 90.62 108 ASP B CA 1
ATOM 3151 C C . ASP B 1 108 ? -8.953 -32.281 -11.586 1 90.62 108 ASP B C 1
ATOM 3153 O O . ASP B 1 108 ? -8.297 -33.281 -11.266 1 90.62 108 ASP B O 1
ATOM 3157 N N . GLY B 1 109 ? -8.531 -31.078 -11.414 1 89.19 109 GLY B N 1
ATOM 3158 C CA . GLY B 1 109 ? -7.277 -30.844 -10.719 1 89.19 109 GLY B CA 1
ATOM 3159 C C . GLY B 1 109 ? -6.062 -30.984 -11.617 1 89.19 109 GLY B C 1
ATOM 3160 O O . GLY B 1 109 ? -4.934 -30.734 -11.188 1 89.19 109 GLY B O 1
ATOM 3161 N N . ALA B 1 110 ? -6.312 -31.312 -12.922 1 87.81 110 ALA B N 1
ATOM 3162 C CA . ALA B 1 110 ? -5.195 -31.547 -13.828 1 87.81 110 ALA B CA 1
ATOM 3163 C C . ALA B 1 110 ? -4.457 -30.25 -14.141 1 87.81 110 ALA B C 1
ATOM 3165 O O . ALA B 1 110 ? -5.062 -29.172 -14.172 1 87.81 110 ALA B O 1
ATOM 3166 N N . ALA B 1 111 ? -3.152 -30.453 -14.398 1 82.75 111 ALA B N 1
ATOM 3167 C CA . ALA B 1 111 ? -2.377 -29.297 -14.867 1 82.75 111 ALA B CA 1
ATOM 3168 C C . ALA B 1 111 ? -2.83 -28.859 -16.25 1 82.75 111 ALA B C 1
ATOM 3170 O O . ALA B 1 111 ? -3.324 -29.672 -17.031 1 82.75 111 ALA B O 1
ATOM 3171 N N . ALA B 1 112 ? -2.754 -27.656 -16.578 1 77.75 112 ALA B N 1
ATOM 3172 C CA . ALA B 1 112 ? -3.043 -27.062 -17.891 1 77.75 112 ALA B CA 1
ATOM 3173 C C . ALA B 1 112 ? -4.504 -27.266 -18.266 1 77.75 112 ALA B C 1
ATOM 3175 O O . ALA B 1 112 ? -4.836 -27.359 -19.453 1 77.75 112 ALA B O 1
ATOM 3176 N N . ARG B 1 113 ? -5.324 -27.422 -17.359 1 79.88 113 ARG B N 1
ATOM 3177 C CA . ARG B 1 113 ? -6.742 -27.578 -17.656 1 79.88 113 ARG B CA 1
ATOM 3178 C C . ARG B 1 113 ? -7.324 -26.281 -18.203 1 79.88 113 ARG B C 1
ATOM 3180 O O . ARG B 1 113 ? -6.859 -25.188 -17.875 1 79.88 113 ARG B O 1
ATOM 3187 N N . GLN B 1 114 ? -8.414 -26.469 -19 1 84 114 GLN B N 1
ATOM 3188 C CA . GLN B 1 114 ? -9.156 -25.312 -19.469 1 84 114 GLN B CA 1
ATOM 3189 C C . GLN B 1 114 ? -10.055 -24.75 -18.375 1 84 114 GLN B C 1
ATOM 3191 O O . GLN B 1 114 ? -10.602 -25.5 -17.578 1 84 114 GLN B O 1
ATOM 3196 N N . ALA B 1 115 ? -10.227 -23.516 -18.406 1 90.81 115 ALA B N 1
ATOM 3197 C CA . ALA B 1 115 ? -11.008 -22.844 -17.375 1 90.81 115 ALA B CA 1
ATOM 3198 C C . ALA B 1 115 ? -12.5 -23.156 -17.516 1 90.81 115 ALA B C 1
ATOM 3200 O O . ALA B 1 115 ? -13.016 -23.234 -18.641 1 90.81 115 ALA B O 1
ATOM 3201 N N . SER B 1 116 ? -13.164 -23.359 -16.438 1 92.44 116 SER B N 1
ATOM 3202 C CA . SER B 1 116 ? -14.625 -23.359 -16.406 1 92.44 116 SER B CA 1
ATOM 3203 C C . SER B 1 116 ? -15.172 -21.953 -16.25 1 92.44 116 SER B C 1
ATOM 3205 O O . SER B 1 116 ? -14.484 -21.062 -15.719 1 92.44 116 SER B O 1
ATOM 3207 N N . TYR B 1 117 ? -16.406 -21.75 -16.703 1 93.44 117 TYR B N 1
ATOM 3208 C CA . TYR B 1 117 ? -17.016 -20.438 -16.641 1 93.44 117 TYR B CA 1
ATOM 3209 C C . TYR B 1 117 ? -18.406 -20.5 -16 1 93.44 117 TYR B C 1
ATOM 3211 O O . TYR B 1 117 ? -19.141 -21.469 -16.234 1 93.44 117 TYR B O 1
ATOM 3219 N N . ALA B 1 118 ? -18.75 -19.516 -15.258 1 96.12 118 ALA B N 1
ATOM 3220 C CA . ALA B 1 118 ? -20.094 -19.359 -14.688 1 96.12 118 ALA B CA 1
ATOM 3221 C C . ALA B 1 118 ? -20.453 -17.891 -14.547 1 96.12 118 ALA B C 1
ATOM 3223 O O . ALA B 1 118 ? -19.578 -17.031 -14.43 1 96.12 118 ALA B O 1
ATOM 3224 N N . VAL B 1 119 ? -21.734 -17.609 -14.586 1 96.12 119 VAL B N 1
ATOM 3225 C CA . VAL B 1 119 ? -22.25 -16.266 -14.406 1 96.12 119 VAL B CA 1
ATOM 3226 C C . VAL B 1 119 ? -23 -16.172 -13.078 1 96.12 119 VAL B C 1
ATOM 3228 O O . VAL B 1 119 ? -23.859 -17 -12.781 1 96.12 119 VAL B O 1
ATOM 3231 N N . LEU B 1 120 ? -22.641 -15.188 -12.289 1 97.06 120 LEU B N 1
ATOM 3232 C CA . LEU B 1 120 ? -23.328 -14.922 -11.023 1 97.06 120 LEU B CA 1
ATOM 3233 C C . LEU B 1 120 ? -24.281 -13.742 -11.148 1 97.06 120 LEU B C 1
ATOM 3235 O O . LEU B 1 120 ? -23.922 -12.719 -11.75 1 97.06 120 LEU B O 1
ATOM 3239 N N . GLU B 1 121 ? -25.391 -13.945 -10.539 1 97.5 121 GLU B N 1
ATOM 3240 C CA . GLU B 1 121 ? -26.234 -12.758 -10.367 1 97.5 121 GLU B CA 1
ATOM 3241 C C . GLU B 1 121 ? -25.469 -11.641 -9.664 1 97.5 121 GLU B C 1
ATOM 3243 O O . GLU B 1 121 ? -24.609 -11.906 -8.82 1 97.5 121 GLU B O 1
ATOM 3248 N N . ASN B 1 122 ? -25.906 -10.406 -9.969 1 96.62 122 ASN B N 1
ATOM 3249 C CA . ASN B 1 122 ? -25.156 -9.258 -9.477 1 96.62 122 ASN B CA 1
ATOM 3250 C C . ASN B 1 122 ? -25.062 -9.25 -7.953 1 96.62 122 ASN B C 1
ATOM 3252 O O . ASN B 1 122 ? -23.984 -9.062 -7.395 1 96.62 122 ASN B O 1
ATOM 3256 N N . GLU B 1 123 ? -26.062 -9.5 -7.297 1 96.5 123 GLU B N 1
ATOM 3257 C CA . GLU B 1 123 ? -26.109 -9.477 -5.836 1 96.5 123 GLU B CA 1
ATOM 3258 C C . GLU B 1 123 ? -25.203 -10.555 -5.242 1 96.5 123 GLU B C 1
ATOM 3260 O O . GLU B 1 123 ? -24.562 -10.344 -4.207 1 96.5 123 GLU B O 1
ATOM 3265 N N . LEU B 1 124 ? -25.234 -11.719 -5.875 1 97.31 124 LEU B N 1
ATOM 3266 C CA . LEU B 1 124 ? -24.391 -12.812 -5.41 1 97.31 124 LEU B CA 1
ATOM 3267 C C . LEU B 1 124 ? -22.906 -12.477 -5.594 1 97.31 124 LEU B C 1
ATOM 3269 O O . LEU B 1 124 ? -22.094 -12.719 -4.699 1 97.31 124 LEU B O 1
ATOM 3273 N N . PHE B 1 125 ? -22.594 -11.938 -6.777 1 97.5 125 PHE B N 1
ATOM 3274 C CA . PHE B 1 125 ? -21.234 -11.508 -7.039 1 97.5 125 PHE B CA 1
ATOM 3275 C C . PHE B 1 125 ? -20.766 -10.508 -5.988 1 97.5 125 PHE B C 1
ATOM 3277 O O . PHE B 1 125 ? -19.656 -10.617 -5.465 1 97.5 125 PHE B O 1
ATOM 3284 N N . ASP B 1 126 ? -21.609 -9.562 -5.582 1 95.19 126 ASP B N 1
ATOM 3285 C CA . ASP B 1 126 ? -21.281 -8.484 -4.652 1 95.19 126 ASP B CA 1
ATOM 3286 C C . ASP B 1 126 ? -20.984 -9.039 -3.258 1 95.19 126 ASP B C 1
ATOM 3288 O O . ASP B 1 126 ? -20.234 -8.438 -2.49 1 95.19 126 ASP B O 1
ATOM 3292 N N . GLN B 1 127 ? -21.531 -10.156 -2.98 1 94.88 127 GLN B N 1
ATOM 3293 C CA . GLN B 1 127 ? -21.312 -10.781 -1.678 1 94.88 127 GLN B CA 1
ATOM 3294 C C . GLN B 1 127 ? -19.891 -11.344 -1.572 1 94.88 127 GLN B C 1
ATOM 3296 O O . GLN B 1 127 ? -19.359 -11.492 -0.471 1 94.88 127 GLN B O 1
ATOM 3301 N N . ILE B 1 128 ? -19.344 -11.672 -2.711 1 95.19 128 ILE B N 1
ATOM 3302 C CA . ILE B 1 128 ? -18.016 -12.305 -2.721 1 95.19 128 ILE B CA 1
ATOM 3303 C C . ILE B 1 128 ? -16.953 -11.25 -3 1 95.19 128 ILE B C 1
ATOM 3305 O O . ILE B 1 128 ? -15.828 -11.352 -2.496 1 95.19 128 ILE B O 1
ATOM 3309 N N . SER B 1 129 ? -17.312 -10.242 -3.719 1 93.25 129 SER B N 1
ATOM 3310 C CA . SER B 1 129 ? -16.375 -9.219 -4.176 1 93.25 129 SER B CA 1
ATOM 3311 C C . SER B 1 129 ? -15.727 -8.5 -2.996 1 93.25 129 SER B C 1
ATOM 3313 O O . SER B 1 129 ? -16.359 -8.297 -1.96 1 93.25 129 SER B O 1
ATOM 3315 N N . THR B 1 130 ? -14.508 -8.266 -3.197 1 84 130 THR B N 1
ATOM 3316 C CA . THR B 1 130 ? -13.742 -7.539 -2.191 1 84 130 THR B CA 1
ATOM 3317 C C . THR B 1 130 ? -13.523 -6.09 -2.617 1 84 130 THR B C 1
ATOM 3319 O O . THR B 1 130 ? -12.781 -5.352 -1.967 1 84 130 THR B O 1
ATOM 3322 N N . GLN B 1 131 ? -14.141 -5.637 -3.658 1 85.38 131 GLN B N 1
ATOM 3323 C CA . GLN B 1 131 ? -13.906 -4.305 -4.211 1 85.38 131 GLN B CA 1
ATOM 3324 C C . GLN B 1 131 ? -15.203 -3.504 -4.277 1 85.38 131 GLN B C 1
ATOM 3326 O O . GLN B 1 131 ? -16.266 -4.059 -4.551 1 85.38 131 GLN B O 1
ATOM 3331 N N . GLU B 1 132 ? -15.023 -2.209 -3.957 1 76.94 132 GLU B N 1
ATOM 3332 C CA . GLU B 1 132 ? -16.156 -1.316 -4.137 1 76.94 132 GLU B CA 1
ATOM 3333 C C . GLU B 1 132 ? -16.531 -1.171 -5.609 1 76.94 132 GLU B C 1
ATOM 3335 O O . GLU B 1 132 ? -17.703 -1.243 -5.977 1 76.94 132 GLU B O 1
ATOM 3340 N N . LYS B 1 133 ? -15.523 -0.971 -6.492 1 81 133 LYS B N 1
ATOM 3341 C CA . LYS B 1 133 ? -15.711 -0.889 -7.938 1 81 133 LYS B CA 1
ATOM 3342 C C . LYS B 1 133 ? -15.117 -2.105 -8.641 1 81 133 LYS B C 1
ATOM 3344 O O . LYS B 1 133 ? -13.992 -2.051 -9.148 1 81 133 LYS B O 1
ATOM 3349 N N . SER B 1 134 ? -15.953 -3.129 -8.781 1 90.19 134 SER B N 1
ATOM 3350 C CA . SER B 1 134 ? -15.484 -4.402 -9.32 1 90.19 134 SER B CA 1
ATOM 3351 C C . SER B 1 134 ? -15.516 -4.398 -10.844 1 90.19 134 SER B C 1
ATOM 3353 O O . SER B 1 134 ? -16.391 -3.791 -11.453 1 90.19 134 SER B O 1
ATOM 3355 N N . GLN B 1 135 ? -14.547 -5.078 -11.461 1 91.06 135 GLN B N 1
ATOM 3356 C CA . GLN B 1 135 ? -14.531 -5.27 -12.906 1 91.06 135 GLN B CA 1
ATOM 3357 C C . GLN B 1 135 ? -15.375 -6.473 -13.312 1 91.06 135 GLN B C 1
ATOM 3359 O O . GLN B 1 135 ? -15.43 -6.832 -14.492 1 91.06 135 GLN B O 1
ATOM 3364 N N . GLY B 1 136 ? -15.93 -7.191 -12.336 1 94.62 136 GLY B N 1
ATOM 3365 C CA . GLY B 1 136 ? -16.969 -8.18 -12.57 1 94.62 136 GLY B CA 1
ATOM 3366 C C . GLY B 1 136 ? -16.422 -9.555 -12.898 1 94.62 136 GLY B C 1
ATOM 3367 O O . GLY B 1 136 ? -17.094 -10.359 -13.547 1 94.62 136 GLY B O 1
ATOM 3368 N N . VAL B 1 137 ? -15.188 -9.844 -12.531 1 95.88 137 VAL B N 1
ATOM 3369 C CA . VAL B 1 137 ? -14.641 -11.164 -12.812 1 95.88 137 VAL B CA 1
ATOM 3370 C C . VAL B 1 137 ? -13.898 -11.68 -11.586 1 95.88 137 VAL B C 1
ATOM 3372 O O . VAL B 1 137 ? -13.125 -10.945 -10.969 1 95.88 137 VAL B O 1
ATOM 3375 N N . LEU B 1 138 ? -14.148 -12.891 -11.211 1 97.12 138 LEU B N 1
ATOM 3376 C CA . LEU B 1 138 ? -13.438 -13.664 -10.195 1 97.12 138 LEU B CA 1
ATOM 3377 C C . LEU B 1 138 ? -12.742 -14.867 -10.82 1 97.12 138 LEU B C 1
ATOM 3379 O O . LEU B 1 138 ? -13.391 -15.719 -11.43 1 97.12 138 LEU B O 1
ATOM 3383 N N . CYS B 1 139 ? -11.484 -14.953 -10.656 1 96.25 139 CYS B N 1
ATOM 3384 C CA . CYS B 1 139 ? -10.695 -16.047 -11.195 1 96.25 139 CYS B CA 1
ATOM 3385 C C . CYS B 1 139 ? -10.258 -17.016 -10.094 1 96.25 139 CYS B C 1
ATOM 3387 O O . CYS B 1 139 ? -9.703 -16.578 -9.078 1 96.25 139 CYS B O 1
ATOM 3389 N N . VAL B 1 140 ? -10.484 -18.266 -10.32 1 96.56 140 VAL B N 1
ATOM 3390 C CA . VAL B 1 140 ? -10.141 -19.266 -9.328 1 96.56 140 VAL B CA 1
ATOM 3391 C C . VAL B 1 140 ? -8.867 -20 -9.742 1 96.56 140 VAL B C 1
ATOM 3393 O O . VAL B 1 140 ? -8.703 -20.359 -10.914 1 96.56 140 VAL B O 1
ATOM 3396 N N . PHE B 1 141 ? -7.98 -20.203 -8.789 1 94.94 141 PHE B N 1
ATOM 3397 C CA . PHE B 1 141 ? -6.691 -20.859 -8.992 1 94.94 141 PHE B CA 1
ATOM 3398 C C . PHE B 1 141 ? -6.492 -22 -7.996 1 94.94 141 PHE B C 1
ATOM 3400 O O . PHE B 1 141 ? -7.219 -22.094 -7.008 1 94.94 141 PHE B O 1
ATOM 3407 N N . GLY B 1 142 ? -5.531 -22.859 -8.352 1 92.25 142 GLY B N 1
ATOM 3408 C CA . GLY B 1 142 ? -5.145 -23.906 -7.414 1 92.25 142 GLY B CA 1
ATOM 3409 C C . GLY B 1 142 ? -4.102 -23.453 -6.41 1 92.25 142 GLY B C 1
ATOM 3410 O O . GLY B 1 142 ? -3.201 -22.688 -6.75 1 92.25 142 GLY B O 1
ATOM 3411 N N . MET B 1 143 ? -4.258 -23.891 -5.191 1 89.62 143 MET B N 1
ATOM 3412 C CA . MET B 1 143 ? -3.205 -23.656 -4.203 1 89.62 143 MET B CA 1
ATOM 3413 C C . MET B 1 143 ? -2.059 -24.656 -4.395 1 89.62 143 MET B C 1
ATOM 3415 O O . MET B 1 143 ? -2.281 -25.797 -4.777 1 89.62 143 MET B O 1
ATOM 3419 N N . PRO B 1 144 ? -0.834 -24.094 -4.098 1 78.69 144 PRO B N 1
ATOM 3420 C CA . PRO B 1 144 ? 0.264 -25.062 -4.168 1 78.69 144 PRO B CA 1
ATOM 3421 C C . PRO B 1 144 ? 0.127 -26.188 -3.141 1 78.69 144 PRO B C 1
ATOM 3423 O O . PRO B 1 144 ? -0.35 -25.953 -2.027 1 78.69 144 PRO B O 1
ATOM 3426 N N . LEU B 1 145 ? 0.388 -27.391 -3.611 1 69.69 145 LEU B N 1
ATOM 3427 C CA . LEU B 1 145 ? 0.376 -28.531 -2.691 1 69.69 145 LEU B CA 1
ATOM 3428 C C . LEU B 1 145 ? 1.486 -28.391 -1.653 1 69.69 145 LEU B C 1
ATOM 3430 O O . LEU B 1 145 ? 2.553 -27.844 -1.945 1 69.69 145 LEU B O 1
ATOM 3434 N N . ASP B 1 146 ? 1.103 -28.281 -0.335 1 60.53 146 ASP B N 1
ATOM 3435 C CA . ASP B 1 146 ? 1.999 -28.094 0.801 1 60.53 146 ASP B CA 1
ATOM 3436 C C . ASP B 1 146 ? 3.379 -28.672 0.52 1 60.53 146 ASP B C 1
ATOM 3438 O O . ASP B 1 146 ? 3.516 -29.891 0.345 1 60.53 146 ASP B O 1
ATOM 3442 N N . THR B 1 147 ? 4.219 -28.047 -0.242 1 55.44 147 THR B N 1
ATOM 3443 C CA . THR B 1 147 ? 5.594 -28.531 -0.271 1 55.44 147 THR B CA 1
ATOM 3444 C C . THR B 1 147 ? 6.422 -27.859 0.826 1 55.44 147 THR B C 1
ATOM 3446 O O . THR B 1 147 ? 6.422 -26.641 0.956 1 55.44 147 THR B O 1
ATOM 3449 N N . ALA B 1 148 ? 6.449 -28.5 2.021 1 55.09 148 ALA B N 1
ATOM 3450 C CA . ALA B 1 148 ? 7.336 -28.031 3.082 1 55.09 148 ALA B CA 1
ATOM 3451 C C . ALA B 1 148 ? 8.641 -27.484 2.506 1 55.09 148 ALA B C 1
ATOM 3453 O O . ALA B 1 148 ? 9.234 -28.094 1.613 1 55.09 148 ALA B O 1
ATOM 3454 N N . VAL B 1 149 ? 8.789 -26.031 2.572 1 60.34 149 VAL B N 1
ATOM 3455 C CA . VAL B 1 149 ? 10.133 -25.547 2.266 1 60.34 149 VAL B CA 1
ATOM 3456 C C . VAL B 1 149 ? 11.164 -26.328 3.078 1 60.34 149 VAL B C 1
ATOM 3458 O O . VAL B 1 149 ? 11.258 -26.156 4.297 1 60.34 149 VAL B O 1
ATOM 3461 N N . SER B 1 150 ? 11.5 -27.578 2.738 1 62.62 150 SER B N 1
ATOM 3462 C CA . SER B 1 150 ? 12.43 -28.406 3.508 1 62.62 150 SER B CA 1
ATOM 3463 C C . SER B 1 150 ? 13.836 -27.828 3.486 1 62.62 150 SER B C 1
ATOM 3465 O O . SER B 1 150 ? 14.547 -27.875 4.492 1 62.62 150 SER B O 1
ATOM 3467 N N . LYS B 1 151 ? 14.219 -27.219 2.354 1 78.38 151 LYS B N 1
ATOM 3468 C CA . LYS B 1 151 ? 15.562 -26.672 2.287 1 78.38 151 LYS B CA 1
ATOM 3469 C C . LYS B 1 151 ? 15.578 -25.328 1.577 1 78.38 151 LYS B C 1
ATOM 3471 O O . LYS B 1 151 ? 15.047 -25.188 0.47 1 78.38 151 LYS B O 1
ATOM 3476 N N . VAL B 1 152 ? 16.062 -24.359 2.324 1 84.44 152 VAL B N 1
ATOM 3477 C CA . VAL B 1 152 ? 16.203 -23.031 1.744 1 84.44 152 VAL B CA 1
ATOM 3478 C C . VAL B 1 152 ? 17.5 -22.969 0.929 1 84.44 152 VAL B C 1
ATOM 3480 O O . VAL B 1 152 ? 18.578 -23.219 1.452 1 84.44 152 VAL B O 1
ATOM 3483 N N . THR B 1 153 ? 17.375 -22.656 -0.394 1 84 153 THR B N 1
ATOM 3484 C CA . THR B 1 153 ? 18.562 -22.625 -1.247 1 84 153 THR B CA 1
ATOM 3485 C C . THR B 1 153 ? 18.719 -21.25 -1.9 1 84 153 THR B C 1
ATOM 3487 O O . THR B 1 153 ? 19.734 -20.969 -2.525 1 84 153 THR B O 1
ATOM 3490 N N . SER B 1 154 ? 17.781 -20.391 -1.634 1 88.5 154 SER B N 1
ATOM 3491 C CA . SER B 1 154 ? 17.812 -19.078 -2.277 1 88.5 154 SER B CA 1
ATOM 3492 C C . SER B 1 154 ? 18.938 -18.203 -1.712 1 88.5 154 SER B C 1
ATOM 3494 O O . SER B 1 154 ? 19.297 -18.328 -0.54 1 88.5 154 SER B O 1
ATOM 3496 N N . SER B 1 155 ? 19.453 -17.312 -2.549 1 89.31 155 SER B N 1
ATOM 3497 C CA . SER B 1 155 ? 20.531 -16.422 -2.125 1 89.31 155 SER B CA 1
ATOM 3498 C C . SER B 1 155 ? 20 -15.336 -1.184 1 89.31 155 SER B C 1
ATOM 3500 O O . SER B 1 155 ? 20.734 -14.852 -0.319 1 89.31 155 SER B O 1
ATOM 3502 N N . ASN B 1 156 ? 18.812 -14.93 -1.386 1 93.81 156 ASN B N 1
ATOM 3503 C CA . ASN B 1 156 ? 18.172 -13.922 -0.552 1 93.81 156 ASN B CA 1
ATOM 3504 C C . ASN B 1 156 ? 16.812 -14.391 -0.028 1 93.81 156 ASN B C 1
ATOM 3506 O O . ASN B 1 156 ? 15.938 -14.75 -0.81 1 93.81 156 ASN B O 1
ATOM 3510 N N . VAL B 1 157 ? 16.719 -14.445 1.263 1 97.25 157 VAL B N 1
ATOM 3511 C CA . VAL B 1 157 ? 15.5 -14.883 1.937 1 97.25 157 VAL B CA 1
ATOM 3512 C C . VAL B 1 157 ? 14.867 -13.703 2.676 1 97.25 157 VAL B C 1
ATOM 3514 O O . VAL B 1 157 ? 15.578 -12.914 3.307 1 97.25 157 VAL B O 1
ATOM 3517 N N . VAL B 1 158 ? 13.578 -13.547 2.543 1 98.38 158 VAL B N 1
ATOM 3518 C CA . VAL B 1 158 ? 12.844 -12.547 3.312 1 98.38 158 VAL B CA 1
ATOM 3519 C C . VAL B 1 158 ? 12.062 -13.227 4.434 1 98.38 158 VAL B C 1
ATOM 3521 O O . VAL B 1 158 ? 11.414 -14.258 4.215 1 98.38 158 VAL B O 1
ATOM 3524 N N . VAL B 1 159 ? 12.211 -12.719 5.609 1 98.38 159 VAL B N 1
ATOM 3525 C CA . VAL B 1 159 ? 11.453 -13.188 6.77 1 98.38 159 VAL B CA 1
ATOM 3526 C C . VAL B 1 159 ? 10.539 -12.07 7.273 1 98.38 159 VAL B C 1
ATOM 3528 O O . VAL B 1 159 ? 11.008 -10.969 7.586 1 98.38 159 VAL B O 1
ATOM 3531 N N . LEU B 1 160 ? 9.258 -12.352 7.328 1 98.5 160 LEU B N 1
ATOM 3532 C CA . LEU B 1 160 ? 8.289 -11.383 7.836 1 98.5 160 LEU B CA 1
ATOM 3533 C C . LEU B 1 160 ? 7.754 -11.812 9.203 1 98.5 160 LEU B C 1
ATOM 3535 O O . LEU B 1 160 ? 7.227 -12.922 9.344 1 98.5 160 LEU B O 1
ATOM 3539 N N . ASP B 1 161 ? 7.875 -10.93 10.133 1 98.25 161 ASP B N 1
ATOM 3540 C CA . ASP B 1 161 ? 7.457 -11.188 11.508 1 98.25 161 ASP B CA 1
ATOM 3541 C C . ASP B 1 161 ? 6.145 -10.477 11.82 1 98.25 161 ASP B C 1
ATOM 3543 O O . ASP B 1 161 ? 6.148 -9.375 12.375 1 98.25 161 ASP B O 1
ATOM 3547 N N . GLY B 1 162 ? 5.051 -11.164 11.547 1 97.56 162 GLY B N 1
ATOM 3548 C CA . GLY B 1 162 ? 3.74 -10.672 11.953 1 97.56 162 GLY B CA 1
ATOM 3549 C C . GLY B 1 162 ? 3.24 -9.523 11.094 1 97.56 162 GLY B C 1
ATOM 3550 O O . GLY B 1 162 ? 2.629 -8.586 11.609 1 97.56 162 GLY B O 1
ATOM 3551 N N . VAL B 1 163 ? 3.52 -9.469 9.805 1 97.62 163 VAL B N 1
ATOM 3552 C CA . VAL B 1 163 ? 2.971 -8.453 8.914 1 97.62 163 VAL B CA 1
ATOM 3553 C C . VAL B 1 163 ? 1.479 -8.703 8.703 1 97.62 163 VAL B C 1
ATOM 3555 O O . VAL B 1 163 ? 1.083 -9.742 8.18 1 97.62 163 VAL B O 1
ATOM 3558 N N . GLU B 1 164 ? 0.669 -7.73 9.047 1 96.12 164 GLU B N 1
ATOM 3559 C CA . GLU B 1 164 ? -0.768 -7.977 9.125 1 96.12 164 GLU B CA 1
ATOM 3560 C C . GLU B 1 164 ? -1.498 -7.367 7.934 1 96.12 164 GLU B C 1
ATOM 3562 O O . GLU B 1 164 ? -2.564 -7.848 7.539 1 96.12 164 GLU B O 1
ATOM 3567 N N . ASP B 1 165 ? -1.051 -6.324 7.375 1 95.12 165 ASP B N 1
ATOM 3568 C CA . ASP B 1 165 ? -1.749 -5.617 6.305 1 95.12 165 ASP B CA 1
ATOM 3569 C C . ASP B 1 165 ? -1.641 -6.371 4.98 1 95.12 165 ASP B C 1
ATOM 3571 O O . ASP B 1 165 ? -0.539 -6.578 4.469 1 95.12 165 ASP B O 1
ATOM 3575 N N . PRO B 1 166 ? -2.748 -6.711 4.359 1 95.88 166 PRO B N 1
ATOM 3576 C CA . PRO B 1 166 ? -2.715 -7.484 3.115 1 95.88 166 PRO B CA 1
ATOM 3577 C C . PRO B 1 166 ? -2.068 -6.719 1.964 1 95.88 166 PRO B C 1
ATOM 3579 O O . PRO B 1 166 ? -1.424 -7.32 1.102 1 95.88 166 PRO B O 1
ATOM 3582 N N . ASN B 1 167 ? -2.254 -5.422 1.908 1 94.94 167 ASN B N 1
ATOM 3583 C CA . ASN B 1 167 ? -1.618 -4.637 0.856 1 94.94 167 ASN B CA 1
ATOM 3584 C C . ASN B 1 167 ? -0.097 -4.727 0.93 1 94.94 167 ASN B C 1
ATOM 3586 O O . ASN B 1 167 ? 0.566 -4.953 -0.084 1 94.94 167 ASN B O 1
ATOM 3590 N N . ASN B 1 168 ? 0.395 -4.633 2.137 1 97.5 168 ASN B N 1
ATOM 3591 C CA . ASN B 1 168 ? 1.84 -4.73 2.316 1 97.5 168 ASN B CA 1
ATOM 3592 C C . ASN B 1 168 ? 2.369 -6.086 1.854 1 97.5 168 ASN B C 1
ATOM 3594 O O . ASN B 1 168 ? 3.355 -6.152 1.119 1 97.5 168 ASN B O 1
ATOM 3598 N N . LEU B 1 169 ? 1.734 -7.117 2.273 1 98.19 169 LEU B N 1
ATOM 3599 C CA . LEU B 1 169 ? 2.219 -8.445 1.906 1 98.19 169 LEU B CA 1
ATOM 3600 C C . LEU B 1 169 ? 2.164 -8.641 0.396 1 98.19 169 LEU B C 1
ATOM 3602 O O . LEU B 1 169 ? 3.086 -9.211 -0.193 1 98.19 169 LEU B O 1
ATOM 3606 N N . GLY B 1 170 ? 1.073 -8.203 -0.225 1 97.38 170 GLY B N 1
ATOM 3607 C CA . GLY B 1 170 ? 0.998 -8.273 -1.676 1 97.38 170 GLY B CA 1
ATOM 3608 C C . GLY B 1 170 ? 2.131 -7.543 -2.369 1 97.38 170 GLY B C 1
ATOM 3609 O O . GLY B 1 170 ? 2.768 -8.086 -3.273 1 97.38 170 GLY B O 1
ATOM 3610 N N . VAL B 1 171 ? 2.402 -6.348 -1.927 1 97.62 171 VAL B N 1
ATOM 3611 C CA . VAL B 1 171 ? 3.465 -5.512 -2.482 1 97.62 171 VAL B CA 1
ATOM 3612 C C . VAL B 1 171 ? 4.816 -6.191 -2.275 1 97.62 171 VAL B C 1
ATOM 3614 O O . VAL B 1 171 ? 5.66 -6.195 -3.176 1 97.62 171 VAL B O 1
ATOM 3617 N N . ILE B 1 172 ? 4.984 -6.777 -1.132 1 98.5 172 ILE B N 1
ATOM 3618 C CA . ILE B 1 172 ? 6.242 -7.441 -0.804 1 98.5 172 ILE B CA 1
ATOM 3619 C C . ILE B 1 172 ? 6.457 -8.625 -1.741 1 98.5 172 ILE B C 1
ATOM 3621 O O . ILE B 1 172 ? 7.551 -8.805 -2.285 1 98.5 172 ILE B O 1
ATOM 3625 N N . LEU B 1 173 ? 5.441 -9.43 -1.987 1 97.06 173 LEU B N 1
ATOM 3626 C CA . LEU B 1 173 ? 5.543 -10.555 -2.91 1 97.06 173 LEU B CA 1
ATOM 3627 C C . LEU B 1 173 ? 5.941 -10.078 -4.305 1 97.06 173 LEU B C 1
ATOM 3629 O O . LEU B 1 173 ? 6.832 -10.656 -4.93 1 97.06 173 LEU B O 1
ATOM 3633 N N . ARG B 1 174 ? 5.262 -9.016 -4.703 1 96.56 174 ARG B N 1
ATOM 3634 C CA . ARG B 1 174 ? 5.562 -8.43 -6.004 1 96.56 174 ARG B CA 1
ATOM 3635 C C . ARG B 1 174 ? 7.012 -7.953 -6.066 1 96.56 174 ARG B C 1
ATOM 3637 O O . ARG B 1 174 ? 7.699 -8.18 -7.066 1 96.56 174 ARG B O 1
ATOM 3644 N N . THR B 1 175 ? 7.445 -7.355 -5.051 1 98.06 175 THR B N 1
ATOM 3645 C CA . THR B 1 175 ? 8.805 -6.832 -4.949 1 98.06 175 THR B CA 1
ATOM 3646 C C . THR B 1 175 ? 9.82 -7.965 -4.949 1 98.06 175 THR B C 1
ATOM 3648 O O . THR B 1 175 ? 10.844 -7.891 -5.633 1 98.06 175 THR B O 1
ATOM 3651 N N . MET B 1 176 ? 9.547 -9.016 -4.211 1 97.31 176 MET B N 1
ATOM 3652 C CA . MET B 1 176 ? 10.422 -10.18 -4.164 1 97.31 176 MET B CA 1
ATOM 3653 C C . MET B 1 176 ? 10.578 -10.805 -5.543 1 97.31 176 MET B C 1
ATOM 3655 O O . MET B 1 176 ? 11.688 -11.117 -5.973 1 97.31 176 MET B O 1
ATOM 3659 N N . GLU B 1 177 ? 9.453 -10.969 -6.203 1 95.25 177 GLU B N 1
ATOM 3660 C CA . GLU B 1 177 ? 9.516 -11.5 -7.559 1 95.25 177 GLU B CA 1
ATOM 3661 C C . GLU B 1 177 ? 10.367 -10.625 -8.469 1 95.25 177 GLU B C 1
ATOM 3663 O O . GLU B 1 177 ? 11.18 -11.125 -9.242 1 95.25 177 GLU B O 1
ATOM 3668 N N . ALA B 1 178 ? 10.242 -9.359 -8.352 1 96.19 178 ALA B N 1
ATOM 3669 C CA . ALA B 1 178 ? 10.961 -8.406 -9.188 1 96.19 178 ALA B CA 1
ATOM 3670 C C . ALA B 1 178 ? 12.469 -8.492 -8.961 1 96.19 178 ALA B C 1
ATOM 3672 O O . ALA B 1 178 ? 13.25 -8.422 -9.906 1 96.19 178 ALA B O 1
ATOM 3673 N N . PHE B 1 179 ? 12.844 -8.68 -7.719 1 96.31 179 PHE B N 1
ATOM 3674 C CA . PHE B 1 179 ? 14.266 -8.617 -7.387 1 96.31 179 PHE B CA 1
ATOM 3675 C C . PHE B 1 179 ? 14.859 -10.016 -7.281 1 96.31 179 PHE B C 1
ATOM 3677 O O . PHE B 1 179 ? 16.016 -10.172 -6.871 1 96.31 179 PHE B O 1
ATOM 3684 N N . GLY B 1 180 ? 14.086 -11.031 -7.547 1 94.06 180 GLY B N 1
ATOM 3685 C CA . GLY B 1 180 ? 14.594 -12.391 -7.637 1 94.06 180 GLY B CA 1
ATOM 3686 C C . GLY B 1 180 ? 14.734 -13.07 -6.285 1 94.06 180 GLY B C 1
ATOM 3687 O O . GLY B 1 180 ? 15.516 -14.008 -6.133 1 94.06 180 GLY B O 1
ATOM 3688 N N . SER B 1 181 ? 14.133 -12.562 -5.266 1 94.75 181 SER B N 1
ATOM 3689 C CA . SER B 1 181 ? 14.047 -13.234 -3.973 1 94.75 181 SER B CA 1
ATOM 3690 C C . SER B 1 181 ? 12.977 -14.32 -3.984 1 94.75 181 SER B C 1
ATOM 3692 O O . SER B 1 181 ? 11.781 -14.016 -4.062 1 94.75 181 SER B O 1
ATOM 3694 N N . ARG B 1 182 ? 13.352 -15.547 -3.75 1 93.38 182 ARG B N 1
ATOM 3695 C CA . ARG B 1 182 ? 12.445 -16.641 -4.102 1 93.38 182 ARG B CA 1
ATOM 3696 C C . ARG B 1 182 ? 11.914 -17.328 -2.85 1 93.38 182 ARG B C 1
ATOM 3698 O O . ARG B 1 182 ? 11.141 -18.281 -2.945 1 93.38 182 ARG B O 1
ATOM 3705 N N . THR B 1 183 ? 12.305 -16.906 -1.696 1 95.56 183 THR B N 1
ATOM 3706 C CA . THR B 1 183 ? 11.844 -17.562 -0.474 1 95.56 183 THR B CA 1
ATOM 3707 C C . THR B 1 183 ? 11.32 -16.531 0.526 1 95.56 183 THR B C 1
ATOM 3709 O O . THR B 1 183 ? 12.031 -15.578 0.871 1 95.56 183 THR B O 1
ATOM 3712 N N . LEU B 1 184 ? 10.117 -16.781 0.925 1 96.5 184 LEU B N 1
ATOM 3713 C CA . LEU B 1 184 ? 9.484 -15.977 1.962 1 96.5 184 LEU B CA 1
ATOM 3714 C C . LEU B 1 184 ? 9.109 -16.844 3.164 1 96.5 184 LEU B C 1
ATOM 3716 O O . LEU B 1 184 ? 8.336 -17.781 3.037 1 96.5 184 LEU B O 1
ATOM 3720 N N . LEU B 1 185 ? 9.734 -16.547 4.277 1 96.56 185 LEU B N 1
ATOM 3721 C CA . LEU B 1 185 ? 9.344 -17.156 5.543 1 96.56 185 LEU B CA 1
ATOM 3722 C C . LEU B 1 185 ? 8.508 -16.188 6.379 1 96.56 185 LEU B C 1
ATOM 3724 O O . LEU B 1 185 ? 8.867 -15.023 6.531 1 96.56 185 LEU B O 1
ATOM 3728 N N . VAL B 1 186 ? 7.375 -16.703 6.863 1 96.75 186 VAL B N 1
ATOM 3729 C CA . VAL B 1 186 ? 6.488 -15.844 7.633 1 96.75 186 VAL B CA 1
ATOM 3730 C C . VAL B 1 186 ? 6.223 -16.469 9 1 96.75 186 VAL B C 1
ATOM 3732 O O . VAL B 1 186 ? 6.082 -17.688 9.125 1 96.75 186 VAL B O 1
ATOM 3735 N N . THR B 1 187 ? 6.195 -15.625 10.023 1 96.56 187 THR B N 1
ATOM 3736 C CA . THR B 1 187 ? 5.859 -16.109 11.352 1 96.56 187 THR B CA 1
ATOM 3737 C C . THR B 1 187 ? 4.367 -15.938 11.633 1 96.56 187 THR B C 1
ATOM 3739 O O . THR B 1 187 ? 3.645 -15.359 10.82 1 96.56 187 THR B O 1
ATOM 3742 N N . LYS B 1 188 ? 3.982 -16.484 12.742 1 93.88 188 LYS B N 1
ATOM 3743 C CA . LYS B 1 188 ? 2.588 -16.391 13.164 1 93.88 188 LYS B CA 1
ATOM 3744 C C . LYS B 1 188 ? 2.139 -14.938 13.242 1 93.88 188 LYS B C 1
ATOM 3746 O O . LYS B 1 188 ? 2.893 -14.07 13.688 1 93.88 188 LYS B O 1
ATOM 3751 N N . GLY B 1 189 ? 0.877 -14.766 12.789 1 94.44 189 GLY B N 1
ATOM 3752 C CA . GLY B 1 189 ? 0.329 -13.422 12.82 1 94.44 189 GLY B CA 1
ATOM 3753 C C . GLY B 1 189 ? 0.409 -12.719 11.484 1 94.44 189 GLY B C 1
ATOM 3754 O O . GLY B 1 189 ? -0.275 -11.711 11.258 1 94.44 189 GLY B O 1
ATOM 3755 N N . THR B 1 190 ? 1.221 -13.242 10.625 1 96.81 190 THR B N 1
ATOM 3756 C CA . THR B 1 190 ? 1.288 -12.688 9.273 1 96.81 190 THR B CA 1
ATOM 3757 C C . THR B 1 190 ? 0.055 -13.086 8.469 1 96.81 190 THR B C 1
ATOM 3759 O O . THR B 1 190 ? -0.399 -14.227 8.539 1 96.81 190 THR B O 1
ATOM 3762 N N . VAL B 1 191 ? -0.478 -12.148 7.766 1 97.25 191 VAL B N 1
ATOM 3763 C CA . VAL B 1 191 ? -1.673 -12.375 6.961 1 97.25 191 VAL B CA 1
ATOM 3764 C C . VAL B 1 191 ? -1.401 -13.484 5.938 1 97.25 191 VAL B C 1
ATOM 3766 O O . VAL B 1 191 ? -0.276 -13.625 5.453 1 97.25 191 VAL B O 1
ATOM 3769 N N . ASP B 1 192 ? -2.451 -14.195 5.594 1 96 192 ASP B N 1
ATOM 3770 C CA . ASP B 1 192 ? -2.363 -15.328 4.676 1 96 192 ASP B CA 1
ATOM 3771 C C . ASP B 1 192 ? -2.055 -14.859 3.256 1 96 192 ASP B C 1
ATOM 3773 O O . ASP B 1 192 ? -2.689 -13.938 2.75 1 96 192 ASP B O 1
ATOM 3777 N N . VAL B 1 193 ? -1.125 -15.508 2.584 1 95.31 193 VAL B N 1
ATOM 3778 C CA . VAL B 1 193 ? -0.634 -15.102 1.27 1 95.31 193 VAL B CA 1
ATOM 3779 C C . VAL B 1 193 ? -1.742 -15.266 0.232 1 95.31 193 VAL B C 1
ATOM 3781 O O . VAL B 1 193 ? -1.762 -14.562 -0.781 1 95.31 193 VAL B O 1
ATOM 3784 N N . PHE B 1 194 ? -2.678 -16.109 0.503 1 95.31 194 PHE B N 1
ATOM 3785 C CA . PHE B 1 194 ? -3.723 -16.375 -0.477 1 95.31 194 PHE B CA 1
ATOM 3786 C C . PHE B 1 194 ? -5.008 -15.641 -0.119 1 95.31 194 PHE B C 1
ATOM 3788 O O . PHE B 1 194 ? -6.051 -15.867 -0.731 1 95.31 194 PHE B O 1
ATOM 3795 N N . ASN B 1 195 ? -4.871 -14.812 0.905 1 96.25 195 ASN B N 1
ATOM 3796 C CA . ASN B 1 195 ? -5.945 -13.852 1.129 1 96.25 195 ASN B CA 1
ATOM 3797 C C . ASN B 1 195 ? -6.281 -13.078 -0.143 1 96.25 195 ASN B C 1
ATOM 3799 O O . ASN B 1 195 ? -5.383 -12.609 -0.845 1 96.25 195 ASN B O 1
ATOM 3803 N N . PRO B 1 196 ? -7.602 -12.953 -0.431 1 95.25 196 PRO B N 1
ATOM 3804 C CA . PRO B 1 196 ? -7.984 -12.328 -1.7 1 95.25 196 PRO B CA 1
ATOM 3805 C C . PRO B 1 196 ? -7.379 -10.938 -1.882 1 95.25 196 PRO B C 1
ATOM 3807 O O . PRO B 1 196 ? -6.961 -10.586 -2.986 1 95.25 196 PRO B O 1
ATOM 3810 N N . LYS B 1 197 ? -7.32 -10.203 -0.832 1 93.5 197 LYS B N 1
ATOM 3811 C CA . LYS B 1 197 ? -6.75 -8.859 -0.926 1 93.5 197 LYS B CA 1
ATOM 3812 C C . LYS B 1 197 ? -5.242 -8.922 -1.169 1 93.5 197 LYS B C 1
ATOM 3814 O O . LYS B 1 197 ? -4.695 -8.102 -1.909 1 93.5 197 LYS B O 1
ATOM 3819 N N . VAL B 1 198 ? -4.57 -9.875 -0.534 1 96.81 198 VAL B N 1
ATOM 3820 C CA . VAL B 1 198 ? -3.143 -10.062 -0.764 1 96.81 198 VAL B CA 1
ATOM 3821 C C . VAL B 1 198 ? -2.898 -10.43 -2.227 1 96.81 198 VAL B C 1
ATOM 3823 O O . VAL B 1 198 ? -2.049 -9.828 -2.889 1 96.81 198 VAL B O 1
ATOM 3826 N N . VAL B 1 199 ? -3.668 -11.344 -2.725 1 96 199 VAL B N 1
ATOM 3827 C CA . VAL B 1 199 ? -3.512 -11.812 -4.098 1 96 199 VAL B CA 1
ATOM 3828 C C . VAL B 1 199 ? -3.707 -10.648 -5.066 1 96 199 VAL B C 1
ATOM 3830 O O . VAL B 1 199 ? -2.9 -10.453 -5.977 1 96 199 VAL B O 1
ATOM 3833 N N . ARG B 1 200 ? -4.656 -9.914 -4.832 1 92.88 200 ARG B N 1
ATOM 3834 C CA . ARG B 1 200 ? -4.926 -8.773 -5.695 1 92.88 200 ARG B CA 1
ATOM 3835 C C . ARG B 1 200 ? -3.77 -7.777 -5.668 1 92.88 200 ARG B C 1
ATOM 3837 O O . ARG B 1 200 ? -3.299 -7.332 -6.719 1 92.88 200 ARG B O 1
ATOM 3844 N N . CYS B 1 201 ? -3.285 -7.465 -4.48 1 93.06 201 CYS B N 1
ATOM 3845 C CA . CYS B 1 201 ? -2.242 -6.461 -4.305 1 93.06 201 CYS B CA 1
ATOM 3846 C C . CYS B 1 201 ? -0.9 -6.973 -4.816 1 93.06 201 CYS B C 1
ATOM 3848 O O . CYS B 1 201 ? 0.018 -6.184 -5.055 1 93.06 201 CYS B O 1
ATOM 3850 N N . SER B 1 202 ? -0.765 -8.25 -4.996 1 94.81 202 SER B N 1
ATOM 3851 C CA . SER B 1 202 ? 0.483 -8.82 -5.488 1 94.81 202 SER B CA 1
ATOM 3852 C C . SER B 1 202 ? 0.609 -8.656 -7 1 94.81 202 SER B C 1
ATOM 3854 O O . SER B 1 202 ? 1.668 -8.922 -7.574 1 94.81 202 SER B O 1
ATOM 3856 N N . MET B 1 203 ? -0.527 -8.273 -7.637 1 90.75 203 MET B N 1
ATOM 3857 C CA . MET B 1 203 ? -0.585 -8.062 -9.078 1 90.75 203 MET B CA 1
ATOM 3858 C C . MET B 1 203 ? -0.068 -9.289 -9.828 1 90.75 203 MET B C 1
ATOM 3860 O O . MET B 1 203 ? 0.756 -9.172 -10.734 1 90.75 203 MET B O 1
ATOM 3864 N N . GLY B 1 204 ? -0.401 -10.5 -9.336 1 91.56 204 GLY B N 1
ATOM 3865 C CA . GLY B 1 204 ? -0.118 -11.742 -10.039 1 91.56 204 GLY B CA 1
ATOM 3866 C C . GLY B 1 204 ? 1.02 -12.531 -9.414 1 91.56 204 GLY B C 1
ATOM 3867 O O . GLY B 1 204 ? 1.164 -13.727 -9.672 1 91.56 204 GLY B O 1
ATOM 3868 N N . ALA B 1 205 ? 1.842 -11.906 -8.594 1 93.12 205 ALA B N 1
ATOM 3869 C CA . ALA B 1 205 ? 2.984 -12.602 -8 1 93.12 205 ALA B CA 1
ATOM 3870 C C . ALA B 1 205 ? 2.531 -13.82 -7.203 1 93.12 205 ALA B C 1
ATOM 3872 O O . ALA B 1 205 ? 3.143 -14.883 -7.285 1 93.12 205 ALA B O 1
ATOM 3873 N N . ALA B 1 206 ? 1.478 -13.688 -6.465 1 92.5 206 ALA B N 1
ATOM 3874 C CA . ALA B 1 206 ? 0.946 -14.797 -5.668 1 92.5 206 ALA B CA 1
ATOM 3875 C C . ALA B 1 206 ? 0.464 -15.938 -6.559 1 92.5 206 ALA B C 1
ATOM 3877 O O . ALA B 1 206 ? 0.571 -17.109 -6.191 1 92.5 206 ALA B O 1
ATOM 3878 N N . VAL B 1 207 ? -0.061 -15.633 -7.719 1 91.81 207 VAL B N 1
ATOM 3879 C CA . VAL B 1 207 ? -0.594 -16.609 -8.656 1 91.81 207 VAL B CA 1
ATOM 3880 C C . VAL B 1 207 ? 0.554 -17.312 -9.383 1 91.81 207 VAL B C 1
ATOM 3882 O O . VAL B 1 207 ? 0.55 -18.531 -9.539 1 91.81 207 VAL B O 1
ATOM 3885 N N . ARG B 1 208 ? 1.548 -16.516 -9.75 1 90.38 208 ARG B N 1
ATOM 3886 C CA . ARG B 1 208 ? 2.672 -17.062 -10.5 1 90.38 208 ARG B CA 1
ATOM 3887 C C . ARG B 1 208 ? 3.518 -17.984 -9.625 1 90.38 208 ARG B C 1
ATOM 3889 O O . ARG B 1 208 ? 4.176 -18.891 -10.125 1 90.38 208 ARG B O 1
ATOM 3896 N N . GLY B 1 209 ? 3.611 -17.797 -8.398 1 86.75 209 GLY B N 1
ATOM 3897 C CA . GLY B 1 209 ? 4.195 -18.734 -7.457 1 86.75 209 GLY B CA 1
ATOM 3898 C C . GLY B 1 209 ? 5.707 -18.812 -7.566 1 86.75 209 GLY B C 1
ATOM 3899 O O . GLY B 1 209 ? 6.289 -19.875 -7.324 1 86.75 209 GLY B O 1
ATOM 3900 N N . ARG B 1 210 ? 6.289 -17.766 -7.922 1 87.56 210 ARG B N 1
ATOM 3901 C CA . ARG B 1 210 ? 7.742 -17.766 -8.055 1 87.56 210 ARG B CA 1
ATOM 3902 C C . ARG B 1 210 ? 8.414 -17.609 -6.695 1 87.56 210 ARG B C 1
ATOM 3904 O O . ARG B 1 210 ? 9.617 -17.875 -6.559 1 87.56 210 ARG B O 1
ATOM 3911 N N . VAL B 1 211 ? 7.664 -17.188 -5.719 1 90.12 211 VAL B N 1
ATOM 3912 C CA . VAL B 1 211 ? 8.133 -17.062 -4.344 1 90.12 211 VAL B CA 1
ATOM 3913 C C . VAL B 1 211 ? 7.57 -18.203 -3.504 1 90.12 211 VAL B C 1
ATOM 3915 O O . VAL B 1 211 ? 6.352 -18.359 -3.393 1 90.12 211 VAL B O 1
ATOM 3918 N N . ASP B 1 212 ? 8.461 -18.984 -2.988 1 91.38 212 ASP B N 1
ATOM 3919 C CA . ASP B 1 212 ? 8.07 -20.047 -2.062 1 91.38 212 ASP B CA 1
ATOM 3920 C C . ASP B 1 212 ? 7.781 -19.484 -0.674 1 91.38 212 ASP B C 1
ATOM 3922 O O . ASP B 1 212 ? 8.641 -18.844 -0.071 1 91.38 212 ASP B O 1
ATOM 3926 N N . VAL B 1 213 ? 6.613 -19.797 -0.187 1 92.31 213 VAL B N 1
ATOM 3927 C CA . VAL B 1 213 ? 6.191 -19.234 1.093 1 92.31 213 VAL B CA 1
ATOM 3928 C C . VAL B 1 213 ? 6.039 -20.359 2.123 1 92.31 213 VAL B C 1
ATOM 3930 O O . VAL B 1 213 ? 5.457 -21.406 1.831 1 92.31 213 VAL B O 1
ATOM 3933 N N . ALA B 1 214 ? 6.562 -20.109 3.326 1 92.12 214 ALA B N 1
ATOM 3934 C CA . ALA B 1 214 ? 6.39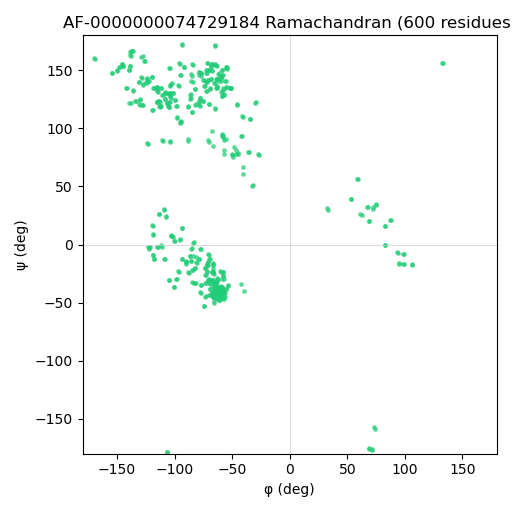8 -21.078 4.418 1 92.12 214 ALA B CA 1
ATOM 3935 C C . ALA B 1 214 ? 6.172 -20.359 5.746 1 92.12 214 ALA B C 1
ATOM 3937 O O . ALA B 1 214 ? 6.809 -19.344 6.027 1 92.12 214 ALA B O 1
ATOM 3938 N N . GLU B 1 215 ? 5.234 -20.859 6.422 1 92.69 215 GLU B N 1
ATOM 3939 C CA . GLU B 1 215 ? 5.074 -20.422 7.805 1 92.69 215 GLU B CA 1
ATOM 3940 C C . GLU B 1 215 ? 6.02 -21.172 8.734 1 92.69 215 GLU B C 1
ATOM 3942 O O . GLU B 1 215 ? 6.137 -22.391 8.656 1 92.69 215 GLU B O 1
ATOM 3947 N N . VAL B 1 216 ? 6.676 -20.375 9.609 1 93.81 216 VAL B N 1
ATOM 3948 C CA . VAL B 1 216 ? 7.691 -20.984 10.461 1 93.81 216 VAL B CA 1
ATOM 3949 C C . VAL B 1 216 ? 7.605 -20.422 11.867 1 93.81 216 VAL B C 1
ATOM 3951 O O . VAL B 1 216 ? 7.207 -19.266 12.055 1 93.81 216 VAL B O 1
ATOM 3954 N N . LEU B 1 217 ? 7.984 -21.25 12.773 1 94 217 LEU B N 1
ATOM 3955 C CA . LEU B 1 217 ? 8.172 -20.766 14.133 1 94 217 LEU B CA 1
ATOM 3956 C C . LEU B 1 217 ? 9.508 -20.031 14.273 1 94 217 LEU B C 1
ATOM 3958 O O . LEU B 1 217 ? 10.477 -20.391 13.602 1 94 217 LEU B O 1
ATOM 3962 N N . ALA B 1 218 ? 9.469 -19.047 15.18 1 93.94 218 ALA B N 1
ATOM 3963 C CA . ALA B 1 218 ? 10.703 -18.312 15.414 1 93.94 218 ALA B CA 1
ATOM 3964 C C . ALA B 1 218 ? 11.859 -19.25 15.758 1 93.94 218 ALA B C 1
ATOM 3966 O O . ALA B 1 218 ? 12.984 -19.062 15.289 1 93.94 218 ALA B O 1
ATOM 3967 N N . SER B 1 219 ? 11.57 -20.297 16.453 1 93.31 219 SER B N 1
ATOM 3968 C CA . SER B 1 219 ? 12.578 -21.234 16.938 1 93.31 219 SER B CA 1
ATOM 3969 C C . SER B 1 219 ? 13.141 -22.062 15.781 1 93.31 219 SER B C 1
ATOM 3971 O O . SER B 1 219 ? 14.211 -22.656 15.906 1 93.31 219 SER B O 1
ATOM 3973 N N . GLU B 1 220 ? 12.469 -22.109 14.695 1 94 220 GLU B N 1
ATOM 3974 C CA . GLU B 1 220 ? 12.875 -22.938 13.562 1 94 220 GLU B CA 1
ATOM 3975 C C . GLU B 1 220 ? 13.727 -22.141 12.578 1 94 220 GLU B C 1
ATOM 3977 O O . GLU B 1 220 ? 14.375 -22.719 11.695 1 94 220 GLU B O 1
ATOM 3982 N N . LEU B 1 221 ? 13.766 -20.875 12.719 1 94.81 221 LEU B N 1
ATOM 3983 C CA . LEU B 1 221 ? 14.383 -20 11.711 1 94.81 221 LEU B CA 1
ATOM 3984 C C . LEU B 1 221 ? 15.883 -20.25 11.625 1 94.81 221 LEU B C 1
ATOM 3986 O O . LEU B 1 221 ? 16.422 -20.469 10.531 1 94.81 221 LEU B O 1
ATOM 3990 N N . ARG B 1 222 ? 16.578 -20.25 12.75 1 93.94 222 ARG B N 1
ATOM 3991 C CA . ARG B 1 222 ? 18.031 -20.391 12.75 1 93.94 222 ARG B CA 1
ATOM 3992 C C . ARG B 1 222 ? 18.453 -21.734 12.156 1 93.94 222 ARG B C 1
ATOM 3994 O O . ARG B 1 222 ? 19.312 -21.781 11.273 1 93.94 222 ARG B O 1
ATOM 4001 N N . PRO B 1 223 ? 17.781 -22.859 12.578 1 93.12 223 PRO B N 1
ATOM 4002 C CA . PRO B 1 223 ? 18.125 -24.141 11.953 1 93.12 223 PRO B CA 1
ATOM 4003 C C . PRO B 1 223 ? 17.828 -24.156 10.453 1 93.12 223 PRO B C 1
ATOM 4005 O O . PRO B 1 223 ? 18.609 -24.719 9.68 1 93.12 223 PRO B O 1
ATOM 4008 N N . MET B 1 224 ? 16.812 -23.578 10.016 1 93.25 224 MET B N 1
ATOM 4009 C CA . MET B 1 224 ? 16.391 -23.562 8.617 1 93.25 224 MET B CA 1
ATOM 4010 C C . MET B 1 224 ? 17.344 -22.719 7.777 1 93.25 224 MET B C 1
ATOM 4012 O O . MET B 1 224 ? 17.531 -22.984 6.59 1 93.25 224 MET B O 1
ATOM 4016 N N . LEU B 1 225 ? 17.891 -21.719 8.445 1 95.88 225 LEU B N 1
ATOM 4017 C CA . LEU B 1 225 ? 18.75 -20.766 7.742 1 95.88 225 LEU B CA 1
ATOM 4018 C C . LEU B 1 225 ? 20.203 -20.953 8.148 1 95.88 225 LEU B C 1
ATOM 4020 O O . LEU B 1 225 ? 20.953 -19.984 8.258 1 95.88 225 LEU B O 1
ATOM 4024 N N . ARG B 1 226 ? 20.484 -22.156 8.469 1 93.81 226 ARG B N 1
ATOM 4025 C CA . ARG B 1 226 ? 21.891 -22.438 8.742 1 93.81 226 ARG B CA 1
ATOM 4026 C C . ARG B 1 226 ? 22.766 -22.078 7.551 1 93.81 226 ARG B C 1
ATOM 4028 O O . ARG B 1 226 ? 22.453 -22.406 6.41 1 93.81 226 ARG B O 1
ATOM 4035 N N . GLY B 1 227 ? 23.844 -21.312 7.77 1 94.94 227 GLY B N 1
ATOM 4036 C CA . GLY B 1 227 ? 24.734 -20.875 6.707 1 94.94 227 GLY B CA 1
ATOM 4037 C C . GLY B 1 227 ? 24.359 -19.516 6.141 1 94.94 227 GLY B C 1
ATOM 4038 O O . GLY B 1 227 ? 25.109 -18.953 5.336 1 94.94 227 GLY B O 1
ATOM 4039 N N . TYR B 1 228 ? 23.266 -19.047 6.582 1 97.38 228 TYR B N 1
ATOM 4040 C CA . TYR B 1 228 ? 22.844 -17.719 6.145 1 97.38 228 TYR B CA 1
ATOM 4041 C C . TYR B 1 228 ? 23.266 -16.656 7.148 1 97.38 228 TYR B C 1
ATOM 4043 O O . TYR B 1 228 ? 23.328 -16.922 8.352 1 97.38 228 TYR B O 1
ATOM 4051 N N . ARG B 1 229 ? 23.578 -15.539 6.684 1 97.94 229 ARG B N 1
ATOM 4052 C CA . ARG B 1 229 ? 23.688 -14.359 7.535 1 97.94 229 ARG B CA 1
ATOM 4053 C C . ARG B 1 229 ? 22.344 -13.672 7.699 1 97.94 229 ARG B C 1
ATOM 4055 O O . ARG B 1 229 ? 21.688 -13.336 6.711 1 97.94 229 ARG B O 1
ATOM 4062 N N . LEU B 1 230 ? 21.922 -13.477 8.93 1 98.19 230 LEU B N 1
ATOM 4063 C CA . LEU B 1 230 ? 20.625 -12.891 9.219 1 98.19 230 LEU B CA 1
ATOM 4064 C C . LEU B 1 230 ? 20.75 -11.398 9.523 1 98.19 230 LEU B C 1
ATOM 4066 O O . LEU B 1 230 ? 21.453 -11.016 10.453 1 98.19 230 LEU B O 1
ATOM 4070 N N . PHE B 1 231 ? 20.094 -10.586 8.711 1 98.38 231 PHE B N 1
ATOM 4071 C CA . PHE B 1 231 ? 20.062 -9.141 8.883 1 98.38 231 PHE B CA 1
ATOM 4072 C C . PHE B 1 231 ? 18.703 -8.688 9.414 1 98.38 231 PHE B C 1
ATOM 4074 O O . PHE B 1 231 ? 17.672 -8.93 8.781 1 98.38 231 PHE B O 1
ATOM 4081 N N . SER B 1 232 ? 18.688 -8.078 10.562 1 97.88 232 SER B N 1
ATOM 4082 C CA . SER B 1 232 ? 17.469 -7.41 11.016 1 97.88 232 SER B CA 1
ATOM 4083 C C . SER B 1 232 ? 17.453 -5.945 10.594 1 97.88 232 SER B C 1
ATOM 4085 O O . SER B 1 232 ? 18.516 -5.355 10.344 1 97.88 232 SER B O 1
ATOM 4087 N N . THR B 1 233 ? 16.297 -5.391 10.43 1 94.5 233 THR B N 1
ATOM 4088 C CA . THR B 1 233 ? 16.141 -3.975 10.102 1 94.5 233 THR B CA 1
ATOM 4089 C C . THR B 1 233 ? 15.68 -3.188 11.328 1 94.5 233 THR B C 1
ATOM 4091 O O . THR B 1 233 ? 14.641 -3.5 11.914 1 94.5 233 THR B O 1
ATOM 4094 N N . ARG B 1 234 ? 16.469 -2.23 11.648 1 91.44 234 ARG B N 1
ATOM 4095 C CA . ARG B 1 234 ? 16.172 -1.43 12.836 1 91.44 234 ARG B CA 1
ATOM 4096 C C . ARG B 1 234 ? 16.594 0.022 12.633 1 91.44 234 ARG B C 1
ATOM 4098 O O . ARG B 1 234 ? 17.516 0.305 11.867 1 91.44 234 ARG B O 1
ATOM 4105 N N . LEU B 1 235 ? 15.914 0.898 13.406 1 89.19 235 LEU B N 1
ATOM 4106 C CA . LEU B 1 235 ? 16.203 2.324 13.328 1 89.19 235 LEU B CA 1
ATOM 4107 C C . LEU B 1 235 ? 17.609 2.619 13.844 1 89.19 235 LEU B C 1
ATOM 4109 O O . LEU B 1 235 ? 18.297 3.506 13.32 1 89.19 235 LEU B O 1
ATOM 4113 N N . ASP B 1 236 ? 18.031 1.818 14.836 1 90.31 236 ASP B N 1
ATOM 4114 C CA . ASP B 1 236 ? 19.328 2.09 15.469 1 90.31 236 ASP B CA 1
ATOM 4115 C C . ASP B 1 236 ? 20.359 1.056 15.055 1 90.31 236 ASP B C 1
ATOM 4117 O O . ASP B 1 236 ? 21.328 0.805 15.797 1 90.31 236 ASP B O 1
ATOM 4121 N N . GLY B 1 237 ? 20.172 0.459 13.938 1 93.31 237 GLY B N 1
ATOM 4122 C CA . GLY B 1 237 ? 21.156 -0.497 13.453 1 93.31 237 GLY B CA 1
ATOM 4123 C C . GLY B 1 237 ? 22.5 0.128 13.164 1 93.31 237 GLY B C 1
ATOM 4124 O O . GLY B 1 237 ? 22.578 1.289 12.758 1 93.31 237 GLY B O 1
ATOM 4125 N N . SER B 1 238 ? 23.484 -0.686 13.242 1 94.75 238 SER B N 1
ATOM 4126 C CA . SER B 1 238 ? 24.844 -0.179 13.078 1 94.75 238 SER B CA 1
ATOM 4127 C C . SER B 1 238 ? 25.266 -0.184 11.609 1 94.75 238 SER B C 1
ATOM 4129 O O . SER B 1 238 ? 26.141 0.582 11.211 1 94.75 238 SER B O 1
ATOM 4131 N N . LEU B 1 239 ? 24.688 -0.985 10.805 1 96.81 239 LEU B N 1
ATOM 4132 C CA . LEU B 1 239 ? 25.031 -1.085 9.383 1 96.81 239 LEU B CA 1
ATOM 4133 C C . LEU B 1 239 ? 24.062 -0.264 8.539 1 96.81 239 LEU B C 1
ATOM 4135 O O . LEU B 1 239 ? 22.891 -0.615 8.406 1 96.81 239 LEU B O 1
ATOM 4139 N N . PRO B 1 240 ? 24.531 0.83 7.984 1 96.69 240 PRO B N 1
ATOM 4140 C CA . PRO B 1 240 ? 23.641 1.521 7.055 1 96.69 240 PRO B CA 1
ATOM 4141 C C . PRO B 1 240 ? 23.344 0.704 5.797 1 96.69 240 PRO B C 1
ATOM 4143 O O . PRO B 1 240 ? 24.234 0.03 5.273 1 96.69 240 PRO B O 1
ATOM 4146 N N . SER B 1 241 ? 22.109 0.755 5.387 1 96.56 241 SER B N 1
ATOM 4147 C CA . SER B 1 241 ? 21.688 -0.009 4.215 1 96.56 241 SER B CA 1
ATOM 4148 C C . SER B 1 241 ? 22.5 0.379 2.982 1 96.56 241 SER B C 1
ATOM 4150 O O . SER B 1 241 ? 22.672 -0.423 2.061 1 96.56 241 SER B O 1
ATOM 4152 N N . THR B 1 242 ? 23.062 1.541 2.957 1 94.62 242 THR B N 1
ATOM 4153 C CA . THR B 1 242 ? 23.875 2.021 1.843 1 94.62 242 THR B CA 1
ATOM 4154 C C . THR B 1 242 ? 25.203 1.27 1.775 1 94.62 242 THR B C 1
ATOM 4156 O O . THR B 1 242 ? 25.906 1.321 0.76 1 94.62 242 THR B O 1
ATOM 4159 N N . ARG B 1 243 ? 25.547 0.521 2.82 1 95.38 243 ARG B N 1
ATOM 4160 C CA . ARG B 1 243 ? 26.781 -0.249 2.861 1 95.38 243 ARG B CA 1
ATOM 4161 C C . ARG B 1 243 ? 26.5 -1.741 2.998 1 95.38 243 ARG B C 1
ATOM 4163 O O . ARG B 1 243 ? 27.375 -2.518 3.359 1 95.38 243 ARG B O 1
ATOM 4170 N N . LEU B 1 244 ? 25.344 -2.137 2.746 1 96 244 LEU B N 1
ATOM 4171 C CA . LEU B 1 244 ? 24.906 -3.516 2.926 1 96 244 LEU B CA 1
ATOM 4172 C C . LEU B 1 244 ? 25.719 -4.461 2.049 1 96 244 LEU B C 1
ATOM 4174 O O . LEU B 1 244 ? 26.047 -5.57 2.473 1 96 244 LEU B O 1
ATOM 4178 N N . GLN B 1 245 ? 26.078 -4.043 0.859 1 93.5 245 GLN B N 1
ATOM 4179 C CA . GLN B 1 245 ? 26.797 -4.871 -0.111 1 93.5 245 GLN B CA 1
ATOM 4180 C C . GLN B 1 245 ? 28.109 -5.387 0.463 1 93.5 245 GLN B C 1
ATOM 4182 O O . GLN B 1 245 ? 28.547 -6.496 0.138 1 93.5 245 GLN B O 1
ATOM 4187 N N . GLU B 1 246 ? 28.641 -4.625 1.316 1 94.75 246 GLU B N 1
ATOM 4188 C CA . GLU B 1 246 ? 29.938 -4.957 1.904 1 94.75 246 GLU B CA 1
ATOM 4189 C C . GLU B 1 246 ? 29.812 -6.145 2.857 1 94.75 246 GLU B C 1
ATOM 4191 O O . GLU B 1 246 ? 30.828 -6.758 3.219 1 94.75 246 GLU B O 1
ATOM 4196 N N . ARG B 1 247 ? 28.594 -6.461 3.238 1 96.56 247 ARG B N 1
ATOM 4197 C CA . ARG B 1 247 ? 28.406 -7.449 4.293 1 96.56 247 ARG B CA 1
ATOM 4198 C C . ARG B 1 247 ? 27.703 -8.695 3.764 1 96.56 247 ARG B C 1
ATOM 4200 O O . ARG B 1 247 ? 27.562 -9.688 4.48 1 96.56 247 ARG B O 1
ATOM 4207 N N . LEU B 1 248 ? 27.359 -8.648 2.531 1 96.88 248 LEU B N 1
ATOM 4208 C CA . LEU B 1 248 ? 26.625 -9.758 1.944 1 96.88 248 LEU B CA 1
ATOM 4209 C C . LEU B 1 248 ? 27.516 -10.977 1.749 1 96.88 248 LEU B C 1
ATOM 4211 O O . LEU B 1 248 ? 28.688 -10.836 1.418 1 96.88 248 LEU B O 1
ATOM 4215 N N . THR B 1 249 ? 26.969 -12.172 1.86 1 96.19 249 THR B N 1
ATOM 4216 C CA . THR B 1 249 ? 27.703 -13.422 1.738 1 96.19 249 THR B CA 1
ATOM 4217 C C . THR B 1 249 ? 27.188 -14.25 0.562 1 96.19 249 THR B C 1
ATOM 4219 O O . THR B 1 249 ? 27.828 -15.227 0.158 1 96.19 249 THR B O 1
ATOM 4222 N N . GLY B 1 250 ? 26.109 -13.891 0.045 1 94.12 250 GLY B N 1
ATOM 4223 C CA . GLY B 1 250 ? 25.438 -14.695 -0.968 1 94.12 250 GLY B CA 1
ATOM 4224 C C . GLY B 1 250 ? 24.375 -15.617 -0.398 1 94.12 250 GLY B C 1
ATOM 4225 O O . GLY B 1 250 ? 23.609 -16.219 -1.146 1 94.12 250 GLY B O 1
ATOM 4226 N N . ARG B 1 251 ? 24.406 -15.812 0.832 1 96.62 251 ARG B N 1
ATOM 4227 C CA . ARG B 1 251 ? 23.359 -16.469 1.611 1 96.62 251 ARG B CA 1
ATOM 4228 C C . ARG B 1 251 ? 22.875 -15.57 2.736 1 96.62 251 ARG B C 1
ATOM 4230 O O . ARG B 1 251 ? 23.375 -15.641 3.861 1 96.62 251 ARG B O 1
ATOM 4237 N N . ASP B 1 252 ? 21.938 -14.781 2.373 1 97.88 252 ASP B N 1
ATOM 4238 C CA . ASP B 1 252 ? 21.531 -13.719 3.281 1 97.88 252 ASP B CA 1
ATOM 4239 C C . ASP B 1 252 ? 20.016 -13.75 3.52 1 97.88 252 ASP B C 1
ATOM 4241 O O . ASP B 1 252 ? 19.25 -14.008 2.592 1 97.88 252 ASP B O 1
ATOM 4245 N N . ALA B 1 253 ? 19.594 -13.57 4.738 1 98.19 253 ALA B N 1
ATOM 4246 C CA . ALA B 1 253 ? 18.188 -13.453 5.117 1 98.19 253 ALA B CA 1
ATOM 4247 C C . ALA B 1 253 ? 17.906 -12.086 5.738 1 98.19 253 ALA B C 1
ATOM 4249 O O . ALA B 1 253 ? 18.703 -11.586 6.535 1 98.19 253 ALA B O 1
ATOM 4250 N N . PHE B 1 254 ? 16.891 -11.516 5.328 1 98.5 254 PHE B N 1
ATOM 4251 C CA . PHE B 1 254 ? 16.5 -10.203 5.816 1 98.5 254 PHE B CA 1
ATOM 4252 C C . PHE B 1 254 ? 15.203 -10.281 6.621 1 98.5 254 PHE B C 1
ATOM 4254 O O . PHE B 1 254 ? 14.18 -10.734 6.113 1 98.5 254 PHE B O 1
ATOM 4261 N N . LEU B 1 255 ? 15.273 -9.82 7.863 1 98.5 255 LEU B N 1
ATOM 4262 C CA . LEU B 1 255 ? 14.141 -9.883 8.781 1 98.5 255 LEU B CA 1
ATOM 4263 C C . LEU B 1 255 ? 13.414 -8.539 8.852 1 98.5 255 LEU B C 1
ATOM 4265 O O . LEU B 1 255 ? 14.039 -7.512 9.133 1 98.5 255 LEU B O 1
ATOM 4269 N N . PHE B 1 256 ? 12.117 -8.539 8.578 1 98.12 256 PHE B N 1
ATOM 4270 C CA . PHE B 1 256 ? 11.266 -7.363 8.688 1 98.12 256 PHE B CA 1
ATOM 4271 C C . PHE B 1 256 ? 10.148 -7.594 9.695 1 98.12 256 PHE B C 1
ATOM 4273 O O . PHE B 1 256 ? 9.594 -8.695 9.773 1 98.12 256 PHE B O 1
ATOM 4280 N N . GLY B 1 257 ? 9.805 -6.562 10.398 1 95.81 257 GLY B N 1
ATOM 4281 C CA . GLY B 1 257 ? 8.891 -6.723 11.523 1 95.81 257 GLY B CA 1
ATOM 4282 C C . GLY B 1 257 ? 7.5 -6.184 11.242 1 95.81 257 GLY B C 1
ATOM 4283 O O . GLY B 1 257 ? 7.219 -5.715 10.141 1 95.81 257 GLY B O 1
ATOM 4284 N N . HIS B 1 258 ? 6.707 -6.312 12.289 1 93.81 258 HIS B N 1
ATOM 4285 C CA . HIS B 1 258 ? 5.328 -5.832 12.32 1 93.81 258 HIS B CA 1
ATOM 4286 C C . HIS B 1 258 ? 5.258 -4.336 12.039 1 93.81 258 HIS B C 1
ATOM 4288 O O . HIS B 1 258 ? 6.129 -3.578 12.477 1 93.81 258 HIS B O 1
ATOM 4294 N N . GLU B 1 259 ? 4.199 -3.891 11.367 1 88.94 259 GLU B N 1
ATOM 4295 C CA . GLU B 1 259 ? 4.023 -2.514 10.922 1 88.94 259 GLU B CA 1
ATOM 4296 C C . GLU B 1 259 ? 3.943 -1.553 12.102 1 88.94 259 GLU B C 1
ATOM 4298 O O . GLU B 1 259 ? 4.422 -0.421 12.023 1 88.94 259 GLU B O 1
ATOM 4303 N N . ALA B 1 260 ? 3.395 -2.023 13.258 1 84.31 260 ALA B N 1
ATOM 4304 C CA . ALA B 1 260 ? 3.227 -1.166 14.43 1 84.31 260 ALA B CA 1
ATOM 4305 C C . ALA B 1 260 ? 4.336 -1.408 15.445 1 84.31 260 ALA B C 1
ATOM 4307 O O . ALA B 1 260 ? 4.941 -0.459 15.953 1 84.31 260 ALA B O 1
ATOM 4308 N N . ARG B 1 261 ? 4.77 -2.676 15.586 1 89 261 ARG B N 1
ATOM 4309 C CA . ARG B 1 261 ? 5.609 -3.045 16.719 1 89 261 ARG B CA 1
ATOM 4310 C C . ARG B 1 261 ? 7.043 -3.324 16.281 1 89 261 ARG B C 1
ATOM 4312 O O . ARG B 1 261 ? 7.953 -3.395 17.109 1 89 261 ARG B O 1
ATOM 4319 N N . GLY B 1 262 ? 7.184 -3.428 15.016 1 93.44 262 GLY B N 1
ATOM 4320 C CA . GLY B 1 262 ? 8.5 -3.82 14.539 1 93.44 262 GLY B CA 1
ATOM 4321 C C . GLY B 1 262 ? 8.805 -5.285 14.781 1 93.44 262 GLY B C 1
ATOM 4322 O O . GLY B 1 262 ? 7.895 -6.113 14.844 1 93.44 262 GLY B O 1
ATOM 4323 N N . LEU B 1 263 ? 10.047 -5.613 14.797 1 96.38 263 LEU B N 1
ATOM 4324 C CA . LEU B 1 263 ? 10.477 -6.992 14.992 1 96.38 263 LEU B CA 1
ATOM 4325 C C . LEU B 1 263 ? 10.305 -7.418 16.438 1 96.38 263 LEU B C 1
ATOM 4327 O O . LEU B 1 263 ? 10.586 -6.645 17.359 1 96.38 263 LEU B O 1
ATOM 4331 N N . SER B 1 264 ? 9.891 -8.656 16.609 1 96.12 264 SER B N 1
ATOM 4332 C CA . SER B 1 264 ? 9.844 -9.227 17.953 1 96.12 264 SER B CA 1
ATOM 4333 C C . SER B 1 264 ? 11.25 -9.398 18.531 1 96.12 264 SER B C 1
ATOM 4335 O O . SER B 1 264 ? 12.227 -9.492 17.781 1 96.12 264 SER B O 1
ATOM 4337 N N . ARG B 1 265 ? 11.312 -9.406 19.797 1 95.25 265 ARG B N 1
ATOM 4338 C CA . ARG B 1 265 ? 12.594 -9.617 20.484 1 95.25 265 ARG B CA 1
ATOM 4339 C C . ARG B 1 265 ? 13.219 -10.945 20.062 1 95.25 265 ARG B C 1
ATOM 4341 O O . ARG B 1 265 ? 14.43 -11.031 19.891 1 95.25 265 ARG B O 1
ATOM 4348 N N . GLU B 1 266 ? 12.406 -11.922 19.938 1 95.44 266 GLU B N 1
ATOM 4349 C CA . GLU B 1 266 ? 12.867 -13.25 19.531 1 95.44 266 GLU B CA 1
ATOM 4350 C C . GLU B 1 266 ? 13.602 -13.203 18.203 1 95.44 266 GLU B C 1
ATOM 4352 O O . GLU B 1 266 ? 14.672 -13.797 18.047 1 95.44 266 GLU B O 1
ATOM 4357 N N . LEU B 1 267 ? 13.109 -12.539 17.25 1 96.62 267 LEU B N 1
ATOM 4358 C CA . LEU B 1 267 ? 13.742 -12.469 15.945 1 96.62 267 LEU B CA 1
ATOM 4359 C C . LEU B 1 267 ? 14.938 -11.523 15.961 1 96.62 267 LEU B C 1
ATOM 4361 O O . LEU B 1 267 ? 15.93 -11.766 15.273 1 96.62 267 LEU B O 1
ATOM 4365 N N . LEU B 1 268 ? 14.852 -10.461 16.734 1 96.25 268 LEU B N 1
ATOM 4366 C CA . LEU B 1 268 ? 15.977 -9.555 16.875 1 96.25 268 LEU B CA 1
ATOM 4367 C C . LEU B 1 268 ? 17.203 -10.281 17.406 1 96.25 268 LEU B C 1
ATOM 4369 O O . LEU B 1 268 ? 18.328 -10.039 16.953 1 96.25 268 LEU B O 1
ATOM 4373 N N . ASP B 1 269 ? 16.953 -11.195 18.266 1 95.62 269 ASP B N 1
ATOM 4374 C CA . ASP B 1 269 ? 18.031 -11.938 18.922 1 95.62 269 ASP B CA 1
ATOM 4375 C C . ASP B 1 269 ? 18.672 -12.938 17.953 1 95.62 269 ASP B C 1
ATOM 4377 O O . ASP B 1 269 ? 19.797 -13.383 18.172 1 95.62 269 ASP B O 1
ATOM 4381 N N . LEU B 1 270 ? 18.016 -13.289 16.922 1 96.38 270 LEU B N 1
ATOM 4382 C CA . LEU B 1 270 ? 18.516 -14.25 15.938 1 96.38 270 LEU B CA 1
ATOM 4383 C C . LEU B 1 270 ? 19.453 -13.578 14.945 1 96.38 270 LEU B C 1
ATOM 4385 O O . LEU B 1 270 ? 20.219 -14.25 14.258 1 96.38 270 LEU B O 1
ATOM 4389 N N . ALA B 1 271 ? 19.375 -12.305 14.82 1 97.38 271 ALA B N 1
ATOM 4390 C CA . ALA B 1 271 ? 20.078 -11.586 13.758 1 97.38 271 ALA B CA 1
ATOM 4391 C C . ALA B 1 271 ? 21.578 -11.562 14.008 1 97.38 271 ALA B C 1
ATOM 4393 O O . ALA B 1 271 ? 22.016 -11.422 15.148 1 97.38 271 ALA B O 1
ATOM 4394 N N . ASP B 1 272 ? 22.328 -11.695 12.961 1 97.88 272 ASP B N 1
ATOM 4395 C CA . ASP B 1 272 ? 23.781 -11.562 13.016 1 97.88 272 ASP B CA 1
ATOM 4396 C C . ASP B 1 272 ? 24.203 -10.102 12.953 1 97.88 272 ASP B C 1
ATOM 4398 O O . ASP B 1 272 ? 25.234 -9.727 13.508 1 97.88 272 ASP B O 1
ATOM 4402 N N . GLU B 1 273 ? 23.453 -9.273 12.227 1 97.75 273 GLU B N 1
ATOM 4403 C CA . GLU B 1 273 ? 23.688 -7.84 12.078 1 97.75 273 GLU B CA 1
ATOM 4404 C C . GLU B 1 273 ? 22.391 -7.062 11.984 1 97.75 273 GLU B C 1
ATOM 4406 O O . GLU B 1 273 ? 21.359 -7.605 11.562 1 97.75 273 GLU B O 1
ATOM 4411 N N . HIS B 1 274 ? 22.5 -5.801 12.406 1 97.88 274 HIS B N 1
ATOM 4412 C CA . HIS B 1 274 ? 21.344 -4.906 12.359 1 97.88 274 HIS B CA 1
ATOM 4413 C C . HIS B 1 274 ? 21.562 -3.791 11.344 1 97.88 274 HIS B C 1
ATOM 4415 O O . HIS B 1 274 ? 22.484 -2.992 11.469 1 97.88 274 HIS B O 1
ATOM 4421 N N . VAL B 1 275 ? 20.672 -3.768 10.336 1 97.44 275 VAL B N 1
ATOM 4422 C CA . VAL B 1 275 ? 20.766 -2.807 9.242 1 97.44 275 VAL B CA 1
ATOM 4423 C C . VAL B 1 275 ? 19.844 -1.619 9.516 1 97.44 275 VAL B C 1
ATOM 4425 O O . VAL B 1 275 ? 18.703 -1.796 9.969 1 97.44 275 VAL B O 1
ATOM 4428 N N . ARG B 1 276 ? 20.312 -0.481 9.273 1 96.31 276 ARG B N 1
ATOM 4429 C CA . ARG B 1 276 ? 19.484 0.728 9.344 1 96.31 276 ARG B CA 1
ATOM 4430 C C . ARG B 1 276 ? 19.344 1.367 7.969 1 96.31 276 ARG B C 1
ATOM 4432 O O . ARG B 1 276 ? 20.297 1.408 7.191 1 96.31 276 ARG B O 1
ATOM 4439 N N . ILE B 1 277 ? 18.172 1.685 7.613 1 96.5 277 ILE B N 1
ATOM 4440 C CA . ILE B 1 277 ? 17.953 2.549 6.461 1 96.5 277 ILE B CA 1
ATOM 4441 C C . ILE B 1 277 ? 18.047 4.012 6.887 1 96.5 277 ILE B C 1
ATOM 4443 O O . ILE B 1 277 ? 17.25 4.484 7.695 1 96.5 277 ILE B O 1
ATOM 4447 N N . PRO B 1 278 ? 19 4.668 6.418 1 95.69 278 PRO B N 1
ATOM 4448 C CA . PRO B 1 278 ? 19.141 6.066 6.832 1 95.69 278 PRO B CA 1
ATOM 4449 C C . PRO B 1 278 ? 17.906 6.902 6.492 1 95.69 278 PRO B C 1
ATOM 4451 O O . PRO B 1 278 ? 17.453 6.906 5.344 1 95.69 278 PRO B O 1
ATOM 4454 N N . MET B 1 279 ? 17.375 7.602 7.461 1 94.56 279 MET B N 1
ATOM 4455 C CA . MET B 1 279 ? 16.172 8.422 7.301 1 94.56 279 MET B CA 1
ATOM 4456 C C . MET B 1 279 ? 16.328 9.75 8.031 1 94.56 279 MET B C 1
ATOM 4458 O O . MET B 1 279 ? 17.25 9.922 8.836 1 94.56 279 MET B O 1
ATOM 4462 N N . SER B 1 280 ? 15.461 10.672 7.73 1 91.44 280 SER B N 1
ATOM 4463 C CA . SER B 1 280 ? 15.398 11.938 8.461 1 91.44 280 SER B CA 1
ATOM 4464 C C . SER B 1 280 ? 15.062 11.703 9.93 1 91.44 280 SER B C 1
ATOM 4466 O O . SER B 1 280 ? 14.359 10.758 10.273 1 91.44 280 SER B O 1
ATOM 4468 N N . PRO B 1 281 ? 15.508 12.438 10.906 1 83.06 281 PRO B N 1
ATOM 4469 C CA . PRO B 1 281 ? 15.383 12.219 12.352 1 83.06 281 PRO B CA 1
ATOM 4470 C C . PRO B 1 281 ? 13.938 12.172 12.82 1 83.06 281 PRO B C 1
ATOM 4472 O O . PRO B 1 281 ? 13.633 11.539 13.836 1 83.06 281 PRO B O 1
ATOM 4475 N N . HIS B 1 282 ? 12.984 12.711 12.164 1 79.25 282 HIS B N 1
ATOM 4476 C CA . HIS B 1 282 ? 11.617 12.797 12.672 1 79.25 282 HIS B CA 1
ATOM 4477 C C . HIS B 1 282 ? 10.766 11.641 12.148 1 79.25 282 HIS B C 1
ATOM 4479 O O . HIS B 1 282 ? 9.586 11.523 12.5 1 79.25 282 HIS B O 1
ATOM 4485 N N . VAL B 1 283 ? 11.438 10.805 11.461 1 83.88 283 VAL B N 1
ATOM 4486 C CA . VAL B 1 283 ? 10.695 9.68 10.891 1 83.88 283 VAL B CA 1
ATOM 4487 C C . VAL B 1 283 ? 11.062 8.391 11.625 1 83.88 283 VAL B C 1
ATOM 4489 O O . VAL B 1 283 ? 12.242 8.094 11.828 1 83.88 283 VAL B O 1
ATOM 4492 N N . ASP B 1 284 ? 10.062 7.602 12.062 1 81.44 284 ASP B N 1
ATOM 4493 C CA . ASP B 1 284 ? 10.312 6.441 12.914 1 81.44 284 ASP B CA 1
ATOM 4494 C C . ASP B 1 284 ? 10.398 5.164 12.078 1 81.44 284 ASP B C 1
ATOM 4496 O O . ASP B 1 284 ? 10.93 4.148 12.547 1 81.44 284 ASP B O 1
ATOM 4500 N N . SER B 1 285 ? 9.828 5.18 10.984 1 89.06 285 SER B N 1
ATOM 4501 C CA . SER B 1 285 ? 9.898 3.957 10.195 1 89.06 285 SER B CA 1
ATOM 4502 C C . SER B 1 285 ? 9.391 4.188 8.773 1 89.06 285 SER B C 1
ATOM 4504 O O . SER B 1 285 ? 8.727 5.191 8.508 1 89.06 285 SER B O 1
ATOM 4506 N N . LEU B 1 286 ? 9.781 3.324 7.91 1 94.31 286 LEU B N 1
ATOM 4507 C CA . LEU B 1 286 ? 9.25 3.254 6.555 1 94.31 286 LEU B CA 1
ATOM 4508 C C . LEU B 1 286 ? 8.125 2.23 6.461 1 94.31 286 LEU B C 1
ATOM 4510 O O . LEU B 1 286 ? 7.984 1.375 7.34 1 94.31 286 LEU B O 1
ATOM 4514 N N . ASN B 1 287 ? 7.277 2.414 5.5 1 95.94 287 ASN B N 1
ATOM 4515 C CA . ASN B 1 287 ? 6.379 1.322 5.137 1 95.94 287 ASN B CA 1
ATOM 4516 C C . ASN B 1 287 ? 7.145 0.025 4.891 1 95.94 287 ASN B C 1
ATOM 4518 O O . ASN B 1 287 ? 8.156 0.022 4.195 1 95.94 287 ASN B O 1
ATOM 4522 N N . VAL B 1 288 ? 6.68 -1.05 5.41 1 97.81 288 VAL B N 1
ATOM 4523 C CA . VAL B 1 288 ? 7.434 -2.299 5.387 1 97.81 288 VAL B CA 1
ATOM 4524 C C . VAL B 1 288 ? 7.648 -2.746 3.943 1 97.81 288 VAL B C 1
ATOM 4526 O O . VAL B 1 288 ? 8.688 -3.324 3.615 1 97.81 288 VAL B O 1
ATOM 4529 N N . GLY B 1 289 ? 6.656 -2.543 3.037 1 98 289 GLY B N 1
ATOM 4530 C CA . GLY B 1 289 ? 6.848 -2.852 1.629 1 98 289 GLY B CA 1
ATOM 4531 C C . GLY B 1 289 ? 7.973 -2.062 0.991 1 98 289 GLY B C 1
ATOM 4532 O O . GLY B 1 289 ? 8.758 -2.609 0.215 1 98 289 GLY B O 1
ATOM 4533 N N . VAL B 1 290 ? 8.055 -0.767 1.33 1 98.25 290 VAL B N 1
ATOM 4534 C CA . VAL B 1 290 ? 9.117 0.098 0.829 1 98.25 290 VAL B CA 1
ATOM 4535 C C . VAL B 1 290 ? 10.461 -0.354 1.397 1 98.25 290 VAL B C 1
ATOM 4537 O O . VAL B 1 290 ? 11.453 -0.426 0.673 1 98.25 290 VAL B O 1
ATOM 4540 N N . ALA B 1 291 ? 10.5 -0.696 2.699 1 98.19 291 ALA B N 1
ATOM 4541 C CA . ALA B 1 291 ? 11.727 -1.157 3.346 1 98.19 291 ALA B CA 1
ATOM 4542 C C . ALA B 1 291 ? 12.266 -2.412 2.666 1 98.19 291 ALA B C 1
ATOM 4544 O O . ALA B 1 291 ? 13.469 -2.514 2.4 1 98.19 291 ALA B O 1
ATOM 4545 N N . VAL B 1 292 ? 11.375 -3.35 2.387 1 98.44 292 VAL B N 1
ATOM 4546 C CA . VAL B 1 292 ? 11.766 -4.578 1.699 1 98.44 292 VAL B CA 1
ATOM 4547 C C . VAL B 1 292 ? 12.359 -4.242 0.334 1 98.44 292 VAL B C 1
ATOM 4549 O O . VAL B 1 292 ? 13.414 -4.762 -0.036 1 98.44 292 VAL B O 1
ATOM 4552 N N . GLY B 1 293 ? 11.695 -3.322 -0.394 1 98.25 293 GLY B N 1
ATOM 4553 C CA . GLY B 1 293 ? 12.18 -2.922 -1.705 1 98.25 293 GLY B CA 1
ATOM 4554 C C . GLY B 1 293 ? 13.562 -2.299 -1.664 1 98.25 293 GLY B C 1
ATOM 4555 O O . GLY B 1 293 ? 14.43 -2.648 -2.467 1 98.25 293 GLY B O 1
ATOM 4556 N N . VAL B 1 294 ? 13.781 -1.41 -0.729 1 97.81 294 VAL B N 1
ATOM 4557 C CA . VAL B 1 294 ? 15.047 -0.703 -0.57 1 97.81 294 VAL B CA 1
ATOM 4558 C C . VAL B 1 294 ? 16.156 -1.7 -0.258 1 97.81 294 VAL B C 1
ATOM 4560 O O . VAL B 1 294 ? 17.234 -1.658 -0.872 1 97.81 294 VAL B O 1
ATOM 4563 N N . LEU B 1 295 ? 15.922 -2.637 0.622 1 97.44 295 LEU B N 1
ATOM 4564 C CA . LEU B 1 295 ? 16.969 -3.562 1.043 1 97.44 295 LEU B CA 1
ATOM 4565 C C . LEU B 1 295 ? 17.281 -4.574 -0.057 1 97.44 295 LEU B C 1
ATOM 4567 O O . LEU B 1 295 ? 18.438 -4.863 -0.334 1 97.44 295 LEU B O 1
ATOM 4571 N N . LEU B 1 296 ? 16.234 -5.125 -0.671 1 97.44 296 LEU B N 1
ATOM 4572 C CA . LEU B 1 296 ? 16.484 -6.082 -1.745 1 97.44 296 LEU B CA 1
ATOM 4573 C C . LEU B 1 296 ? 17.219 -5.422 -2.906 1 97.44 296 LEU B C 1
ATOM 4575 O O . LEU B 1 296 ? 18.109 -6.031 -3.508 1 97.44 296 LEU B O 1
ATOM 4579 N N . HIS B 1 297 ? 16.844 -4.176 -3.227 1 97 297 HIS B N 1
ATOM 4580 C CA . HIS B 1 297 ? 17.547 -3.439 -4.266 1 97 297 HIS B CA 1
ATOM 4581 C C . HIS B 1 297 ? 19.016 -3.266 -3.916 1 97 297 HIS B C 1
ATOM 4583 O O . HIS B 1 297 ? 19.875 -3.354 -4.793 1 97 297 HIS B O 1
ATOM 4589 N N . SER B 1 298 ? 19.281 -3.047 -2.639 1 95.19 298 SER B N 1
ATOM 4590 C CA . SER B 1 298 ? 20.641 -2.83 -2.162 1 95.19 298 SER B CA 1
ATOM 4591 C C . SER B 1 298 ? 21.484 -4.086 -2.322 1 95.19 298 SER B C 1
ATOM 4593 O O . SER B 1 298 ? 22.719 -4.027 -2.229 1 95.19 298 SER B O 1
ATOM 4595 N N . THR B 1 299 ? 20.859 -5.25 -2.527 1 94.69 299 THR B N 1
ATOM 4596 C CA . THR B 1 299 ? 21.609 -6.492 -2.703 1 94.69 299 THR B CA 1
ATOM 4597 C C . THR B 1 299 ? 22.016 -6.676 -4.164 1 94.69 299 THR B C 1
ATOM 4599 O O . THR B 1 299 ? 22.844 -7.531 -4.477 1 94.69 299 THR B O 1
ATOM 4602 N N . LEU B 1 300 ? 21.375 -5.848 -5.043 1 91.5 300 LEU B N 1
ATOM 4603 C CA . LEU B 1 300 ? 21.656 -5.992 -6.465 1 91.5 300 LEU B CA 1
ATOM 4604 C C . LEU B 1 300 ? 23.047 -5.457 -6.789 1 91.5 300 LEU B C 1
ATOM 4606 O O . LEU B 1 300 ? 23.484 -4.449 -6.227 1 91.5 300 LEU B O 1
ATOM 4610 N N . LYS B 1 301 ? 23.812 -6.297 -7.555 1 75.44 301 LYS B N 1
ATOM 4611 C CA . LYS B 1 301 ? 25.156 -5.918 -7.969 1 75.44 301 LYS B CA 1
ATOM 4612 C C . LYS B 1 301 ? 25.109 -4.953 -9.156 1 75.44 301 LYS B C 1
ATOM 4614 O O . LYS B 1 301 ? 24.219 -5.043 -10 1 75.44 301 LYS B O 1
ATOM 4619 N N . GLY B 1 302 ? 25.75 -3.734 -8.984 1 62.47 302 GLY B N 1
ATOM 4620 C CA . GLY B 1 302 ? 25.859 -2.744 -10.039 1 62.47 302 GLY B CA 1
ATOM 4621 C C . GLY B 1 302 ? 26.328 -3.33 -11.359 1 62.47 302 GLY B C 1
ATOM 4622 O O . GLY B 1 302 ? 26.844 -4.449 -11.398 1 62.47 302 GLY B O 1
#

pLDDT: mean 88.41, std 15.65, range [26.89, 98.5]

Organism: NCBI:txid2562239

Radius of gyration: 26.58 Å; Cα contacts (8 Å, |Δi|>4): 1242; chains: 2; bounding box: 59×63×114 Å

Solvent-accessible surface area (backbone atoms only — not comparable to full-atom values): 32662 Å² total; per-residue (Å²): 136,86,81,76,81,73,79,73,75,71,66,72,79,75,66,65,86,66,81,62,21,73,44,83,50,80,81,33,43,32,50,45,56,56,55,35,37,77,38,72,65,36,16,65,73,57,32,31,33,46,34,65,33,70,77,46,36,23,41,44,29,50,26,38,41,28,19,39,68,46,39,72,71,64,40,59,63,61,55,50,53,40,31,68,58,25,77,70,31,65,77,42,62,55,31,61,60,40,79,38,42,64,65,34,68,66,41,76,20,55,54,70,52,77,55,37,51,32,33,25,32,57,71,61,39,59,71,65,51,90,52,94,84,66,78,38,35,37,28,29,38,60,37,78,68,88,62,75,78,79,70,77,80,56,46,39,32,40,33,37,39,28,39,57,55,38,57,43,53,8,40,37,46,31,43,27,52,24,66,64,31,37,34,38,40,30,27,78,68,36,52,59,70,66,36,50,60,12,27,44,46,12,74,47,36,59,75,53,52,69,50,48,70,37,80,44,53,79,84,47,46,61,74,60,42,63,86,40,50,31,31,28,66,36,88,82,29,82,39,44,47,75,53,42,61,81,70,63,76,64,29,34,31,40,40,43,35,16,88,88,74,35,58,51,69,72,60,57,68,64,33,75,43,38,29,8,73,83,54,37,90,90,49,86,74,70,60,63,36,30,49,51,34,36,54,56,54,44,66,54,78,111,134,85,81,78,80,73,79,71,77,72,68,74,78,75,66,67,85,69,80,62,20,73,43,82,50,81,82,33,45,32,51,46,55,58,54,35,38,78,36,72,66,35,17,67,74,57,32,30,33,46,34,66,33,71,78,48,36,24,41,44,28,49,27,39,41,29,20,38,69,46,40,71,71,65,40,58,61,61,54,49,52,40,31,68,59,24,78,72,31,64,76,42,62,54,31,63,59,41,78,39,42,66,66,35,68,66,41,75,21,56,54,69,52,76,56,37,49,33,32,25,34,57,70,62,38,60,72,66,50,90,53,94,82,64,78,36,35,38,28,28,39,61,38,79,68,88,61,74,78,81,71,77,78,55,46,41,31,42,34,38,40,28,41,56,55,39,57,42,54,8,40,36,46,33,44,27,53,25,67,65,32,36,35,37,38,31,27,77,69,35,53,60,69,65,36,48,61,12,27,44,46,11,74,47,36,59,76,52,52,69,50,47,70,37,80,44,54,81,83,49,45,61,72,61,42,64,86,42,48,32,32,29,67,37,87,83,28,82,39,46,46,76,54,42,61,81,70,62,78,65,30,34,31,41,38,43,35,16,88,86,74,35,58,51,67,73,59,58,69,65,34,75,42,37,29,9,73,84,55,36,90,91,50,87,72,70,58,63,36,31,48,51,34,38,53,57,55,45,66,55,78,112

Secondary structure (DSSP, 8-state):
------------TTS-----EEE--TT-HHHHHHHHTTSHHHHHHHTEEEEESGGGGGG--SEEEEEHHHHHHHTTHHHHHHHHH-TTSPPPPP---B--BTTBPPB---TTPPPEEEEE-HHHHHHH---SS--SEEEEEEPPP-----S---SEEEEESS---HHHHHHHHHHHHHHT--EEEE-TTPPPTT-HHHHHHTTTHHHHT-SEEEE--HHHHHHHTTTPEEEEE-TT-SEEGGGGGGG--S-EEEEE-BTTTBS-HHHHHH-SEEEE----TT-----HHHHHHHHHHHTS--/------------TTS-----EEE--TT-HHHHHHHHTTSHHHHHHHTEEEEESGGGGGG--SEEEEEHHHHHHHTTHHHHHHHHH-TTSPPPPP---B--BTTBPPB---TTPPPEEEEE-HHHHHHH---SS--SEEEEEEPPP-----S---SEEEEESS---HHHHHHHHHHHHHHT--EEEE-TTPPPTT-HHHHHHTTTHHHHT-SEEEE--HHHHHHHTTTPEEEEE-TT-SEEGGGGGGG--S-EEEEE-BTTTBS-HHHHHH-SEEEE----TT-----HHHHHHHHHHHTS--

Nearest PDB structures (foldseek):
  5l0z-assembly1_B  TM=8.029E-01  e=3.600E-17  Sinorhizobium meliloti 1021
  3nk7-assembly1_B  TM=7.501E-01  e=1.306E-15  Streptomyces actuosus
  3nk7-assembly1_A  TM=7.423E-01  e=1.871E-15  Streptomyces actuosus
  3nk6-assembly1_A  TM=7.417E-01  e=9.417E-15  Streptomyces actuosus
  3nk6-assembly1_B  TM=7.571E-01  e=2.311E-14  Streptomyces actuosus

InterPro domains:
  IPR001537 tRNA/rRNA methyltransferase, SpoU type [PF00588] (157-297)
  IPR029026 tRNA (guanine-N1-)-methyltransferase, N-terminal [G3DSA:3.40.1280.10] (148-302)
  IPR029028 Alpha/beta knot methyltransferases [SSF75217] (154-300)
  IPR029064 Ribosomal protein eL30-like superfamily [G3DSA:3.30.1330.30] (21-144)
  IPR051259 Ribosomal RNA Methyltransferase [PTHR43191] (14-297)

Foldseek 3Di:
DPPPPPPPPPPVPPPPPPDAFEDEDCPFQLLVLLQLLLDPVSCVVQQKFKEFDLLCLLQQFQEKEFEPVLCVPPNCVVSLVNNVNNVPADWAQFAPKDDSGRSWDTRNRDINDHYIYYYYYNVSQVSRDPDPDGPGMMGMGGHDDPPPPQADDALEEEEEEQAADLLLLLLQLLLCVVLVNAEYEYEPNYDDCRNRSNCHNVSCSSSRNSHHYDYDYLVCVCVRLPVEAEEEEAQPWPAELLCVQVVGDSRYYYYWYYPPPIHDPSNVVSHPGYYYHDDDPVDGDDRRSVVSNSNSVSNDDD/DDPPPPPPPPPVVPPPPPDAFEDEDCPFQLLVLLQLLLDPVSCVVQQKFKAFDLLCLLQQFQEKEFEPVLCVPPNCVVSLVNNVNNVPADWAQFAPKDDSGRSWDTRNRDINDHYIYYYYYNVSQVSRDPDPDGPGMMGMGGHDDPPPPQADDALEEEEEEQAADLLLLLLQLLLCVVLVNAEYEYEPNYDDCRNRSNCHNVSCSSSRNSHHYDYDYLVCVCVRLPVEAEEEEAQPWPAELLCVLVVGDSRYYYYWYYPPPIHDPSNVVSHPGYYYHDDDPVDHDDRRSVVSNSNSVSNDDD